Protein 1JX7 (pdb70)

Radius of gyration: 23.76 Å; Cα contacts (8 Å, |Δi|>4): 1628; chains: 6; bounding box: 63×53×51 Å

CATH classification: 3.40.1260.10

InterPro domains:
  IPR003787 Sulphur relay, DsrE/F-like [PF02635] (2-117)
  IPR027396 DsrEFH-like [G3DSA:3.40.1260.10] (1-117)
  IPR027396 DsrEFH-like [SSF75169] (1-117)

Solvent-accessible surface area: 23121 Å² total

Secondary structure (DSSP, 8-state):
-EEEEE--PPTTT-SHHHHHHHHHHHHHHH-TT-EEEEE--GGGGGGBS----SSS--S---HHHHHTT--EEEEHHHHHHTT-TTSPBPTTEEEE-HHHHHHHTTT-SEEEE-/-EEEEE--SPTTTBHHHHHHHHHHHHHHHHTSS-EEEEE--GGGGGGBS----SSS--S---TTTTTTT--EEEEHHHHHHTT-SSSPBPTTEEEE-HHHHHHHHHH-SEEEE-/-EEEEE--SPTTTBSHHHHHHHHHHHHHHH-TT-EEEEE--GGGGGGBS----SSS--S---HHHHHTT--EEEEHHHHHHHT-TTS-B-TTEEEE-HHHHHHHHHT-SEEEE-/-EEEEE--SPTTTSHHHHHHHHHHHHHHHH-TT-EEEEE--GGGGGGBS----SSS--S---HHHHTTT--EEEEHHHHHHHT-SSS-B-TTEEEE-HHHHHHHHHH-SEEEE-/-EEEEE--SPTTTBHHHHHHHHHHHHHHTT-TT-EEEEE--GGGGGGBTT---SSS--S---TTTTTTT--EEEEHHHHHHHT-SSS-B-TTEEEE-HHHHHHHHHT-SEEEE-/-EEEEE--SPTTTBHHHHHHHHHHHHHHHH-TT-EEEEE--GGGGGGBS----SSS--S---HHHHTTT--EEEEHHHHHHHT-SSSPBSSSEEEE-HHHHHHHHHH-SEEEE-

Organism: Escherichia coli (strain K12) (NCBI:txid83333)

Sequence (684 aa):
QKIVIVANGAPYGSESLFNSLRLAIALREQESNLDLRLFLSDAVTAGLRGQKPGEGYNIQQLEILTAQNVPVKLCKTCTDGRGISTLPLIDGVEIGTLVELAQWTLSADKVLTFQKIVIVANGAPYGSESLFNSLRLAIALREQESNLDLRLFLSDAVTAGLRGQKPGEGYNIQQLEILTAQNVPVKLCKTCTDGRGISTLPLIDGVEIGTLVELAQWTLSADKVLTFQKIVIVANGAPYGSESLFNSLRLAIALREQESNLDLRLFLSDAVTAGLRGQKPGEGYNIQQLEILTAQNVPVKLCKTCTDGRGISTLPLIDGVEIGTLVELAQWTLSADKVLTFQKIVIVANGAPYGSESLFNSLRLAIALREQESNLDLRLFLSDAVTAGLRGQKPGEGYNIQQLEILTAQNVPVKLCKTCTDGRGISTLPLIDGVEIGTLVELAQWTLSADKVLTFQKIVIVANGAPYGSESLFNSLRLAIALREQESNLDLRLFLSDAVTAGLRGQKPGEGYNIQQLEILTAQNVPVKLCKTCTDGRGISTLPLIDGVEIGTLVELAQWTLSADKVLTFQKIVIVANGAPYGSESLFNSLRLAIALREQESNLDLRLFLSDAVTAGLRGQKPGEGYNIQQLEILTAQNVPVKLCKTCTDGRGISTLPLIDGVEIGTLVELAQWTLSADKVLTF

GO terms:
  GO:0005829 cytosol (C, IDA)
  GO:0042802 identical protein binding (F, IDA)
  GO:0032991 protein-containing complex (C, IDA)
  GO:0005515 protein binding (F, IPI)

B-factor: mean 27.71, std 13.21, range [8.63, 99.09]

Nearest PDB structures (foldseek):
  1jx7-assembly1_E  TM=1.004E+00  e=3.304E-21  Escherichia coli
  3pnx-assembly2_E  TM=7.769E-01  e=6.503E-04  Syntrophomonas wolfei subsp. wolfei str. Goettingen G311
  2nxi-assembly3_J  TM=3.231E-01  e=4.938E-02  Aquifex aeolicus
  7ufp-assembly1_I  TM=3.565E-01  e=2.091E-01  Methanothermus fervidus DSM 2088
  2nxi-assembly2_E  TM=3.000E-01  e=1.321E-01  Aquifex aeolicus

Structure (mmCIF, N/CA/C/O backbone):
data_1JX7
#
_entry.id   1JX7
#
_cell.length_a   66.210
_cell.length_b   80.460
_cell.length_c   140.150
_cell.angle_alpha   90.00
_cell.angle_beta   90.00
_cell.angle_gamma   90.00
#
_symmetry.space_group_name_H-M   'P 21 21 21'
#
loop_
_entity.id
_entity.type
_entity.pdbx_description
1 polymer 'HYPOTHETICAL PROTEIN YCHN'
2 water water
#
loop_
_atom_site.group_PDB
_atom_site.id
_atom_site.type_symbol
_atom_site.label_atom_id
_atom_site.label_alt_id
_atom_site.label_comp_id
_atom_site.label_asym_id
_atom_site.label_entity_id
_atom_site.label_seq_id
_atom_site.pdbx_PDB_ins_code
_atom_site.Cartn_x
_atom_site.Cartn_y
_atom_site.Cartn_z
_atom_site.occupancy
_atom_site.B_iso_or_equiv
_atom_site.auth_seq_id
_atom_site.auth_comp_id
_atom_site.auth_asym_id
_atom_site.auth_atom_id
_atom_site.pdbx_PDB_model_num
ATOM 9 N N . GLN A 1 2 ? 48.355 34.053 94.917 1.00 45.47 2 GLN A N 1
ATOM 10 C CA . GLN A 1 2 ? 47.432 32.931 94.838 1.00 42.96 2 GLN A CA 1
ATOM 11 C C . GLN A 1 2 ? 46.278 33.220 93.898 1.00 41.63 2 GLN A C 1
ATOM 12 O O . GLN A 1 2 ? 45.693 34.296 93.946 1.00 42.64 2 GLN A O 1
ATOM 18 N N . LYS A 1 3 ? 45.960 32.245 93.053 1.00 16.99 3 LYS A N 1
ATOM 19 C CA . LYS A 1 3 ? 44.870 32.405 92.107 1.00 14.66 3 LYS A CA 1
ATOM 20 C C . LYS A 1 3 ? 43.669 31.567 92.519 1.00 13.06 3 LYS A C 1
ATOM 21 O O . LYS A 1 3 ? 43.746 30.332 92.608 1.00 12.51 3 LYS A O 1
ATOM 27 N N . ILE A 1 4 ? 42.561 32.237 92.775 1.00 23.77 4 ILE A N 1
ATOM 28 C CA . ILE A 1 4 ? 41.336 31.563 93.171 1.00 22.48 4 ILE A CA 1
ATOM 29 C C . ILE A 1 4 ? 40.207 31.858 92.202 1.00 23.29 4 ILE A C 1
ATOM 30 O O . ILE A 1 4 ? 39.861 33.017 91.960 1.00 23.52 4 ILE A O 1
ATOM 35 N N . VAL A 1 5 ? 39.633 30.798 91.629 1.00 16.56 5 VAL A N 1
ATOM 36 C CA . VAL A 1 5 ? 38.530 30.948 90.700 1.00 15.73 5 VAL A CA 1
ATOM 37 C C . VAL A 1 5 ? 37.266 30.498 91.417 1.00 16.41 5 VAL A C 1
ATOM 38 O O . VAL A 1 5 ? 37.264 29.495 92.144 1.00 14.10 5 VAL A O 1
ATOM 42 N N . ILE A 1 6 ? 36.189 31.260 91.230 1.00 24.37 6 ILE A N 1
ATOM 43 C CA . ILE A 1 6 ? 34.910 30.922 91.835 1.00 25.26 6 ILE A CA 1
ATOM 44 C C . ILE A 1 6 ? 33.891 30.771 90.720 1.00 24.87 6 ILE A C 1
ATOM 45 O O . ILE A 1 6 ? 33.745 31.645 89.873 1.00 25.09 6 ILE A O 1
ATOM 50 N N . VAL A 1 7 ? 33.188 29.652 90.700 1.00 24.81 7 VAL A N 1
ATOM 51 C CA . VAL A 1 7 ? 32.178 29.452 89.678 1.00 25.62 7 VAL A CA 1
ATOM 52 C C . VAL A 1 7 ? 30.816 29.445 90.367 1.00 27.44 7 VAL A C 1
ATOM 53 O O . VAL A 1 7 ? 30.719 29.175 91.564 1.00 27.99 7 VAL A O 1
ATOM 57 N N . ALA A 1 8 ? 29.775 29.774 89.618 1.00 22.73 8 ALA A N 1
ATOM 58 C CA . ALA A 1 8 ? 28.431 29.809 90.164 1.00 23.59 8 ALA A CA 1
ATOM 59 C C . ALA A 1 8 ? 27.400 29.404 89.111 1.00 24.62 8 ALA A C 1
ATOM 60 O O . ALA A 1 8 ? 27.466 29.839 87.954 1.00 22.95 8 ALA A O 1
ATOM 62 N N . ASN A 1 9 ? 26.448 28.567 89.529 1.00 39.88 9 ASN A N 1
ATOM 63 C CA . ASN A 1 9 ? 25.389 28.062 88.653 1.00 39.62 9 ASN A CA 1
ATOM 64 C C . ASN A 1 9 ? 24.025 28.599 89.075 1.00 38.55 9 ASN A C 1
ATOM 65 O O . ASN A 1 9 ? 23.100 28.677 88.267 1.00 38.60 9 ASN A O 1
ATOM 70 N N . GLY A 1 10 ? 23.907 28.982 90.343 1.00 25.87 10 GLY A N 1
ATOM 71 C CA . GLY A 1 10 ? 22.640 29.452 90.870 1.00 23.89 10 GLY A CA 1
ATOM 72 C C . GLY A 1 10 ? 21.988 30.738 90.367 1.00 22.41 10 GLY A C 1
ATOM 73 O O . GLY A 1 10 ? 22.655 31.746 90.131 1.00 21.91 10 GLY A O 1
ATOM 74 N N . ALA A 1 11 ? 20.670 30.691 90.225 1.00 14.74 11 ALA A N 1
ATOM 75 C CA . ALA A 1 11 ? 19.901 31.856 89.790 1.00 14.75 11 ALA A CA 1
ATOM 76 C C . ALA A 1 11 ? 19.856 32.838 90.951 1.00 14.46 11 ALA A C 1
ATOM 77 O O . ALA A 1 11 ? 19.669 32.434 92.104 1.00 12.56 11 ALA A O 1
ATOM 79 N N . PRO A 1 12 ? 20.032 34.132 90.666 1.00 34.53 12 PRO A N 1
ATOM 80 C CA . PRO A 1 12 ? 20.004 35.145 91.727 1.00 34.80 12 PRO A CA 1
ATOM 81 C C . PRO A 1 12 ? 18.702 35.097 92.513 1.00 35.57 12 PRO A C 1
ATOM 82 O O . PRO A 1 12 ? 17.649 34.804 91.950 1.00 36.48 12 PRO A O 1
ATOM 86 N N . TYR A 1 13 ? 18.757 35.365 93.806 1.00 23.70 13 TYR A N 1
ATOM 87 C CA . TYR A 1 13 ? 17.581 35.446 94.675 1.00 24.62 13 TYR A CA 1
ATOM 88 C C . TYR A 1 13 ? 16.679 34.238 94.854 1.00 26.16 13 TYR A C 1
ATOM 89 O O . TYR A 1 13 ? 16.059 34.091 95.900 1.00 27.36 13 TYR A O 1
ATOM 98 N N . GLY A 1 14 ? 16.611 33.405 93.847 1.00 27.23 14 GLY A N 1
ATOM 99 C CA . GLY A 1 14 ? 15.752 32.252 93.944 1.00 27.37 14 GLY A CA 1
ATOM 100 C C . GLY A 1 14 ? 16.479 31.220 94.785 1.00 28.82 14 GLY A C 1
ATOM 101 O O . GLY A 1 14 ? 15.865 30.511 95.580 1.00 29.27 14 GLY A O 1
ATOM 102 N N . SER A 1 15 ? 17.763 31.165 94.578 1.00 39.72 15 SER A N 1
ATOM 103 C CA . SER A 1 15 ? 18.626 30.242 95.305 1.00 39.80 15 SER A CA 1
ATOM 104 C C . SER A 1 15 ? 19.332 30.981 96.425 1.00 38.85 15 SER A C 1
ATOM 105 O O . SER A 1 15 ? 19.057 32.150 96.695 1.00 38.41 15 SER A O 1
ATOM 108 N N . GLU A 1 16 ? 20.254 30.286 97.081 1.00 21.83 16 GLU A N 1
ATOM 109 C CA . GLU A 1 16 ? 21.035 30.882 98.154 1.00 20.56 16 GLU A CA 1
ATOM 110 C C . GLU A 1 16 ? 22.507 30.738 97.745 1.00 19.66 16 GLU A C 1
ATOM 111 O O . GLU A 1 16 ? 23.360 31.540 98.124 1.00 18.63 16 GLU A O 1
ATOM 117 N N . SER A 1 17 ? 22.776 29.702 96.965 1.00 22.46 17 SER A N 1
ATOM 118 C CA . SER A 1 17 ? 24.120 29.396 96.515 1.00 22.33 17 SER A CA 1
ATOM 119 C C . SER A 1 17 ? 24.835 30.575 95.869 1.00 21.37 17 SER A C 1
ATOM 120 O O . SER A 1 17 ? 25.993 30.835 96.176 1.00 21.02 17 SER A O 1
ATOM 123 N N . LEU A 1 18 ? 24.158 31.288 94.980 1.00 18.04 18 LEU A N 1
ATOM 124 C CA . LEU A 1 18 ? 24.770 32.425 94.310 1.00 16.65 18 LEU A CA 1
ATOM 125 C C . LEU A 1 18 ? 25.128 33.489 95.341 1.00 17.54 18 LEU A C 1
ATOM 126 O O . LEU A 1 18 ? 26.242 34.017 95.348 1.00 17.23 18 LEU A O 1
ATOM 131 N N . PHE A 1 19 ? 24.171 33.799 96.212 1.00 21.57 19 PHE A N 1
ATOM 132 C CA . PHE A 1 19 ? 24.365 34.787 97.257 1.00 21.72 19 PHE A CA 1
ATOM 133 C C . PHE A 1 19 ? 25.575 34.410 98.108 1.00 22.40 19 PHE A C 1
ATOM 134 O O . PHE A 1 19 ? 26.406 35.265 98.429 1.00 22.98 19 PHE A O 1
ATOM 142 N N . ASN A 1 20 ? 25.681 33.138 98.471 1.00 22.78 20 ASN A N 1
ATOM 143 C CA . ASN A 1 20 ? 26.806 32.688 99.279 1.00 22.55 20 ASN A CA 1
ATOM 144 C C . ASN A 1 20 ? 28.146 32.823 98.557 1.00 22.45 20 ASN A C 1
ATOM 145 O O . ASN A 1 20 ? 29.156 33.145 99.177 1.00 20.91 20 ASN A O 1
ATOM 150 N N . SER A 1 21 ? 28.151 32.572 97.252 1.00 16.74 21 SER A N 1
ATOM 151 C CA . SER A 1 21 ? 29.361 32.660 96.460 1.00 16.05 21 SER A CA 1
ATOM 152 C C . SER A 1 21 ? 29.938 34.049 96.545 1.00 15.19 21 SER A C 1
ATOM 153 O O . SER A 1 21 ? 31.129 34.212 96.766 1.00 14.10 21 SER A O 1
ATOM 156 N N . LEU A 1 22 ? 29.073 35.038 96.369 1.00 23.69 22 LEU A N 1
ATOM 157 C CA . LEU A 1 22 ? 29.459 36.445 96.407 1.00 23.08 22 LEU A CA 1
ATOM 158 C C . LEU A 1 22 ? 29.874 36.898 97.804 1.00 22.62 22 LEU A C 1
ATOM 159 O O . LEU A 1 22 ? 30.803 37.686 97.966 1.00 22.04 22 LEU A O 1
ATOM 164 N N . ARG A 1 23 ? 29.178 36.393 98.817 1.00 21.72 23 ARG A N 1
ATOM 165 C CA . ARG A 1 23 ? 29.487 36.753 100.187 1.00 21.12 23 ARG A CA 1
ATOM 166 C C . ARG A 1 23 ? 30.879 36.229 100.525 1.00 20.62 23 ARG A C 1
ATOM 167 O O . ARG A 1 23 ? 31.655 36.910 101.167 1.00 21.40 23 ARG A O 1
ATOM 175 N N . LEU A 1 24 ? 31.194 35.017 100.062 1.00 24.44 24 LEU A N 1
ATOM 176 C CA . LEU A 1 24 ? 32.491 34.399 100.312 1.00 23.65 24 LEU A CA 1
ATOM 177 C C . LEU A 1 24 ? 33.558 35.139 99.504 1.00 24.73 24 LEU A C 1
ATOM 178 O O . LEU A 1 24 ? 34.686 35.324 99.969 1.00 25.99 24 LEU A O 1
ATOM 183 N N . ALA A 1 25 ? 33.193 35.552 98.301 1.00 17.50 25 ALA A N 1
ATOM 184 C CA . ALA A 1 25 ? 34.097 36.269 97.406 1.00 16.45 25 ALA A CA 1
ATOM 185 C C . ALA A 1 25 ? 34.543 37.612 97.993 1.00 15.73 25 ALA A C 1
ATOM 186 O O . ALA A 1 25 ? 35.727 37.941 97.994 1.00 15.68 25 ALA A O 1
ATOM 188 N N . ILE A 1 26 ? 33.587 38.383 98.486 1.00 15.69 26 ILE A N 1
ATOM 189 C CA . ILE A 1 26 ? 33.869 39.681 99.077 1.00 14.97 26 ILE A CA 1
ATOM 190 C C . ILE A 1 26 ? 34.727 39.448 100.317 1.00 16.32 26 ILE A C 1
ATOM 191 O O . ILE A 1 26 ? 35.586 40.267 100.665 1.00 15.50 26 ILE A O 1
ATOM 196 N N . ALA A 1 27 ? 34.497 38.312 100.980 1.00 13.22 27 ALA A N 1
ATOM 197 C CA . ALA A 1 27 ? 35.218 37.968 102.192 1.00 12.94 27 ALA A CA 1
ATOM 198 C C . ALA A 1 27 ? 36.657 37.585 101.900 1.00 14.50 27 ALA A C 1
ATOM 199 O O . ALA A 1 27 ? 37.565 37.943 102.660 1.00 14.45 27 ALA A O 1
ATOM 201 N N . LEU A 1 28 ? 36.880 36.850 100.817 1.00 18.44 28 LEU A N 1
ATOM 202 C CA . LEU A 1 28 ? 38.228 36.443 100.473 1.00 19.23 28 LEU A CA 1
ATOM 203 C C . LEU A 1 28 ? 39.090 37.666 100.218 1.00 21.93 28 LEU A C 1
ATOM 204 O O . LEU A 1 28 ? 40.237 37.745 100.660 1.00 23.82 28 LEU A O 1
ATOM 209 N N . ARG A 1 29 ? 38.516 38.633 99.514 1.00 29.11 29 ARG A N 1
ATOM 210 C CA . ARG A 1 29 ? 39.228 39.862 99.218 1.00 29.61 29 ARG A CA 1
ATOM 211 C C . ARG A 1 29 ? 39.527 40.647 100.491 1.00 31.51 29 ARG A C 1
ATOM 212 O O . ARG A 1 29 ? 40.639 41.147 100.655 1.00 33.99 29 ARG A O 1
ATOM 220 N N . GLU A 1 30 ? 38.552 40.756 101.395 1.00 20.64 30 GLU A N 1
ATOM 221 C CA . GLU A 1 30 ? 38.773 41.496 102.636 1.00 21.44 30 GLU A CA 1
ATOM 222 C C . GLU A 1 30 ? 39.909 40.873 103.456 1.00 21.63 30 GLU A C 1
ATOM 223 O O . GLU A 1 30 ? 40.519 41.544 104.281 1.00 22.14 30 GLU A O 1
ATOM 229 N N . GLN A 1 31 ? 40.185 39.592 103.228 1.00 17.14 31 GLN A N 1
ATOM 230 C CA . GLN A 1 31 ? 41.247 38.905 103.943 1.00 17.34 31 GLN A CA 1
ATOM 231 C C . GLN A 1 31 ? 42.563 39.230 103.282 1.00 17.26 31 GLN A C 1
ATOM 232 O O . GLN A 1 31 ? 43.574 39.456 103.962 1.00 15.84 31 GLN A O 1
ATOM 238 N N . GLU A 1 32 ? 42.564 39.228 101.944 1.00 32.00 32 GLU A N 1
ATOM 239 C CA . GLU A 1 32 ? 43.766 39.517 101.177 1.00 33.75 32 GLU A CA 1
ATOM 240 C C . GLU A 1 32 ? 43.492 40.497 100.044 1.00 33.19 32 GLU A C 1
ATOM 241 O O . GLU A 1 32 ? 43.203 40.109 98.913 1.00 33.77 32 GLU A O 1
ATOM 247 N N . SER A 1 33 ? 43.597 41.767 100.386 1.00 23.08 33 SER A N 1
ATOM 248 C CA . SER A 1 33 ? 43.390 42.899 99.494 1.00 22.06 33 SER A CA 1
ATOM 249 C C . SER A 1 33 ? 43.936 42.688 98.079 1.00 22.20 33 SER A C 1
ATOM 250 O O . SER A 1 33 ? 43.396 43.245 97.115 1.00 20.36 33 SER A O 1
ATOM 253 N N . ASN A 1 34 ? 44.995 41.887 97.977 1.00 32.07 34 ASN A N 1
ATOM 254 C CA . ASN A 1 34 ? 45.657 41.600 96.707 1.00 32.77 34 ASN A CA 1
ATOM 255 C C . ASN A 1 34 ? 45.291 40.248 96.106 1.00 31.92 34 ASN A C 1
ATOM 256 O O . ASN A 1 34 ? 45.791 39.879 95.039 1.00 31.92 34 ASN A O 1
ATOM 261 N N . LEU A 1 35 ? 44.433 39.505 96.784 1.00 22.95 35 LEU A N 1
ATOM 262 C CA . LEU A 1 35 ? 44.031 38.179 96.323 1.00 20.70 35 LEU A CA 1
ATOM 263 C C . LEU A 1 35 ? 43.536 38.185 94.879 1.00 20.38 35 LEU A C 1
ATOM 264 O O . LEU A 1 35 ? 42.548 38.859 94.557 1.00 20.21 35 LEU A O 1
ATOM 269 N N . ASP A 1 36 ? 44.244 37.460 94.012 1.00 25.85 36 ASP A N 1
ATOM 270 C CA . ASP A 1 36 ? 43.873 37.342 92.591 1.00 26.93 36 ASP A CA 1
ATOM 271 C C . ASP A 1 36 ? 42.612 36.472 92.553 1.00 27.47 36 ASP A C 1
ATOM 272 O O . ASP A 1 36 ? 42.683 35.238 92.590 1.00 28.92 36 ASP A O 1
ATOM 277 N N . LEU A 1 37 ? 41.458 37.132 92.482 1.00 16.00 37 LEU A N 1
ATOM 278 C CA . LEU A 1 37 ? 40.172 36.447 92.489 1.00 15.13 37 LEU A CA 1
ATOM 279 C C . LEU A 1 37 ? 39.438 36.648 91.182 1.00 14.25 37 LEU A C 1
ATOM 280 O O . LEU A 1 37 ? 39.326 37.773 90.691 1.00 14.37 37 LEU A O 1
ATOM 285 N N . ARG A 1 38 ? 38.932 35.549 90.624 1.00 9.56 38 ARG A N 1
ATOM 286 C CA . ARG A 1 38 ? 38.194 35.577 89.366 1.00 9.99 38 ARG A CA 1
ATOM 287 C C . ARG A 1 38 ? 36.859 34.883 89.598 1.00 10.07 38 ARG A C 1
ATOM 288 O O . ARG A 1 38 ? 36.804 33.822 90.235 1.00 9.20 38 ARG A O 1
ATOM 296 N N . LEU A 1 39 ? 35.795 35.478 89.066 1.00 23.09 39 LEU A N 1
ATOM 297 C CA . LEU A 1 39 ? 34.434 34.964 89.208 1.00 22.31 39 LEU A CA 1
ATOM 298 C C . LEU A 1 39 ? 33.815 34.612 87.873 1.00 21.27 39 LEU A C 1
ATOM 299 O O . LEU A 1 39 ? 33.710 35.455 86.990 1.00 22.81 39 LEU A O 1
ATOM 304 N N . PHE A 1 40 ? 33.389 33.371 87.729 1.00 19.84 40 PHE A N 1
ATOM 305 C CA . PHE A 1 40 ? 32.753 32.955 86.497 1.00 18.78 40 PHE A CA 1
ATOM 306 C C . PHE A 1 40 ? 31.322 32.590 86.840 1.00 19.55 40 PHE A C 1
ATOM 307 O O . PHE A 1 40 ? 31.081 31.996 87.887 1.00 19.29 40 PHE A O 1
ATOM 315 N N . LEU A 1 41 ? 30.377 32.950 85.985 1.00 25.57 41 LEU A N 1
ATOM 316 C CA . LEU A 1 41 ? 28.981 32.609 86.239 1.00 25.52 41 LEU A CA 1
ATOM 317 C C . LEU A 1 41 ? 28.412 31.845 85.053 1.00 25.97 41 LEU A C 1
ATOM 318 O O . LEU A 1 41 ? 28.376 32.363 83.937 1.00 25.96 41 LEU A O 1
ATOM 331 N N . SER A 1 43 ? 25.263 28.999 83.430 1.00 18.24 43 SER A N 1
ATOM 332 C CA . SER A 1 43 ? 23.848 28.793 83.403 1.00 19.15 43 SER A CA 1
ATOM 333 C C . SER A 1 43 ? 23.011 29.918 84.001 1.00 18.69 43 SER A C 1
ATOM 334 O O . SER A 1 43 ? 23.199 31.080 83.632 1.00 18.76 43 SER A O 1
ATOM 337 N N . ASP A 1 44 ? 22.099 29.617 84.921 1.00 27.63 44 ASP A N 1
ATOM 338 C CA . ASP A 1 44 ? 21.302 30.547 85.711 1.00 28.28 44 ASP A CA 1
ATOM 339 C C . ASP A 1 44 ? 21.902 31.767 86.418 1.00 28.65 44 ASP A C 1
ATOM 340 O O . ASP A 1 44 ? 21.275 32.842 86.429 1.00 29.01 44 ASP A O 1
ATOM 345 N N . ALA A 1 45 ? 23.092 31.634 86.993 1.00 23.79 45 ALA A N 1
ATOM 346 C CA . ALA A 1 45 ? 23.733 32.745 87.705 1.00 22.47 45 ALA A CA 1
ATOM 347 C C . ALA A 1 45 ? 24.058 33.904 86.772 1.00 21.33 45 ALA A C 1
ATOM 348 O O . ALA A 1 45 ? 24.521 34.951 87.202 1.00 22.66 45 ALA A O 1
ATOM 350 N N . VAL A 1 46 ? 23.789 33.712 85.489 1.00 22.62 46 VAL A N 1
ATOM 351 C CA . VAL A 1 46 ? 24.096 34.700 84.478 1.00 23.05 46 VAL A CA 1
ATOM 352 C C . VAL A 1 46 ? 23.173 35.907 84.425 1.00 21.95 46 VAL A C 1
ATOM 353 O O . VAL A 1 46 ? 23.578 36.987 83.994 1.00 20.70 46 VAL A O 1
ATOM 357 N N . THR A 1 47 ? 21.918 35.731 84.858 1.00 12.06 47 THR A N 1
ATOM 358 C CA . THR A 1 47 ? 20.974 36.842 84.851 1.00 10.23 47 THR A CA 1
ATOM 359 C C . THR A 1 47 ? 21.360 37.826 85.949 1.00 10.37 47 THR A C 1
ATOM 360 O O . THR A 1 47 ? 20.924 38.982 85.933 1.00 9.60 47 THR A O 1
ATOM 364 N N . ALA A 1 48 ? 22.200 37.365 86.877 1.00 18.44 48 ALA A N 1
ATOM 365 C CA . ALA A 1 48 ? 22.694 38.190 87.983 1.00 19.35 48 ALA A CA 1
ATOM 366 C C . ALA A 1 48 ? 23.476 39.416 87.489 1.00 21.37 48 ALA A C 1
ATOM 367 O O . ALA A 1 48 ? 23.739 40.363 88.242 1.00 20.98 48 ALA A O 1
ATOM 369 N N . GLY A 1 49 ? 23.853 39.391 86.212 1.00 20.93 49 GLY A N 1
ATOM 370 C CA . GLY A 1 49 ? 24.600 40.498 85.664 1.00 23.03 49 GLY A CA 1
ATOM 371 C C . GLY A 1 49 ? 23.746 41.656 85.169 1.00 24.55 49 GLY A C 1
ATOM 372 O O . GLY A 1 49 ? 24.288 42.682 84.750 1.00 24.86 49 GLY A O 1
ATOM 373 N N . LEU A 1 50 ? 22.425 41.518 85.211 1.00 19.64 50 LEU A N 1
ATOM 374 C CA . LEU A 1 50 ? 21.584 42.608 84.734 1.00 19.41 50 LEU A CA 1
ATOM 375 C C . LEU A 1 50 ? 21.660 43.803 85.646 1.00 20.19 50 LEU A C 1
ATOM 376 O O . LEU A 1 50 ? 21.888 43.671 86.845 1.00 21.37 50 LEU A O 1
ATOM 381 N N . ARG A 1 51 ? 21.463 44.976 85.057 1.00 16.79 51 ARG A N 1
ATOM 382 C CA . ARG A 1 51 ? 21.519 46.223 85.811 1.00 17.04 51 ARG A CA 1
ATOM 383 C C . ARG A 1 51 ? 20.108 46.590 86.264 1.00 16.79 51 ARG A C 1
ATOM 384 O O . ARG A 1 51 ? 19.123 46.073 85.728 1.00 17.27 51 ARG A O 1
ATOM 392 N N . GLY A 1 52 ? 20.009 47.467 87.261 1.00 23.29 52 GLY A N 1
ATOM 393 C CA . GLY A 1 52 ? 18.710 47.910 87.737 1.00 24.26 52 GLY A CA 1
ATOM 394 C C . GLY A 1 52 ? 18.015 47.037 88.769 1.00 25.42 52 GLY A C 1
ATOM 395 O O . GLY A 1 52 ? 16.824 47.200 89.021 1.00 25.73 52 GLY A O 1
ATOM 396 N N . GLN A 1 53 ? 18.759 46.105 89.365 1.00 32.64 53 GLN A N 1
ATOM 397 C CA . GLN A 1 53 ? 18.190 45.227 90.371 1.00 32.54 53 GLN A CA 1
ATOM 398 C C . GLN A 1 53 ? 17.817 46.079 91.571 1.00 33.46 53 GLN A C 1
ATOM 399 O O . GLN A 1 53 ? 18.642 46.829 92.100 1.00 35.33 53 GLN A O 1
ATOM 405 N N . LYS A 1 54 ? 16.556 45.980 91.988 1.00 13.13 54 LYS A N 1
ATOM 406 C CA . LYS A 1 54 ? 16.107 46.758 93.124 1.00 13.55 54 LYS A CA 1
ATOM 407 C C . LYS A 1 54 ? 15.052 46.030 93.922 1.00 13.75 54 LYS A C 1
ATOM 408 O O . LYS A 1 54 ? 13.860 46.312 93.811 1.00 12.90 54 LYS A O 1
ATOM 414 N N . PRO A 1 55 ? 15.475 45.054 94.736 1.00 25.87 55 PRO A N 1
ATOM 415 C CA . PRO A 1 55 ? 14.563 44.266 95.564 1.00 26.32 55 PRO A CA 1
ATOM 416 C C . PRO A 1 55 ? 14.257 45.055 96.827 1.00 28.10 55 PRO A C 1
ATOM 417 O O . PRO A 1 55 ? 15.155 45.656 97.399 1.00 30.14 55 PRO A O 1
ATOM 421 N N . GLY A 1 56 ? 12.997 45.064 97.249 1.00 27.64 56 GLY A N 1
ATOM 422 C CA . GLY A 1 56 ? 12.646 45.797 98.450 1.00 29.02 56 GLY A CA 1
ATOM 423 C C . GLY A 1 56 ? 12.938 44.967 99.675 1.00 30.69 56 GLY A C 1
ATOM 424 O O . GLY A 1 56 ? 12.891 45.441 100.811 1.00 30.30 56 GLY A O 1
ATOM 425 N N . GLU A 1 57 ? 13.273 43.713 99.436 1.00 45.83 57 GLU A N 1
ATOM 426 C CA . GLU A 1 57 ? 13.544 42.782 100.512 1.00 47.01 57 GLU A CA 1
ATOM 427 C C . GLU A 1 57 ? 14.976 42.811 101.045 1.00 44.85 57 GLU A C 1
ATOM 428 O O . GLU A 1 57 ? 15.516 43.871 101.331 1.00 48.50 57 GLU A O 1
ATOM 434 N N . GLY A 1 58 ? 15.581 41.631 101.147 1.00 19.06 58 GLY A N 1
ATOM 435 C CA . GLY A 1 58 ? 16.912 41.472 101.702 1.00 15.55 58 GLY A CA 1
ATOM 436 C C . GLY A 1 58 ? 18.170 41.881 100.961 1.00 14.11 58 GLY A C 1
ATOM 437 O O . GLY A 1 58 ? 18.431 43.064 100.765 1.00 13.51 58 GLY A O 1
ATOM 438 N N . TYR A 1 59 ? 18.980 40.908 100.570 1.00 26.12 59 TYR A N 1
ATOM 439 C CA . TYR A 1 59 ? 20.215 41.244 99.890 1.00 25.47 59 TYR A CA 1
ATOM 440 C C . TYR A 1 59 ? 20.049 41.731 98.458 1.00 24.97 59 TYR A C 1
ATOM 441 O O . TYR A 1 59 ? 18.999 41.535 97.827 1.00 24.03 59 TYR A O 1
ATOM 450 N N . ASN A 1 60 ? 21.083 42.392 97.957 1.00 21.31 60 ASN A N 1
ATOM 451 C CA . ASN A 1 60 ? 21.076 42.925 96.612 1.00 21.70 60 ASN A CA 1
ATOM 452 C C . ASN A 1 60 ? 22.310 42.455 95.846 1.00 20.69 60 ASN A C 1
ATOM 453 O O . ASN A 1 60 ? 23.402 43.007 95.984 1.00 22.65 60 ASN A O 1
ATOM 458 N N . ILE A 1 61 ? 22.111 41.424 95.036 1.00 9.21 61 ILE A N 1
ATOM 459 C CA . ILE A 1 61 ? 23.163 40.832 94.247 1.00 8.63 61 ILE A CA 1
ATOM 460 C C . ILE A 1 61 ? 23.890 41.837 93.371 1.00 9.79 61 ILE A C 1
ATOM 461 O O . ILE A 1 61 ? 25.109 41.724 93.142 1.00 8.63 61 ILE A O 1
ATOM 466 N N . GLN A 1 62 ? 23.167 42.844 92.899 1.00 23.62 62 GLN A N 1
ATOM 467 C CA . GLN A 1 62 ? 23.799 43.845 92.055 1.00 25.07 62 GLN A CA 1
ATOM 468 C C . GLN A 1 62 ? 24.913 44.530 92.823 1.00 25.29 62 GLN A C 1
ATOM 469 O O . GLN A 1 62 ? 26.028 44.653 92.326 1.00 25.01 62 GLN A O 1
ATOM 475 N N . GLN A 1 63 ? 24.612 44.970 94.046 1.00 22.50 63 GLN A N 1
ATOM 476 C CA . GLN A 1 63 ? 25.579 45.655 94.901 1.00 23.01 63 GLN A CA 1
ATOM 477 C C . GLN A 1 63 ? 26.797 44.800 95.225 1.00 21.93 63 GLN A C 1
ATOM 478 O O . GLN A 1 63 ? 27.918 45.308 95.244 1.00 21.00 63 GLN A O 1
ATOM 492 N N . LEU A 1 65 ? 28.099 42.596 93.420 1.00 21.67 65 LEU A N 1
ATOM 493 C CA . LEU A 1 65 ? 28.932 42.477 92.232 1.00 22.14 65 LEU A CA 1
ATOM 494 C C . LEU A 1 65 ? 29.704 43.770 91.987 1.00 22.43 65 LEU A C 1
ATOM 495 O O . LEU A 1 65 ? 30.813 43.749 91.472 1.00 21.10 65 LEU A O 1
ATOM 500 N N . GLU A 1 66 ? 29.111 44.895 92.365 1.00 19.87 66 GLU A N 1
ATOM 501 C CA . GLU A 1 66 ? 29.766 46.174 92.186 1.00 19.72 66 GLU A CA 1
ATOM 502 C C . GLU A 1 66 ? 30.901 46.277 93.198 1.00 19.20 66 GLU A C 1
ATOM 503 O O . GLU A 1 66 ? 31.971 46.834 92.901 1.00 18.46 66 GLU A O 1
ATOM 509 N N . ILE A 1 67 ? 30.686 45.721 94.383 1.00 15.54 67 ILE A N 1
ATOM 510 C CA . ILE A 1 67 ? 31.705 45.703 95.426 1.00 16.94 67 ILE A CA 1
ATOM 511 C C . ILE A 1 67 ? 32.916 44.929 94.902 1.00 17.82 67 ILE A C 1
ATOM 512 O O . ILE A 1 67 ? 34.060 45.311 95.133 1.00 19.05 67 ILE A O 1
ATOM 517 N N . LEU A 1 68 ? 32.661 43.830 94.187 1.00 20.27 68 LEU A N 1
ATOM 518 C CA . LEU A 1 68 ? 33.726 43.018 93.633 1.00 20.04 68 LEU A CA 1
ATOM 519 C C . LEU A 1 68 ? 34.342 43.617 92.372 1.00 22.08 68 LEU A C 1
ATOM 520 O O . LEU A 1 68 ? 35.557 43.556 92.187 1.00 22.59 68 LEU A O 1
ATOM 525 N N . THR A 1 69 ? 33.534 44.207 91.493 1.00 36.15 69 THR A N 1
ATOM 526 C CA . THR A 1 69 ? 34.109 44.770 90.283 1.00 37.77 69 THR A CA 1
ATOM 527 C C . THR A 1 69 ? 34.853 46.078 90.545 1.00 39.17 69 THR A C 1
ATOM 528 O O . THR A 1 69 ? 35.775 46.423 89.802 1.00 41.64 69 THR A O 1
ATOM 532 N N . ALA A 1 70 ? 34.482 46.801 91.600 1.00 24.28 70 ALA A N 1
ATOM 533 C CA . ALA A 1 70 ? 35.164 48.068 91.913 1.00 22.75 70 ALA A CA 1
ATOM 534 C C . ALA A 1 70 ? 36.631 47.801 92.276 1.00 21.95 70 ALA A C 1
ATOM 535 O O . ALA A 1 70 ? 37.505 48.655 92.088 1.00 20.77 70 ALA A O 1
ATOM 537 N N . GLN A 1 71 ? 36.873 46.594 92.793 1.00 21.24 71 GLN A N 1
ATOM 538 C CA . GLN A 1 71 ? 38.187 46.110 93.195 1.00 20.51 71 GLN A CA 1
ATOM 539 C C . GLN A 1 71 ? 38.910 45.476 92.010 1.00 20.76 71 GLN A C 1
ATOM 540 O O . GLN A 1 71 ? 40.006 44.938 92.163 1.00 21.54 71 GLN A O 1
ATOM 546 N N . ASN A 1 72 ? 38.283 45.490 90.843 1.00 24.98 72 ASN A N 1
ATOM 547 C CA . ASN A 1 72 ? 38.878 44.907 89.652 1.00 27.11 72 ASN A CA 1
ATOM 548 C C . ASN A 1 72 ? 38.907 43.387 89.671 1.00 27.27 72 ASN A C 1
ATOM 549 O O . ASN A 1 72 ? 39.752 42.767 89.010 1.00 28.46 72 ASN A O 1
ATOM 554 N N . VAL A 1 73 ? 38.003 42.786 90.437 1.00 19.86 73 VAL A N 1
ATOM 555 C CA . VAL A 1 73 ? 37.896 41.335 90.485 1.00 18.26 73 VAL A CA 1
ATOM 556 C C . VAL A 1 73 ? 37.106 41.028 89.219 1.00 17.54 73 VAL A C 1
ATOM 557 O O . VAL A 1 73 ? 35.964 41.478 89.070 1.00 16.06 73 VAL A O 1
ATOM 561 N N . PRO A 1 74 ? 37.696 40.275 88.280 1.00 37.62 74 PRO A N 1
ATOM 562 C CA . PRO A 1 74 ? 37.000 39.945 87.032 1.00 37.59 74 PRO A CA 1
ATOM 563 C C . PRO A 1 74 ? 35.750 39.092 87.247 1.00 37.59 74 PRO A C 1
ATOM 564 O O . PRO A 1 74 ? 35.766 38.116 88.000 1.00 38.20 74 PRO A O 1
ATOM 568 N N . VAL A 1 75 ? 34.677 39.477 86.574 1.00 18.70 75 VAL A N 1
ATOM 569 C CA . VAL A 1 75 ? 33.410 38.764 86.659 1.00 19.23 75 VAL A CA 1
ATOM 570 C C . VAL A 1 75 ? 32.960 38.450 85.240 1.00 19.47 75 VAL A C 1
ATOM 571 O O . VAL A 1 75 ? 32.564 39.343 84.494 1.00 19.90 75 VAL A O 1
ATOM 575 N N . LYS A 1 76 ? 33.026 37.176 84.869 1.00 16.14 76 LYS A N 1
ATOM 576 C CA . LYS A 1 76 ? 32.634 36.773 83.522 1.00 17.93 76 LYS A CA 1
ATOM 577 C C . LYS A 1 76 ? 31.333 35.985 83.442 1.00 19.14 76 LYS A C 1
ATOM 578 O O . LYS A 1 76 ? 31.088 35.076 84.253 1.00 20.61 76 LYS A O 1
ATOM 584 N N . LEU A 1 77 ? 30.498 36.336 82.482 1.00 23.71 77 LEU A N 1
ATOM 585 C CA . LEU A 1 77 ? 29.229 35.648 82.264 1.00 23.96 77 LEU A CA 1
ATOM 586 C C . LEU A 1 77 ? 29.428 34.752 81.035 1.00 24.49 77 LEU A C 1
ATOM 587 O O . LEU A 1 77 ? 29.952 35.202 80.018 1.00 25.01 77 LEU A O 1
ATOM 592 N N . CYS A 1 78 ? 29.008 33.488 81.130 1.00 21.70 78 CYS A N 1
ATOM 593 C CA . CYS A 1 78 ? 29.168 32.548 80.025 1.00 21.59 78 CYS A CA 1
ATOM 594 C C . CYS A 1 78 ? 28.372 32.933 78.789 1.00 20.66 78 CYS A C 1
ATOM 595 O O . CYS A 1 78 ? 27.152 33.114 78.841 1.00 20.28 78 CYS A O 1
ATOM 598 N N . LYS A 1 79 ? 29.081 33.036 77.666 1.00 22.13 79 LYS A N 1
ATOM 599 C CA . LYS A 1 79 ? 28.510 33.407 76.376 1.00 23.07 79 LYS A CA 1
ATOM 600 C C . LYS A 1 79 ? 27.279 32.582 75.952 1.00 23.01 79 LYS A C 1
ATOM 601 O O . LYS A 1 79 ? 26.214 33.131 75.679 1.00 22.95 79 LYS A O 1
ATOM 607 N N . THR A 1 80 ? 27.434 31.261 75.892 1.00 19.73 80 THR A N 1
ATOM 608 C CA . THR A 1 80 ? 26.317 30.427 75.474 1.00 20.53 80 THR A CA 1
ATOM 609 C C . THR A 1 80 ? 25.119 30.592 76.394 1.00 20.55 80 THR A C 1
ATOM 610 O O . THR A 1 80 ? 23.980 30.576 75.935 1.00 21.32 80 THR A O 1
ATOM 614 N N . CYS A 1 81 ? 25.370 30.755 77.680 1.00 19.72 81 CYS A N 1
ATOM 615 C CA . CYS A 1 81 ? 24.295 30.918 78.647 1.00 21.48 81 CYS A CA 1
ATOM 616 C C . CYS A 1 81 ? 23.535 32.227 78.450 1.00 20.59 81 CYS A C 1
ATOM 617 O O . CYS A 1 81 ? 22.309 32.224 78.354 1.00 18.93 81 CYS A O 1
ATOM 620 N N . THR A 1 82 ? 24.265 33.340 78.389 1.00 26.42 82 THR A N 1
ATOM 621 C CA . THR A 1 82 ? 23.644 34.645 78.217 1.00 26.13 82 THR A CA 1
ATOM 622 C C . THR A 1 82 ? 22.860 34.745 76.915 1.00 28.11 82 THR A C 1
ATOM 623 O O . THR A 1 82 ? 21.796 35.370 76.873 1.00 29.26 82 THR A O 1
ATOM 627 N N . ASP A 1 83 ? 23.380 34.139 75.837 1.00 25.77 83 ASP A N 1
ATOM 628 C CA . ASP A 1 83 ? 22.691 34.180 74.554 1.00 26.00 83 ASP A CA 1
ATOM 629 C C . ASP A 1 83 ? 21.326 33.496 74.659 1.00 25.35 83 ASP A C 1
ATOM 630 O O . ASP A 1 83 ? 20.323 33.991 74.148 1.00 25.04 83 ASP A O 1
ATOM 635 N N . GLY A 1 84 ? 21.306 32.344 75.330 1.00 27.21 84 GLY A N 1
ATOM 636 C CA . GLY A 1 84 ? 20.072 31.604 75.476 1.00 26.72 84 GLY A CA 1
ATOM 637 C C . GLY A 1 84 ? 19.020 32.355 76.268 1.00 26.92 84 GLY A C 1
ATOM 638 O O . GLY A 1 84 ? 17.822 32.158 76.040 1.00 27.36 84 GLY A O 1
ATOM 639 N N . ARG A 1 85 ? 19.447 33.219 77.178 1.00 20.66 85 ARG A N 1
ATOM 640 C CA . ARG A 1 85 ? 18.499 33.957 78.000 1.00 20.44 85 ARG A CA 1
ATOM 641 C C . ARG A 1 85 ? 18.263 35.395 77.499 1.00 21.27 85 ARG A C 1
ATOM 642 O O . ARG A 1 85 ? 17.556 36.175 78.136 1.00 20.70 85 ARG A O 1
ATOM 650 N N . GLY A 1 86 ? 18.860 35.723 76.352 1.00 19.28 86 GLY A N 1
ATOM 651 C CA . GLY A 1 86 ? 18.693 37.041 75.764 1.00 19.44 86 GLY A CA 1
ATOM 652 C C . GLY A 1 86 ? 19.236 38.150 76.624 1.00 20.51 86 GLY A C 1
ATOM 653 O O . GLY A 1 86 ? 18.706 39.268 76.663 1.00 21.08 86 GLY A O 1
ATOM 654 N N . ILE A 1 87 ? 20.326 37.844 77.319 1.00 25.05 87 ILE A N 1
ATOM 655 C CA . ILE A 1 87 ? 20.959 38.796 78.210 1.00 25.49 87 ILE A CA 1
ATOM 656 C C . ILE A 1 87 ? 22.236 39.338 77.586 1.00 26.07 87 ILE A C 1
ATOM 657 O O . ILE A 1 87 ? 22.768 40.350 78.042 1.00 24.74 87 ILE A O 1
ATOM 662 N N . SER A 1 88 ? 22.711 38.684 76.531 1.00 45.01 88 SER A N 1
ATOM 663 C CA . SER A 1 88 ? 23.925 39.103 75.846 1.00 45.94 88 SER A CA 1
ATOM 664 C C . SER A 1 88 ? 23.944 40.579 75.436 1.00 46.80 88 SER A C 1
ATOM 665 O O . SER A 1 88 ? 24.949 41.259 75.630 1.00 47.62 88 SER A O 1
ATOM 668 N N . THR A 1 89 ? 22.839 41.064 74.870 1.00 48.08 89 THR A N 1
ATOM 669 C CA . THR A 1 89 ? 22.753 42.458 74.417 1.00 47.10 89 THR A CA 1
ATOM 670 C C . THR A 1 89 ? 22.191 43.451 75.436 1.00 47.09 89 THR A C 1
ATOM 671 O O . THR A 1 89 ? 22.072 44.634 75.142 1.00 48.55 89 THR A O 1
ATOM 675 N N . LEU A 1 90 ? 21.843 42.981 76.624 1.00 23.93 90 LEU A N 1
ATOM 676 C CA . LEU A 1 90 ? 21.301 43.864 77.631 1.00 21.96 90 LEU A CA 1
ATOM 677 C C . LEU A 1 90 ? 22.418 44.590 78.365 1.00 21.54 90 LEU A C 1
ATOM 678 O O . LEU A 1 90 ? 23.590 44.226 78.253 1.00 20.47 90 LEU A O 1
ATOM 683 N N . PRO A 1 91 ? 22.066 45.666 79.107 1.00 22.79 91 PRO A N 1
ATOM 684 C CA . PRO A 1 91 ? 23.053 46.442 79.863 1.00 22.35 91 PRO A CA 1
ATOM 685 C C . PRO A 1 91 ? 23.482 45.652 81.095 1.00 22.20 91 PRO A C 1
ATOM 686 O O . PRO A 1 91 ? 22.654 45.312 81.943 1.00 20.66 91 PRO A O 1
ATOM 690 N N . LEU A 1 92 ? 24.767 45.344 81.193 1.00 25.14 92 LEU A N 1
ATOM 691 C CA . LEU A 1 92 ? 25.268 44.604 82.335 1.00 25.57 92 LEU A CA 1
ATOM 692 C C . LEU A 1 92 ? 25.854 45.563 83.341 1.00 25.82 92 LEU A C 1
ATOM 693 O O . LEU A 1 92 ? 26.220 46.676 83.001 1.00 25.83 92 LEU A O 1
ATOM 698 N N . ILE A 1 93 ? 25.924 45.115 84.588 1.00 27.12 93 ILE A N 1
ATOM 699 C CA . ILE A 1 93 ? 26.508 45.903 85.676 1.00 27.32 93 ILE A CA 1
ATOM 700 C C . ILE A 1 93 ? 27.933 46.168 85.204 1.00 28.51 93 ILE A C 1
ATOM 701 O O . ILE A 1 93 ? 28.503 45.364 84.469 1.00 28.07 93 ILE A O 1
ATOM 706 N N . ASP A 1 94 ? 28.499 47.291 85.621 1.00 48.74 94 ASP A N 1
ATOM 707 C CA . ASP A 1 94 ? 29.845 47.666 85.200 1.00 51.51 94 ASP A CA 1
ATOM 708 C C . ASP A 1 94 ? 30.843 46.560 84.872 1.00 52.01 94 ASP A C 1
ATOM 709 O O . ASP A 1 94 ? 30.782 45.960 83.800 1.00 54.96 94 ASP A O 1
ATOM 714 N N . GLY A 1 95 ? 31.771 46.297 85.783 1.00 33.85 95 GLY A N 1
ATOM 715 C CA . GLY A 1 95 ? 32.784 45.287 85.527 1.00 31.60 95 GLY A CA 1
ATOM 716 C C . GLY A 1 95 ? 32.336 43.945 84.979 1.00 30.62 95 GLY A C 1
ATOM 717 O O . GLY A 1 95 ? 33.157 43.169 84.506 1.00 32.70 95 GLY A O 1
ATOM 718 N N . VAL A 1 96 ? 31.038 43.649 85.045 1.00 29.44 96 VAL A N 1
ATOM 719 C CA . VAL A 1 96 ? 30.532 42.382 84.560 1.00 29.25 96 VAL A CA 1
ATOM 720 C C . VAL A 1 96 ? 30.725 42.239 83.055 1.00 30.31 96 VAL A C 1
ATOM 721 O O . VAL A 1 96 ? 30.463 43.174 82.309 1.00 32.11 96 VAL A O 1
ATOM 725 N N . GLU A 1 97 ? 31.191 41.077 82.607 1.00 34.74 97 GLU A N 1
ATOM 726 C CA . GLU A 1 97 ? 31.406 40.843 81.181 1.00 34.56 97 GLU A CA 1
ATOM 727 C C . GLU A 1 97 ? 31.061 39.436 80.701 1.00 33.33 97 GLU A C 1
ATOM 728 O O . GLU A 1 97 ? 30.908 38.508 81.491 1.00 32.88 97 GLU A O 1
ATOM 734 N N . ILE A 1 98 ? 30.953 39.295 79.380 1.00 26.62 98 ILE A N 1
ATOM 735 C CA . ILE A 1 98 ? 30.604 38.031 78.749 1.00 25.33 98 ILE A CA 1
ATOM 736 C C . ILE A 1 98 ? 31.819 37.217 78.338 1.00 24.13 98 ILE A C 1
ATOM 737 O O . ILE A 1 98 ? 32.526 37.582 77.405 1.00 25.53 98 ILE A O 1
ATOM 742 N N . GLY A 1 99 ? 32.060 36.106 79.029 1.00 27.56 99 GLY A N 1
ATOM 743 C CA . GLY A 1 99 ? 33.208 35.270 78.710 1.00 28.29 99 GLY A CA 1
ATOM 744 C C . GLY A 1 99 ? 32.831 33.963 78.042 1.00 28.02 99 GLY A C 1
ATOM 745 O O . GLY A 1 99 ? 31.669 33.750 77.672 1.00 29.05 99 GLY A O 1
ATOM 746 N N . THR A 1 100 ? 33.796 33.069 77.893 1.00 12.93 100 THR A N 1
ATOM 747 C CA . THR A 1 100 ? 33.515 31.797 77.228 1.00 13.51 100 THR A CA 1
ATOM 748 C C . THR A 1 100 ? 34.029 30.576 77.983 1.00 13.53 100 THR A C 1
ATOM 749 O O . THR A 1 100 ? 34.997 30.669 78.744 1.00 12.71 100 THR A O 1
ATOM 753 N N . LEU A 1 101 ? 33.375 29.441 77.751 1.00 24.88 101 LEU A N 1
ATOM 754 C CA . LEU A 1 101 ? 33.749 28.186 78.386 1.00 24.27 101 LEU A CA 1
ATOM 755 C C . LEU A 1 101 ? 35.250 27.986 78.262 1.00 24.24 101 LEU A C 1
ATOM 756 O O . LEU A 1 101 ? 35.909 27.554 79.205 1.00 24.66 101 LEU A O 1
ATOM 761 N N . VAL A 1 102 ? 35.770 28.301 77.076 1.00 16.55 102 VAL A N 1
ATOM 762 C CA . VAL A 1 102 ? 37.193 28.178 76.779 1.00 15.55 102 VAL A CA 1
ATOM 763 C C . VAL A 1 102 ? 37.998 28.919 77.829 1.00 15.99 102 VAL A C 1
ATOM 764 O O . VAL A 1 102 ? 39.066 28.473 78.215 1.00 14.34 102 VAL A O 1
ATOM 768 N N . GLU A 1 103 ? 37.481 30.053 78.279 1.00 24.74 103 GLU A N 1
ATOM 769 C CA . GLU A 1 103 ? 38.157 30.859 79.290 1.00 26.79 103 GLU A CA 1
ATOM 770 C C . GLU A 1 103 ? 38.083 30.178 80.650 1.00 27.15 103 GLU A C 1
ATOM 771 O O . GLU A 1 103 ? 39.094 30.068 81.353 1.00 27.73 103 GLU A O 1
ATOM 777 N N . LEU A 1 104 ? 36.896 29.712 81.031 1.00 18.94 104 LEU A N 1
ATOM 778 C CA . LEU A 1 104 ? 36.732 29.035 82.310 1.00 19.87 104 LEU A CA 1
ATOM 779 C C . LEU A 1 104 ? 37.714 27.877 82.296 1.00 20.10 104 LEU A C 1
ATOM 780 O O . LEU A 1 104 ? 38.437 27.644 83.268 1.00 19.52 104 LEU A O 1
ATOM 785 N N . ALA A 1 105 ? 37.718 27.154 81.182 1.00 44.79 105 ALA A N 1
ATOM 786 C CA . ALA A 1 105 ? 38.618 26.029 80.979 1.00 46.93 105 ALA A CA 1
ATOM 787 C C . ALA A 1 105 ? 39.924 26.665 80.564 1.00 47.80 105 ALA A C 1
ATOM 788 O O . ALA A 1 105 ? 40.271 26.678 79.388 1.00 51.11 105 ALA A O 1
ATOM 790 N N . GLN A 1 106 ? 40.636 27.208 81.544 1.00 38.06 106 GLN A N 1
ATOM 791 C CA . GLN A 1 106 ? 41.904 27.890 81.329 1.00 37.13 106 GLN A CA 1
ATOM 792 C C . GLN A 1 106 ? 42.195 28.514 82.683 1.00 35.37 106 GLN A C 1
ATOM 793 O O . GLN A 1 106 ? 43.261 28.327 83.255 1.00 35.83 106 GLN A O 1
ATOM 799 N N . TRP A 1 107 ? 41.212 29.266 83.180 1.00 20.44 107 TRP A N 1
ATOM 800 C CA . TRP A 1 107 ? 41.310 29.869 84.500 1.00 19.22 107 TRP A CA 1
ATOM 801 C C . TRP A 1 107 ? 41.484 28.695 85.465 1.00 18.97 107 TRP A C 1
ATOM 802 O O . TRP A 1 107 ? 42.258 28.767 86.420 1.00 19.72 107 TRP A O 1
ATOM 813 N N . THR A 1 108 ? 40.746 27.622 85.189 1.00 12.59 108 THR A N 1
ATOM 814 C CA . THR A 1 108 ? 40.761 26.405 85.991 1.00 11.60 108 THR A CA 1
ATOM 815 C C . THR A 1 108 ? 42.134 25.756 85.997 1.00 11.77 108 THR A C 1
ATOM 816 O O . THR A 1 108 ? 42.644 25.353 87.038 1.00 9.49 108 THR A O 1
ATOM 820 N N . LEU A 1 109 ? 42.724 25.646 84.808 1.00 36.01 109 LEU A N 1
ATOM 821 C CA . LEU A 1 109 ? 44.038 25.035 84.649 1.00 36.92 109 LEU A CA 1
ATOM 822 C C . LEU A 1 109 ? 45.168 25.844 85.293 1.00 37.87 109 LEU A C 1
ATOM 823 O O . LEU A 1 109 ? 46.158 25.275 85.755 1.00 37.34 109 LEU A O 1
ATOM 828 N N . SER A 1 110 ? 45.015 27.162 85.337 1.00 37.43 110 SER A N 1
ATOM 829 C CA . SER A 1 110 ? 46.048 28.022 85.899 1.00 40.01 110 SER A CA 1
ATOM 830 C C . SER A 1 110 ? 45.672 28.611 87.256 1.00 41.52 110 SER A C 1
ATOM 831 O O . SER A 1 110 ? 46.066 29.728 87.582 1.00 43.34 110 SER A O 1
ATOM 834 N N . ALA A 1 111 ? 44.918 27.864 88.048 1.00 36.17 111 ALA A N 1
ATOM 835 C CA . ALA A 1 111 ? 44.504 28.341 89.356 1.00 35.84 111 ALA A CA 1
ATOM 836 C C . ALA A 1 111 ? 44.886 27.349 90.436 1.00 36.89 111 ALA A C 1
ATOM 837 O O . ALA A 1 111 ? 44.843 26.139 90.228 1.00 38.64 111 ALA A O 1
ATOM 839 N N . ASP A 1 112 ? 45.257 27.855 91.605 1.00 31.23 112 ASP A N 1
ATOM 840 C CA . ASP A 1 112 ? 45.617 26.978 92.703 1.00 31.62 112 ASP A CA 1
ATOM 841 C C . ASP A 1 112 ? 44.336 26.366 93.247 1.00 31.53 112 ASP A C 1
ATOM 842 O O . ASP A 1 112 ? 44.292 25.180 93.585 1.00 32.33 112 ASP A O 1
ATOM 847 N N . LYS A 1 113 ? 43.289 27.174 93.328 1.00 34.31 113 LYS A N 1
ATOM 848 C CA . LYS A 1 113 ? 42.009 26.690 93.829 1.00 33.18 113 LYS A CA 1
ATOM 849 C C . LYS A 1 113 ? 40.811 27.112 92.996 1.00 31.60 113 LYS A C 1
ATOM 850 O O . LYS A 1 113 ? 40.782 28.181 92.374 1.00 31.72 113 LYS A O 1
ATOM 856 N N . VAL A 1 114 ? 39.807 26.246 92.979 1.00 15.16 114 VAL A N 1
ATOM 857 C CA . VAL A 1 114 ? 38.590 26.536 92.239 1.00 15.73 114 VAL A CA 1
ATOM 858 C C . VAL A 1 114 ? 37.378 26.134 93.071 1.00 15.59 114 VAL A C 1
ATOM 859 O O . VAL A 1 114 ? 37.105 24.952 93.280 1.00 15.86 114 VAL A O 1
ATOM 863 N N . LEU A 1 115 ? 36.675 27.148 93.567 1.00 19.29 115 LEU A N 1
ATOM 864 C CA . LEU A 1 115 ? 35.482 26.929 94.363 1.00 20.50 115 LEU A CA 1
ATOM 865 C C . LEU A 1 115 ? 34.297 26.940 93.394 1.00 22.34 115 LEU A C 1
ATOM 866 O O . LEU A 1 115 ? 34.122 27.888 92.631 1.00 22.47 115 LEU A O 1
ATOM 871 N N . THR A 1 116 ? 33.504 25.876 93.418 1.00 34.77 116 THR A N 1
ATOM 872 C CA . THR A 1 116 ? 32.350 25.785 92.528 1.00 38.50 116 THR A CA 1
ATOM 873 C C . THR A 1 116 ? 31.053 25.707 93.313 1.00 40.24 116 THR A C 1
ATOM 874 O O . THR A 1 116 ? 30.679 24.639 93.790 1.00 40.56 116 THR A O 1
ATOM 878 N N . PHE A 1 117 ? 30.373 26.842 93.439 1.00 60.38 117 PHE A N 1
ATOM 879 C CA . PHE A 1 117 ? 29.104 26.929 94.160 1.00 61.96 117 PHE A CA 1
ATOM 880 C C . PHE A 1 117 ? 27.897 26.775 93.240 1.00 62.72 117 PHE A C 1
ATOM 881 O O . PHE A 1 117 ? 27.184 25.761 93.371 1.00 63.77 117 PHE A O 1
ATOM 898 N N . GLN B 1 2 ? 49.577 17.730 86.220 1.00 29.02 202 GLN B N 1
ATOM 899 C CA . GLN B 1 2 ? 48.382 18.296 86.855 1.00 27.65 202 GLN B CA 1
ATOM 900 C C . GLN B 1 2 ? 47.255 17.267 86.872 1.00 26.99 202 GLN B C 1
ATOM 901 O O . GLN B 1 2 ? 46.906 16.694 85.838 1.00 26.77 202 GLN B O 1
ATOM 907 N N . LYS B 1 3 ? 46.692 17.048 88.051 1.00 27.65 203 LYS B N 1
ATOM 908 C CA . LYS B 1 3 ? 45.633 16.062 88.221 1.00 26.44 203 LYS B CA 1
ATOM 909 C C . LYS B 1 3 ? 44.324 16.716 88.649 1.00 25.33 203 LYS B C 1
ATOM 910 O O . LYS B 1 3 ? 44.228 17.262 89.742 1.00 25.53 203 LYS B O 1
ATOM 916 N N . ILE B 1 4 ? 43.320 16.658 87.767 1.00 22.04 204 ILE B N 1
ATOM 917 C CA . ILE B 1 4 ? 42.011 17.244 88.046 1.00 19.80 204 ILE B CA 1
ATOM 918 C C . ILE B 1 4 ? 40.942 16.173 88.143 1.00 18.84 204 ILE B C 1
ATOM 919 O O . ILE B 1 4 ? 40.935 15.216 87.359 1.00 17.93 204 ILE B O 1
ATOM 924 N N . VAL B 1 5 ? 40.047 16.330 89.117 1.00 18.81 205 VAL B N 1
ATOM 925 C CA . VAL B 1 5 ? 38.922 15.414 89.327 1.00 17.52 205 VAL B CA 1
ATOM 926 C C . VAL B 1 5 ? 37.634 16.225 89.363 1.00 17.89 205 VAL B C 1
ATOM 927 O O . VAL B 1 5 ? 37.511 17.211 90.103 1.00 16.56 205 VAL B O 1
ATOM 931 N N . ILE B 1 6 ? 36.668 15.815 88.552 1.00 27.67 206 ILE B N 1
ATOM 932 C CA . ILE B 1 6 ? 35.382 16.482 88.528 1.00 28.57 206 ILE B CA 1
ATOM 933 C C . ILE B 1 6 ? 34.369 15.457 89.000 1.00 28.84 206 ILE B C 1
ATOM 934 O O . ILE B 1 6 ? 34.317 14.354 88.470 1.00 29.02 206 ILE B O 1
ATOM 939 N N . VAL B 1 7 ? 33.594 15.792 90.034 1.00 26.46 207 VAL B N 1
ATOM 940 C CA . VAL B 1 7 ? 32.578 14.860 90.514 1.00 29.07 207 VAL B CA 1
ATOM 941 C C . VAL B 1 7 ? 31.212 15.472 90.243 1.00 29.53 207 VAL B C 1
ATOM 942 O O . VAL B 1 7 ? 30.955 16.606 90.621 1.00 31.75 207 VAL B O 1
ATOM 946 N N . ALA B 1 8 ? 30.345 14.730 89.560 1.00 24.34 208 ALA B N 1
ATOM 947 C CA . ALA B 1 8 ? 29.014 15.247 89.248 1.00 24.26 208 ALA B CA 1
ATOM 948 C C . ALA B 1 8 ? 27.924 14.547 90.035 1.00 24.36 208 ALA B C 1
ATOM 949 O O . ALA B 1 8 ? 27.946 13.337 90.210 1.00 23.30 208 ALA B O 1
ATOM 951 N N . ASN B 1 9 ? 26.957 15.340 90.490 1.00 28.27 209 ASN B N 1
ATOM 952 C CA . ASN B 1 9 ? 25.838 14.858 91.291 1.00 28.21 209 ASN B CA 1
ATOM 953 C C . ASN B 1 9 ? 24.501 14.995 90.557 1.00 27.20 209 ASN B C 1
ATOM 954 O O . ASN B 1 9 ? 23.564 14.247 90.820 1.00 27.27 209 ASN B O 1
ATOM 959 N N . GLY B 1 10 ? 24.426 15.951 89.638 1.00 20.24 210 GLY B N 1
ATOM 960 C CA . GLY B 1 10 ? 23.189 16.186 88.925 1.00 18.89 210 GLY B CA 1
ATOM 961 C C . GLY B 1 10 ? 22.688 15.133 87.957 1.00 18.29 210 GLY B C 1
ATOM 962 O O . GLY B 1 10 ? 23.464 14.525 87.233 1.00 18.96 210 GLY B O 1
ATOM 963 N N . ALA B 1 11 ? 21.371 14.932 87.939 1.00 17.78 211 ALA B N 1
ATOM 964 C CA . ALA B 1 11 ? 20.743 13.968 87.046 1.00 18.09 211 ALA B CA 1
ATOM 965 C C . ALA B 1 11 ? 20.744 14.492 85.615 1.00 18.68 211 ALA B C 1
ATOM 966 O O . ALA B 1 11 ? 20.466 15.669 85.371 1.00 19.23 211 ALA B O 1
ATOM 968 N N . PRO B 1 12 ? 21.025 13.617 84.643 1.00 31.65 212 PRO B N 1
ATOM 969 C CA . PRO B 1 12 ? 21.075 13.974 83.215 1.00 31.83 212 PRO B CA 1
ATOM 970 C C . PRO B 1 12 ? 19.793 14.609 82.681 1.00 31.63 212 PRO B C 1
ATOM 971 O O . PRO B 1 12 ? 18.700 14.155 83.007 1.00 33.06 212 PRO B O 1
ATOM 975 N N . TYR B 1 13 ? 19.963 15.642 81.863 1.00 17.33 213 TYR B N 1
ATOM 976 C CA . TYR B 1 13 ? 18.876 16.379 81.224 1.00 16.90 213 TYR B CA 1
ATOM 977 C C . TYR B 1 13 ? 17.984 17.203 82.141 1.00 17.87 213 TYR B C 1
ATOM 978 O O . TYR B 1 13 ? 17.331 18.139 81.674 1.00 18.07 213 TYR B O 1
ATOM 987 N N . GLY B 1 14 ? 17.943 16.861 83.416 1.00 28.76 214 GLY B N 1
ATOM 988 C CA . GLY B 1 14 ? 17.099 17.610 84.341 1.00 31.47 214 GLY B CA 1
ATOM 989 C C . GLY B 1 14 ? 17.848 18.767 84.967 1.00 32.72 214 GLY B C 1
ATOM 990 O O . GLY B 1 14 ? 17.270 19.807 85.280 1.00 31.78 214 GLY B O 1
ATOM 991 N N . SER B 1 15 ? 19.149 18.571 85.136 1.00 36.61 215 SER B N 1
ATOM 992 C CA . SER B 1 15 ? 20.025 19.571 85.732 1.00 38.44 215 SER B CA 1
ATOM 993 C C . SER B 1 15 ? 21.064 20.018 84.702 1.00 38.42 215 SER B C 1
ATOM 994 O O . SER B 1 15 ? 21.817 19.199 84.169 1.00 39.14 215 SER B O 1
ATOM 997 N N . GLU B 1 16 ? 21.101 21.315 84.415 1.00 36.02 216 GLU B N 1
ATOM 998 C CA . GLU B 1 16 ? 22.066 21.846 83.460 1.00 36.50 216 GLU B CA 1
ATOM 999 C C . GLU B 1 16 ? 23.472 21.623 84.036 1.00 36.11 216 GLU B C 1
ATOM 1000 O O . GLU B 1 16 ? 24.481 21.689 83.331 1.00 35.77 216 GLU B O 1
ATOM 1006 N N . SER B 1 17 ? 23.495 21.321 85.334 1.00 33.50 217 SER B N 1
ATOM 1007 C CA . SER B 1 17 ? 24.713 21.079 86.100 1.00 32.61 217 SER B CA 1
ATOM 1008 C C . SER B 1 17 ? 25.593 19.955 85.547 1.00 31.12 217 SER B C 1
ATOM 1009 O O . SER B 1 17 ? 26.794 20.145 85.359 1.00 30.47 217 SER B O 1
ATOM 1012 N N . LEU B 1 18 ? 24.994 18.783 85.310 1.00 24.78 218 LEU B N 1
ATOM 1013 C CA . LEU B 1 18 ? 25.717 17.617 84.779 1.00 21.83 218 LEU B CA 1
ATOM 1014 C C . LEU B 1 18 ? 26.228 17.959 83.389 1.00 20.45 218 LEU B C 1
ATOM 1015 O O . LEU B 1 18 ? 27.329 17.566 82.997 1.00 19.47 218 LEU B O 1
ATOM 1020 N N . PHE B 1 19 ? 25.416 18.694 82.644 1.00 16.76 219 PHE B N 1
ATOM 1021 C CA . PHE B 1 19 ? 25.754 19.103 81.303 1.00 15.91 219 PHE B CA 1
ATOM 1022 C C . PHE B 1 19 ? 26.949 20.059 81.320 1.00 16.80 219 PHE B C 1
ATOM 1023 O O . PHE B 1 19 ? 27.867 19.938 80.506 1.00 16.21 219 PHE B O 1
ATOM 1031 N N . ASN B 1 20 ? 26.955 21.012 82.240 1.00 26.97 220 ASN B N 1
ATOM 1032 C CA . ASN B 1 20 ? 28.081 21.939 82.304 1.00 27.77 220 ASN B CA 1
ATOM 1033 C C . ASN B 1 20 ? 29.340 21.182 82.702 1.00 26.89 220 ASN B C 1
ATOM 1034 O O . ASN B 1 20 ? 30.437 21.455 82.211 1.00 26.78 220 ASN B O 1
ATOM 1039 N N . SER B 1 21 ? 29.162 20.225 83.589 1.00 16.75 221 SER B N 1
ATOM 1040 C CA . SER B 1 21 ? 30.260 19.406 84.078 1.00 16.06 221 SER B CA 1
ATOM 1041 C C . SER B 1 21 ? 31.052 18.803 82.907 1.00 14.41 221 SER B C 1
ATOM 1042 O O . SER B 1 21 ? 32.247 19.064 82.739 1.00 13.14 221 SER B O 1
ATOM 1045 N N . LEU B 1 22 ? 30.364 18.006 82.090 1.00 16.45 222 LEU B N 1
ATOM 1046 C CA . LEU B 1 22 ? 30.989 17.355 80.945 1.00 17.21 222 LEU B CA 1
ATOM 1047 C C . LEU B 1 22 ? 31.540 18.345 79.934 1.00 17.86 222 LEU B C 1
ATOM 1048 O O . LEU B 1 22 ? 32.471 18.029 79.212 1.00 18.21 222 LEU B O 1
ATOM 1053 N N . ARG B 1 23 ? 30.960 19.540 79.883 1.00 20.83 223 ARG B N 1
ATOM 1054 C CA . ARG B 1 23 ? 31.436 20.585 78.978 1.00 20.68 223 ARG B CA 1
ATOM 1055 C C . ARG B 1 23 ? 32.773 21.129 79.466 1.00 17.27 223 ARG B C 1
ATOM 1056 O O . ARG B 1 23 ? 33.649 21.451 78.672 1.00 16.89 223 ARG B O 1
ATOM 1064 N N . LEU B 1 24 ? 32.933 21.248 80.778 1.00 13.41 224 LEU B N 1
ATOM 1065 C CA . LEU B 1 24 ? 34.175 21.751 81.320 1.00 14.83 224 LEU B CA 1
ATOM 1066 C C . LEU B 1 24 ? 35.256 20.709 81.063 1.00 14.53 224 LEU B C 1
ATOM 1067 O O . LEU B 1 24 ? 36.327 21.017 80.538 1.00 13.74 224 LEU B O 1
ATOM 1072 N N . ALA B 1 25 ? 34.957 19.462 81.429 1.00 17.94 225 ALA B N 1
ATOM 1073 C CA . ALA B 1 25 ? 35.894 18.341 81.248 1.00 18.59 225 ALA B CA 1
ATOM 1074 C C . ALA B 1 25 ? 36.405 18.229 79.810 1.00 19.94 225 ALA B C 1
ATOM 1075 O O . ALA B 1 25 ? 37.607 18.136 79.588 1.00 19.96 225 ALA B O 1
ATOM 1077 N N . ILE B 1 26 ? 35.479 18.229 78.858 1.00 22.93 226 ILE B N 1
ATOM 1078 C CA . ILE B 1 26 ? 35.792 18.137 77.429 1.00 22.66 226 ILE B CA 1
ATOM 1079 C C . ILE B 1 26 ? 36.661 19.316 77.014 1.00 23.48 226 ILE B C 1
ATOM 1080 O O . ILE B 1 26 ? 37.564 19.172 76.192 1.00 24.47 226 ILE B O 1
ATOM 1085 N N . ALA B 1 27 ? 36.382 20.481 77.595 1.00 26.27 227 ALA B N 1
ATOM 1086 C CA . ALA B 1 27 ? 37.142 21.694 77.331 1.00 26.22 227 ALA B CA 1
ATOM 1087 C C . ALA B 1 27 ? 38.532 21.565 77.961 1.00 27.93 227 ALA B C 1
ATOM 1088 O O . ALA B 1 27 ? 39.551 21.763 77.298 1.00 29.10 227 ALA B O 1
ATOM 1090 N N . LEU B 1 28 ? 38.565 21.240 79.260 1.00 19.75 228 LEU B N 1
ATOM 1091 C CA . LEU B 1 28 ? 39.825 21.070 79.978 1.00 20.85 228 LEU B CA 1
ATOM 1092 C C . LEU B 1 28 ? 40.740 20.103 79.233 1.00 23.50 228 LEU B C 1
ATOM 1093 O O . LEU B 1 28 ? 41.948 20.283 79.201 1.00 23.43 228 LEU B O 1
ATOM 1098 N N . ARG B 1 29 ? 40.153 19.081 78.637 1.00 46.08 229 ARG B N 1
ATOM 1099 C CA . ARG B 1 29 ? 40.931 18.105 77.901 1.00 49.06 229 ARG B CA 1
ATOM 1100 C C . ARG B 1 29 ? 41.669 18.726 76.716 1.00 52.39 229 ARG B C 1
ATOM 1101 O O . ARG B 1 29 ? 42.874 18.519 76.563 1.00 54.89 229 ARG B O 1
ATOM 1109 N N . GLU B 1 30 ? 40.960 19.480 75.885 1.00 31.74 230 GLU B N 1
ATOM 1110 C CA . GLU B 1 30 ? 41.563 20.127 74.713 1.00 33.13 230 GLU B CA 1
ATOM 1111 C C . GLU B 1 30 ? 42.655 21.127 75.063 1.00 34.63 230 GLU B C 1
ATOM 1112 O O . GLU B 1 30 ? 43.765 21.036 74.548 1.00 34.92 230 GLU B O 1
ATOM 1118 N N . GLN B 1 31 ? 42.348 22.089 75.916 1.00 32.97 231 GLN B N 1
ATOM 1119 C CA . GLN B 1 31 ? 43.349 23.080 76.298 1.00 35.88 231 GLN B CA 1
ATOM 1120 C C . GLN B 1 31 ? 44.656 22.354 76.597 1.00 38.02 231 GLN B C 1
ATOM 1121 O O . GLN B 1 31 ? 45.598 22.383 75.799 1.00 38.54 231 GLN B O 1
ATOM 1127 N N . GLU B 1 32 ? 44.693 21.681 77.743 1.00 58.25 232 GLU B N 1
ATOM 1128 C CA . GLU B 1 32 ? 45.863 20.932 78.181 1.00 59.41 232 GLU B CA 1
ATOM 1129 C C . GLU B 1 32 ? 45.624 19.458 77.879 1.00 59.81 232 GLU B C 1
ATOM 1130 O O . GLU B 1 32 ? 45.184 18.708 78.746 1.00 59.91 232 GLU B O 1
ATOM 1136 N N . SER B 1 33 ? 45.907 19.036 76.649 1.00 62.70 233 SER B N 1
ATOM 1137 C CA . SER B 1 33 ? 45.700 17.644 76.278 1.00 63.71 233 SER B CA 1
ATOM 1138 C C . SER B 1 33 ? 46.348 16.700 77.296 1.00 64.28 233 SER B C 1
ATOM 1139 O O . SER B 1 33 ? 45.765 15.674 77.649 1.00 64.14 233 SER B O 1
ATOM 1142 N N . ASN B 1 34 ? 47.544 17.054 77.764 1.00 85.56 234 ASN B N 1
ATOM 1143 C CA . ASN B 1 34 ? 48.264 16.245 78.750 1.00 84.44 234 ASN B CA 1
ATOM 1144 C C . ASN B 1 34 ? 47.892 16.645 80.179 1.00 82.32 234 ASN B C 1
ATOM 1145 O O . ASN B 1 34 ? 48.672 17.280 80.899 1.00 81.97 234 ASN B O 1
ATOM 1150 N N . LEU B 1 35 ? 46.681 16.246 80.569 1.00 42.96 235 LEU B N 1
ATOM 1151 C CA . LEU B 1 35 ? 46.121 16.541 81.885 1.00 37.95 235 LEU B CA 1
ATOM 1152 C C . LEU B 1 35 ? 45.525 15.255 82.415 1.00 34.16 235 LEU B C 1
ATOM 1153 O O . LEU B 1 35 ? 44.820 14.562 81.678 1.00 33.48 235 LEU B O 1
ATOM 1158 N N . ASP B 1 36 ? 45.803 14.916 83.665 1.00 25.54 236 ASP B N 1
ATOM 1159 C CA . ASP B 1 36 ? 45.222 13.701 84.245 1.00 22.26 236 ASP B CA 1
ATOM 1160 C C . ASP B 1 36 ? 43.834 14.039 84.819 1.00 19.48 236 ASP B C 1
ATOM 1161 O O . ASP B 1 36 ? 43.689 14.357 86.003 1.00 18.96 236 ASP B O 1
ATOM 1166 N N . LEU B 1 37 ? 42.824 13.954 83.969 1.00 9.75 237 LEU B N 1
ATOM 1167 C CA . LEU B 1 37 ? 41.459 14.259 84.351 1.00 8.63 237 LEU B CA 1
ATOM 1168 C C . LEU B 1 37 ? 40.635 12.989 84.573 1.00 8.63 237 LEU B C 1
ATOM 1169 O O . LEU B 1 37 ? 40.643 12.068 83.742 1.00 8.63 237 LEU B O 1
ATOM 1174 N N . ARG B 1 38 ? 39.936 12.929 85.700 1.00 28.50 238 ARG B N 1
ATOM 1175 C CA . ARG B 1 38 ? 39.096 11.777 86.010 1.00 30.06 238 ARG B CA 1
ATOM 1176 C C . ARG B 1 38 ? 37.691 12.295 86.346 1.00 29.97 238 ARG B C 1
ATOM 1177 O O . ARG B 1 38 ? 37.521 13.466 86.672 1.00 30.06 238 ARG B O 1
ATOM 1185 N N . LEU B 1 39 ? 36.699 11.420 86.261 1.00 17.81 239 LEU B N 1
ATOM 1186 C CA . LEU B 1 39 ? 35.324 11.796 86.563 1.00 16.84 239 LEU B CA 1
ATOM 1187 C C . LEU B 1 39 ? 34.624 10.767 87.432 1.00 16.41 239 LEU B C 1
ATOM 1188 O O . LEU B 1 39 ? 34.690 9.572 87.164 1.00 17.93 239 LEU B O 1
ATOM 1193 N N . PHE B 1 40 ? 33.962 11.242 88.479 1.00 13.44 240 PHE B N 1
ATOM 1194 C CA . PHE B 1 40 ? 33.215 10.368 89.354 1.00 12.71 240 PHE B CA 1
ATOM 1195 C C . PHE B 1 40 ? 31.803 10.915 89.348 1.00 13.34 240 PHE B C 1
ATOM 1196 O O . PHE B 1 40 ? 31.591 12.116 89.605 1.00 11.13 240 PHE B O 1
ATOM 1204 N N . LEU B 1 41 ? 30.832 10.057 89.011 1.00 28.09 241 LEU B N 1
ATOM 1205 C CA . LEU B 1 41 ? 29.435 10.476 88.964 1.00 27.93 241 LEU B CA 1
ATOM 1206 C C . LEU B 1 41 ? 28.639 9.906 90.127 1.00 28.32 241 LEU B C 1
ATOM 1207 O O . LEU B 1 41 ? 28.475 8.693 90.248 1.00 29.76 241 LEU B O 1
ATOM 1220 N N . SER B 1 43 ? 25.150 9.921 92.943 1.00 20.80 243 SER B N 1
ATOM 1221 C CA . SER B 1 43 ? 23.708 9.983 93.020 1.00 20.25 243 SER B CA 1
ATOM 1222 C C . SER B 1 43 ? 22.969 9.922 91.697 1.00 20.40 243 SER B C 1
ATOM 1223 O O . SER B 1 43 ? 23.144 8.993 90.934 1.00 21.72 243 SER B O 1
ATOM 1226 N N . ASP B 1 44 ? 22.143 10.924 91.438 1.00 18.61 244 ASP B N 1
ATOM 1227 C CA . ASP B 1 44 ? 21.408 11.014 90.197 1.00 18.53 244 ASP B CA 1
ATOM 1228 C C . ASP B 1 44 ? 22.196 10.958 88.897 1.00 18.15 244 ASP B C 1
ATOM 1229 O O . ASP B 1 44 ? 21.768 10.327 87.921 1.00 19.98 244 ASP B O 1
ATOM 1234 N N . ALA B 1 45 ? 23.346 11.604 88.870 1.00 20.48 245 ALA B N 1
ATOM 1235 C CA . ALA B 1 45 ? 24.175 11.633 87.673 1.00 18.59 245 ALA B CA 1
ATOM 1236 C C . ALA B 1 45 ? 24.563 10.247 87.152 1.00 17.21 245 ALA B C 1
ATOM 1237 O O . ALA B 1 45 ? 24.905 10.079 85.981 1.00 15.05 245 ALA B O 1
ATOM 1239 N N . VAL B 1 46 ? 24.502 9.249 88.025 1.00 15.44 246 VAL B N 1
ATOM 1240 C CA . VAL B 1 46 ? 24.897 7.893 87.650 1.00 16.54 246 VAL B CA 1
ATOM 1241 C C . VAL B 1 46 ? 24.137 7.300 86.465 1.00 15.77 246 VAL B C 1
ATOM 1242 O O . VAL B 1 46 ? 24.699 6.510 85.697 1.00 15.08 246 VAL B O 1
ATOM 1246 N N . THR B 1 47 ? 22.864 7.679 86.308 1.00 9.21 247 THR B N 1
ATOM 1247 C CA . THR B 1 47 ? 22.039 7.177 85.211 1.00 8.63 247 THR B CA 1
ATOM 1248 C C . THR B 1 47 ? 22.608 7.658 83.881 1.00 8.63 247 THR B C 1
ATOM 1249 O O . THR B 1 47 ? 22.263 7.138 82.832 1.00 8.63 247 THR B O 1
ATOM 1253 N N . ALA B 1 48 ? 23.486 8.649 83.935 1.00 14.80 248 ALA B N 1
ATOM 1254 C CA . ALA B 1 48 ? 24.072 9.190 82.708 1.00 16.63 248 ALA B CA 1
ATOM 1255 C C . ALA B 1 48 ? 24.907 8.163 81.946 1.00 18.37 248 ALA B C 1
ATOM 1256 O O . ALA B 1 48 ? 25.133 8.311 80.745 1.00 19.06 248 ALA B O 1
ATOM 1258 N N . GLY B 1 49 ? 25.362 7.125 82.641 1.00 16.28 249 GLY B N 1
ATOM 1259 C CA . GLY B 1 49 ? 26.178 6.124 81.975 1.00 18.96 249 GLY B CA 1
ATOM 1260 C C . GLY B 1 49 ? 25.431 5.074 81.172 1.00 20.73 249 GLY B C 1
ATOM 1261 O O . GLY B 1 49 ? 26.051 4.116 80.692 1.00 20.45 249 GLY B O 1
ATOM 1262 N N . LEU B 1 50 ? 24.110 5.229 81.014 1.00 24.06 250 LEU B N 1
ATOM 1263 C CA . LEU B 1 50 ? 23.330 4.252 80.266 1.00 25.31 250 LEU B CA 1
ATOM 1264 C C . LEU B 1 50 ? 23.423 4.385 78.754 1.00 27.00 250 LEU B C 1
ATOM 1265 O O . LEU B 1 50 ? 23.367 5.491 78.207 1.00 27.43 250 LEU B O 1
ATOM 1270 N N . ARG B 1 51 ? 23.549 3.242 78.088 1.00 24.28 251 ARG B N 1
ATOM 1271 C CA . ARG B 1 51 ? 23.624 3.209 76.635 1.00 25.31 251 ARG B CA 1
ATOM 1272 C C . ARG B 1 51 ? 22.258 3.536 76.047 1.00 25.24 251 ARG B C 1
ATOM 1273 O O . ARG B 1 51 ? 21.241 3.429 76.732 1.00 25.47 251 ARG B O 1
ATOM 1281 N N . GLY B 1 52 ? 22.249 3.942 74.781 1.00 15.45 252 GLY B N 1
ATOM 1282 C CA . GLY B 1 52 ? 20.990 4.215 74.104 1.00 15.13 252 GLY B CA 1
ATOM 1283 C C . GLY B 1 52 ? 20.238 5.491 74.386 1.00 15.97 252 GLY B C 1
ATOM 1284 O O . GLY B 1 52 ? 19.022 5.550 74.175 1.00 16.13 252 GLY B O 1
ATOM 1285 N N . GLN B 1 53 ? 20.936 6.520 74.852 1.00 30.88 253 GLN B N 1
ATOM 1286 C CA . GLN B 1 53 ? 20.284 7.788 75.128 1.00 31.99 253 GLN B CA 1
ATOM 1287 C C . GLN B 1 53 ? 19.955 8.471 73.799 1.00 34.06 253 GLN B C 1
ATOM 1288 O O . GLN B 1 53 ? 20.853 8.821 73.038 1.00 35.20 253 GLN B O 1
ATOM 1294 N N . LYS B 1 54 ? 18.670 8.651 73.524 1.00 21.39 254 LYS B N 1
ATOM 1295 C CA . LYS B 1 54 ? 18.250 9.278 72.271 1.00 23.72 254 LYS B CA 1
ATOM 1296 C C . LYS B 1 54 ? 17.545 10.616 72.464 1.00 24.88 254 LYS B C 1
ATOM 1297 O O . LYS B 1 54 ? 16.336 10.723 72.280 1.00 23.74 254 LYS B O 1
ATOM 1303 N N . PRO B 1 55 ? 18.300 11.665 72.802 1.00 39.99 255 PRO B N 1
ATOM 1304 C CA . PRO B 1 55 ? 17.729 12.998 73.007 1.00 41.73 255 PRO B CA 1
ATOM 1305 C C . PRO B 1 55 ? 17.146 13.569 71.714 1.00 43.70 255 PRO B C 1
ATOM 1306 O O . PRO B 1 55 ? 17.789 13.543 70.675 1.00 44.84 255 PRO B O 1
ATOM 1310 N N . GLY B 1 56 ? 15.930 14.084 71.779 1.00 56.22 256 GLY B N 1
ATOM 1311 C CA . GLY B 1 56 ? 15.338 14.672 70.590 1.00 58.87 256 GLY B CA 1
ATOM 1312 C C . GLY B 1 56 ? 15.692 16.153 70.555 1.00 60.64 256 GLY B C 1
ATOM 1313 O O . GLY B 1 56 ? 15.872 16.745 69.492 1.00 60.83 256 GLY B O 1
ATOM 1314 N N . GLU B 1 57 ? 15.800 16.731 71.747 1.00 63.21 257 GLU B N 1
ATOM 1315 C CA . GLU B 1 57 ? 16.127 18.142 71.945 1.00 63.98 257 GLU B CA 1
ATOM 1316 C C . GLU B 1 57 ? 17.446 18.568 71.289 1.00 61.18 257 GLU B C 1
ATOM 1317 O O . GLU B 1 57 ? 17.525 18.723 70.068 1.00 62.17 257 GLU B O 1
ATOM 1323 N N . GLY B 1 58 ? 18.475 18.759 72.108 1.00 36.11 258 GLY B N 1
ATOM 1324 C CA . GLY B 1 58 ? 19.762 19.185 71.594 1.00 31.53 258 GLY B CA 1
ATOM 1325 C C . GLY B 1 58 ? 20.910 18.321 72.082 1.00 29.88 258 GLY B C 1
ATOM 1326 O O . GLY B 1 58 ? 21.168 17.265 71.510 1.00 29.84 258 GLY B O 1
ATOM 1327 N N . TYR B 1 59 ? 21.577 18.755 73.148 1.00 36.88 259 TYR B N 1
ATOM 1328 C CA . TYR B 1 59 ? 22.734 18.023 73.661 1.00 33.85 259 TYR B CA 1
ATOM 1329 C C . TYR B 1 59 ? 22.481 16.582 74.068 1.00 31.08 259 TYR B C 1
ATOM 1330 O O . TYR B 1 59 ? 21.383 16.224 74.508 1.00 30.73 259 TYR B O 1
ATOM 1339 N N . ASN B 1 60 ? 23.511 15.749 73.898 1.00 14.36 260 ASN B N 1
ATOM 1340 C CA . ASN B 1 60 ? 23.431 14.327 74.212 1.00 11.90 260 ASN B CA 1
ATOM 1341 C C . ASN B 1 60 ? 24.501 13.960 75.212 1.00 12.03 260 ASN B C 1
ATOM 1342 O O . ASN B 1 60 ? 25.701 13.970 74.897 1.00 13.05 260 ASN B O 1
ATOM 1347 N N . ILE B 1 61 ? 24.082 13.622 76.422 1.00 19.86 261 ILE B N 1
ATOM 1348 C CA . ILE B 1 61 ? 25.028 13.270 77.470 1.00 19.93 261 ILE B CA 1
ATOM 1349 C C . ILE B 1 61 ? 25.838 12.020 77.181 1.00 20.13 261 ILE B C 1
ATOM 1350 O O . ILE B 1 61 ? 26.996 11.922 77.600 1.00 19.75 261 ILE B O 1
ATOM 1355 N N . GLN B 1 62 ? 25.255 11.061 76.477 1.00 23.64 262 GLN B N 1
ATOM 1356 C CA . GLN B 1 62 ? 26.005 9.860 76.146 1.00 24.96 262 GLN B CA 1
ATOM 1357 C C . GLN B 1 62 ? 27.174 10.273 75.242 1.00 26.70 262 GLN B C 1
ATOM 1358 O O . GLN B 1 62 ? 28.322 9.895 75.477 1.00 25.33 262 GLN B O 1
ATOM 1364 N N . GLN B 1 63 ? 26.863 11.071 74.228 1.00 33.64 263 GLN B N 1
ATOM 1365 C CA . GLN B 1 63 ? 27.862 11.554 73.274 1.00 33.45 263 GLN B CA 1
ATOM 1366 C C . GLN B 1 63 ? 29.019 12.279 73.967 1.00 32.71 263 GLN B C 1
ATOM 1367 O O . GLN B 1 63 ? 30.185 12.033 73.645 1.00 32.74 263 GLN B O 1
ATOM 1381 N N . LEU B 1 65 ? 30.064 11.934 76.993 1.00 19.36 265 LEU B N 1
ATOM 1382 C CA . LEU B 1 65 ? 30.824 10.976 77.776 1.00 18.72 265 LEU B CA 1
ATOM 1383 C C . LEU B 1 65 ? 31.756 10.164 76.886 1.00 18.80 265 LEU B C 1
ATOM 1384 O O . LEU B 1 65 ? 32.909 9.928 77.237 1.00 18.93 265 LEU B O 1
ATOM 1389 N N . GLU B 1 66 ? 31.251 9.754 75.742 1.00 12.18 266 GLU B N 1
ATOM 1390 C CA . GLU B 1 66 ? 32.041 8.970 74.784 1.00 13.96 266 GLU B CA 1
ATOM 1391 C C . GLU B 1 66 ? 33.224 9.815 74.264 1.00 14.40 266 GLU B C 1
ATOM 1392 O O . GLU B 1 66 ? 34.307 9.281 73.998 1.00 14.87 266 GLU B O 1
ATOM 1398 N N . ILE B 1 67 ? 33.020 11.121 74.131 1.00 21.52 267 ILE B N 1
ATOM 1399 C CA . ILE B 1 67 ? 34.084 12.011 73.688 1.00 20.76 267 ILE B CA 1
ATOM 1400 C C . ILE B 1 67 ? 35.191 11.992 74.748 1.00 22.58 267 ILE B C 1
ATOM 1401 O O . ILE B 1 67 ? 36.375 12.126 74.431 1.00 22.25 267 ILE B O 1
ATOM 1406 N N . LEU B 1 68 ? 34.804 11.839 76.004 1.00 32.72 268 LEU B N 1
ATOM 1407 C CA . LEU B 1 68 ? 35.773 11.783 77.090 1.00 33.25 268 LEU B CA 1
ATOM 1408 C C . LEU B 1 68 ? 36.390 10.394 77.137 1.00 34.85 268 LEU B C 1
ATOM 1409 O O . LEU B 1 68 ? 37.598 10.251 77.035 1.00 36.94 268 LEU B O 1
ATOM 1414 N N . THR B 1 69 ? 35.564 9.364 77.275 1.00 47.20 269 THR B N 1
ATOM 1415 C CA . THR B 1 69 ? 36.085 7.996 77.308 1.00 47.30 269 THR B CA 1
ATOM 1416 C C . THR B 1 69 ? 36.346 7.543 75.885 1.00 47.61 269 THR B C 1
ATOM 1417 O O . THR B 1 69 ? 35.659 6.675 75.358 1.00 50.64 269 THR B O 1
ATOM 1421 N N . ALA B 1 70 ? 37.351 8.165 75.274 1.00 20.67 270 ALA B N 1
ATOM 1422 C CA . ALA B 1 70 ? 37.756 7.874 73.902 1.00 18.24 270 ALA B CA 1
ATOM 1423 C C . ALA B 1 70 ? 39.097 8.574 73.823 1.00 18.62 270 ALA B C 1
ATOM 1424 O O . ALA B 1 70 ? 39.892 8.329 72.920 1.00 18.27 270 ALA B O 1
ATOM 1426 N N . GLN B 1 71 ? 39.305 9.469 74.782 1.00 23.72 271 GLN B N 1
ATOM 1427 C CA . GLN B 1 71 ? 40.534 10.229 74.910 1.00 25.14 271 GLN B CA 1
ATOM 1428 C C . GLN B 1 71 ? 41.160 9.729 76.207 1.00 25.30 271 GLN B C 1
ATOM 1429 O O . GLN B 1 71 ? 42.120 10.308 76.718 1.00 25.87 271 GLN B O 1
ATOM 1435 N N . ASN B 1 72 ? 40.568 8.664 76.734 1.00 24.96 272 ASN B N 1
ATOM 1436 C CA . ASN B 1 72 ? 41.008 8.024 77.953 1.00 24.90 272 ASN B CA 1
ATOM 1437 C C . ASN B 1 72 ? 40.772 8.786 79.234 1.00 24.52 272 ASN B C 1
ATOM 1438 O O . ASN B 1 72 ? 41.682 8.924 80.043 1.00 27.31 272 ASN B O 1
ATOM 1443 N N . VAL B 1 73 ? 39.564 9.279 79.434 1.00 17.99 273 VAL B N 1
ATOM 1444 C CA . VAL B 1 73 ? 39.285 9.970 80.677 1.00 17.05 273 VAL B CA 1
ATOM 1445 C C . VAL B 1 73 ? 38.478 9.005 81.537 1.00 16.38 273 VAL B C 1
ATOM 1446 O O . VAL B 1 73 ? 37.362 8.629 81.178 1.00 16.91 273 VAL B O 1
ATOM 1450 N N . PRO B 1 74 ? 39.046 8.573 82.669 1.00 21.17 274 PRO B N 1
ATOM 1451 C CA . PRO B 1 74 ? 38.313 7.641 83.531 1.00 20.76 274 PRO B CA 1
ATOM 1452 C C . PRO B 1 74 ? 36.971 8.247 83.951 1.00 21.61 274 PRO B C 1
ATOM 1453 O O . PRO B 1 74 ? 36.914 9.395 84.373 1.00 22.84 274 PRO B O 1
ATOM 1457 N N . VAL B 1 75 ? 35.903 7.472 83.812 1.00 22.68 275 VAL B N 1
ATOM 1458 C CA . VAL B 1 75 ? 34.576 7.919 84.224 1.00 22.09 275 VAL B CA 1
ATOM 1459 C C . VAL B 1 75 ? 34.014 6.794 85.081 1.00 22.49 275 VAL B C 1
ATOM 1460 O O . VAL B 1 75 ? 33.739 5.707 84.591 1.00 24.22 275 VAL B O 1
ATOM 1464 N N . LYS B 1 76 ? 33.875 7.052 86.382 1.00 18.46 276 LYS B N 1
ATOM 1465 C CA . LYS B 1 76 ? 33.348 6.038 87.293 1.00 19.83 276 LYS B CA 1
ATOM 1466 C C . LYS B 1 76 ? 31.967 6.413 87.846 1.00 19.60 276 LYS B C 1
ATOM 1467 O O . LYS B 1 76 ? 31.627 7.588 87.939 1.00 20.56 276 LYS B O 1
ATOM 1473 N N . LEU B 1 77 ? 31.173 5.415 88.203 1.00 23.28 277 LEU B N 1
ATOM 1474 C CA . LEU B 1 77 ? 29.848 5.653 88.750 1.00 24.28 277 LEU B CA 1
ATOM 1475 C C . LEU B 1 77 ? 29.790 5.054 90.151 1.00 24.11 277 LEU B C 1
ATOM 1476 O O . LEU B 1 77 ? 30.121 3.883 90.335 1.00 24.87 277 LEU B O 1
ATOM 1481 N N . CYS B 1 78 ? 29.390 5.850 91.135 1.00 15.25 278 CYS B N 1
ATOM 1482 C CA . CYS B 1 78 ? 29.308 5.384 92.509 1.00 16.97 278 CYS B CA 1
ATOM 1483 C C . CYS B 1 78 ? 28.516 4.063 92.604 1.00 16.53 278 CYS B C 1
ATOM 1484 O O . CYS B 1 78 ? 27.385 3.973 92.154 1.00 16.92 278 CYS B O 1
ATOM 1487 N N . LYS B 1 79 ? 29.134 3.048 93.197 1.00 18.01 279 LYS B N 1
ATOM 1488 C CA . LYS B 1 79 ? 28.519 1.722 93.345 1.00 20.48 279 LYS B CA 1
ATOM 1489 C C . LYS B 1 79 ? 27.183 1.704 94.074 1.00 21.57 279 LYS B C 1
ATOM 1490 O O . LYS B 1 79 ? 26.196 1.155 93.571 1.00 21.37 279 LYS B O 1
ATOM 1496 N N . THR B 1 80 ? 27.142 2.289 95.266 1.00 27.69 280 THR B N 1
ATOM 1497 C CA . THR B 1 80 ? 25.907 2.306 96.038 1.00 28.39 280 THR B CA 1
ATOM 1498 C C . THR B 1 80 ? 24.791 3.034 95.288 1.00 27.78 280 THR B C 1
ATOM 1499 O O . THR B 1 80 ? 23.613 2.713 95.434 1.00 28.19 280 THR B O 1
ATOM 1503 N N . CYS B 1 81 ? 25.167 4.003 94.463 1.00 17.28 281 CYS B N 1
ATOM 1504 C CA . CYS B 1 81 ? 24.185 4.777 93.720 1.00 16.95 281 CYS B CA 1
ATOM 1505 C C . CYS B 1 81 ? 23.647 4.015 92.528 1.00 15.18 281 CYS B C 1
ATOM 1506 O O . CYS B 1 81 ? 22.459 4.086 92.256 1.00 12.35 281 CYS B O 1
ATOM 1509 N N . THR B 1 82 ? 24.504 3.299 91.812 1.00 25.54 282 THR B N 1
ATOM 1510 C CA . THR B 1 82 ? 24.047 2.557 90.638 1.00 25.39 282 THR B CA 1
ATOM 1511 C C . THR B 1 82 ? 23.250 1.341 91.097 1.00 26.30 282 THR B C 1
ATOM 1512 O O . THR B 1 82 ? 22.324 0.910 90.408 1.00 25.22 282 THR B O 1
ATOM 1516 N N . ASP B 1 83 ? 23.608 0.790 92.252 1.00 34.14 283 ASP B N 1
ATOM 1517 C CA . ASP B 1 83 ? 22.903 -0.373 92.781 1.00 34.60 283 ASP B CA 1
ATOM 1518 C C . ASP B 1 83 ? 21.471 -0.022 93.172 1.00 34.45 283 ASP B C 1
ATOM 1519 O O . ASP B 1 83 ? 20.559 -0.832 92.978 1.00 34.99 283 ASP B O 1
ATOM 1524 N N . GLY B 1 84 ? 21.282 1.175 93.718 1.00 18.19 284 GLY B N 1
ATOM 1525 C CA . GLY B 1 84 ? 19.946 1.605 94.128 1.00 18.07 284 GLY B CA 1
ATOM 1526 C C . GLY B 1 84 ? 19.002 1.933 92.973 1.00 18.60 284 GLY B C 1
ATOM 1527 O O . GLY B 1 84 ? 17.798 1.674 93.074 1.00 18.02 284 GLY B O 1
ATOM 1528 N N . ARG B 1 85 ? 19.538 2.507 91.890 1.00 18.38 285 ARG B N 1
ATOM 1529 C CA . ARG B 1 85 ? 18.742 2.863 90.722 1.00 18.49 285 ARG B CA 1
ATOM 1530 C C . ARG B 1 85 ? 18.740 1.746 89.682 1.00 18.78 285 ARG B C 1
ATOM 1531 O O . ARG B 1 85 ? 18.302 1.946 88.553 1.00 17.87 285 ARG B O 1
ATOM 1539 N N . GLY B 1 86 ? 19.242 0.578 90.080 1.00 26.10 286 GLY B N 1
ATOM 1540 C CA . GLY B 1 86 ? 19.278 -0.602 89.216 1.00 27.34 286 GLY B CA 1
ATOM 1541 C C . GLY B 1 86 ? 20.004 -0.496 87.892 1.00 27.62 286 GLY B C 1
ATOM 1542 O O . GLY B 1 86 ? 19.558 -1.041 86.881 1.00 28.12 286 GLY B O 1
ATOM 1543 N N . ILE B 1 87 ? 21.145 0.162 87.889 1.00 24.38 287 ILE B N 1
ATOM 1544 C CA . ILE B 1 87 ? 21.880 0.342 86.656 1.00 25.79 287 ILE B CA 1
ATOM 1545 C C . ILE B 1 87 ? 23.180 -0.451 86.609 1.00 26.92 287 ILE B C 1
ATOM 1546 O O . ILE B 1 87 ? 23.857 -0.479 85.582 1.00 28.38 287 ILE B O 1
ATOM 1551 N N . SER B 1 88 ? 23.524 -1.117 87.701 1.00 31.51 288 SER B N 1
ATOM 1552 C CA . SER B 1 88 ? 24.763 -1.891 87.739 1.00 34.13 288 SER B CA 1
ATOM 1553 C C . SER B 1 88 ? 24.874 -2.983 86.668 1.00 34.43 288 SER B C 1
ATOM 1554 O O . SER B 1 88 ? 25.939 -3.180 86.074 1.00 33.89 288 SER B O 1
ATOM 1557 N N . THR B 1 89 ? 23.770 -3.676 86.423 1.00 58.52 289 THR B N 1
ATOM 1558 C CA . THR B 1 89 ? 23.722 -4.773 85.458 1.00 59.41 289 THR B CA 1
ATOM 1559 C C . THR B 1 89 ? 23.461 -4.373 84.008 1.00 60.54 289 THR B C 1
ATOM 1560 O O . THR B 1 89 ? 23.782 -5.127 83.085 1.00 62.69 289 THR B O 1
ATOM 1564 N N . LEU B 1 90 ? 22.870 -3.205 83.816 1.00 28.57 290 LEU B N 1
ATOM 1565 C CA . LEU B 1 90 ? 22.537 -2.700 82.482 1.00 27.31 290 LEU B CA 1
ATOM 1566 C C . LEU B 1 90 ? 23.769 -2.265 81.682 1.00 27.40 290 LEU B C 1
ATOM 1567 O O . LEU B 1 90 ? 24.824 -1.970 82.250 1.00 25.91 290 LEU B O 1
ATOM 1572 N N . PRO B 1 91 ? 23.645 -2.217 80.327 1.00 40.13 291 PRO B N 1
ATOM 1573 C CA . PRO B 1 91 ? 24.708 -1.826 79.393 1.00 39.55 291 PRO B CA 1
ATOM 1574 C C . PRO B 1 91 ? 25.141 -0.385 79.601 1.00 38.80 291 PRO B C 1
ATOM 1575 O O . PRO B 1 91 ? 24.352 0.537 79.408 1.00 39.06 291 PRO B O 1
ATOM 1579 N N . LEU B 1 92 ? 26.400 -0.192 79.983 1.00 31.01 292 LEU B N 1
ATOM 1580 C CA . LEU B 1 92 ? 26.910 1.164 80.218 1.00 30.98 292 LEU B CA 1
ATOM 1581 C C . LEU B 1 92 ? 27.762 1.659 79.054 1.00 31.30 292 LEU B C 1
ATOM 1582 O O . LEU B 1 92 ? 28.296 0.860 78.281 1.00 32.11 292 LEU B O 1
ATOM 1587 N N . ILE B 1 93 ? 27.881 2.975 78.930 1.00 22.82 293 ILE B N 1
ATOM 1588 C CA . ILE B 1 93 ? 28.695 3.569 77.879 1.00 22.19 293 ILE B CA 1
ATOM 1589 C C . ILE B 1 93 ? 30.087 2.954 78.001 1.00 24.25 293 ILE B C 1
ATOM 1590 O O . ILE B 1 93 ? 30.465 2.493 79.076 1.00 25.03 293 ILE B O 1
ATOM 1595 N N . ASP B 1 94 ? 30.834 2.944 76.910 1.00 38.26 294 ASP B N 1
ATOM 1596 C CA . ASP B 1 94 ? 32.154 2.321 76.857 1.00 40.67 294 ASP B CA 1
ATOM 1597 C C . ASP B 1 94 ? 33.172 2.486 77.990 1.00 40.20 294 ASP B C 1
ATOM 1598 O O . ASP B 1 94 ? 33.319 1.608 78.798 1.00 41.56 294 ASP B O 1
ATOM 1603 N N . GLY B 1 95 ? 33.857 3.627 78.040 1.00 22.98 295 GLY B N 1
ATOM 1604 C CA . GLY B 1 95 ? 34.857 3.815 79.073 1.00 20.97 295 GLY B CA 1
ATOM 1605 C C . GLY B 1 95 ? 34.299 4.115 80.443 1.00 19.35 295 GLY B C 1
ATOM 1606 O O . GLY B 1 95 ? 35.046 4.550 81.339 1.00 17.63 295 GLY B O 1
ATOM 1607 N N . VAL B 1 96 ? 32.994 3.897 80.614 1.00 27.63 296 VAL B N 1
ATOM 1608 C CA . VAL B 1 96 ? 32.322 4.149 81.883 1.00 28.25 296 VAL B CA 1
ATOM 1609 C C . VAL B 1 96 ? 32.318 2.880 82.702 1.00 28.38 296 VAL B C 1
ATOM 1610 O O . VAL B 1 96 ? 31.937 1.827 82.208 1.00 29.81 296 VAL B O 1
ATOM 1614 N N . GLU B 1 97 ? 32.739 2.983 83.956 1.00 27.16 297 GLU B N 1
ATOM 1615 C CA . GLU B 1 97 ? 32.779 1.816 84.826 1.00 27.04 297 GLU B CA 1
ATOM 1616 C C . GLU B 1 97 ? 32.264 2.128 86.223 1.00 25.80 297 GLU B C 1
ATOM 1617 O O . GLU B 1 97 ? 32.152 3.281 86.619 1.00 24.98 297 GLU B O 1
ATOM 1623 N N . ILE B 1 98 ? 31.954 1.074 86.959 1.00 26.11 298 ILE B N 1
ATOM 1624 C CA . ILE B 1 98 ? 31.467 1.204 88.315 1.00 25.35 298 ILE B CA 1
ATOM 1625 C C . ILE B 1 98 ? 32.628 1.452 89.260 1.00 25.63 298 ILE B C 1
ATOM 1626 O O . ILE B 1 98 ? 33.688 0.837 89.142 1.00 25.09 298 ILE B O 1
ATOM 1631 N N . GLY B 1 99 ? 32.426 2.384 90.197 1.00 33.82 299 GLY B N 1
ATOM 1632 C CA . GLY B 1 99 ? 33.469 2.718 91.146 1.00 33.06 299 GLY B CA 1
ATOM 1633 C C . GLY B 1 99 ? 32.924 2.879 92.544 1.00 31.61 299 GLY B C 1
ATOM 1634 O O . GLY B 1 99 ? 31.716 2.813 92.750 1.00 30.45 299 GLY B O 1
ATOM 1635 N N . THR B 1 100 ? 33.817 3.112 93.507 1.00 24.96 300 THR B N 1
ATOM 1636 C CA . THR B 1 100 ? 33.399 3.262 94.904 1.00 24.50 300 THR B CA 1
ATOM 1637 C C . THR B 1 100 ? 33.737 4.621 95.499 1.00 24.24 300 THR B C 1
ATOM 1638 O O . THR B 1 100 ? 34.485 5.403 94.911 1.00 24.20 300 THR B O 1
ATOM 1642 N N . LEU B 1 101 ? 33.185 4.889 96.673 1.00 28.54 301 LEU B N 1
ATOM 1643 C CA . LEU B 1 101 ? 33.450 6.148 97.355 1.00 29.54 301 LEU B CA 1
ATOM 1644 C C . LEU B 1 101 ? 34.914 6.167 97.780 1.00 29.05 301 LEU B C 1
ATOM 1645 O O . LEU B 1 101 ? 35.560 7.222 97.769 1.00 29.40 301 LEU B O 1
ATOM 1650 N N . VAL B 1 102 ? 35.445 4.998 98.142 1.00 26.74 302 VAL B N 1
ATOM 1651 C CA . VAL B 1 102 ? 36.828 4.894 98.562 1.00 26.70 302 VAL B CA 1
ATOM 1652 C C . VAL B 1 102 ? 37.809 5.301 97.481 1.00 27.33 302 VAL B C 1
ATOM 1653 O O . VAL B 1 102 ? 38.811 5.960 97.758 1.00 27.70 302 VAL B O 1
ATOM 1657 N N . GLU B 1 103 ? 37.534 4.903 96.233 1.00 33.15 303 GLU B N 1
ATOM 1658 C CA . GLU B 1 103 ? 38.400 5.289 95.125 1.00 33.52 303 GLU B CA 1
ATOM 1659 C C . GLU B 1 103 ? 38.251 6.795 94.967 1.00 33.30 303 GLU B C 1
ATOM 1660 O O . GLU B 1 103 ? 39.238 7.515 94.773 1.00 33.55 303 GLU B O 1
ATOM 1666 N N . LEU B 1 104 ? 37.006 7.274 95.063 1.00 26.87 304 LEU B N 1
ATOM 1667 C CA . LEU B 1 104 ? 36.718 8.699 94.947 1.00 25.46 304 LEU B CA 1
ATOM 1668 C C . LEU B 1 104 ? 37.546 9.452 95.988 1.00 24.23 304 LEU B C 1
ATOM 1669 O O . LEU B 1 104 ? 38.035 10.561 95.733 1.00 23.67 304 LEU B O 1
ATOM 1674 N N . ALA B 1 105 ? 37.717 8.842 97.168 1.00 21.03 305 ALA B N 1
ATOM 1675 C CA . ALA B 1 105 ? 38.513 9.478 98.208 1.00 22.03 305 ALA B CA 1
ATOM 1676 C C . ALA B 1 105 ? 39.958 9.519 97.726 1.00 22.76 305 ALA B C 1
ATOM 1677 O O . ALA B 1 105 ? 40.599 10.567 97.773 1.00 22.27 305 ALA B O 1
ATOM 1679 N N . GLN B 1 106 ? 40.453 8.374 97.251 1.00 29.47 306 GLN B N 1
ATOM 1680 C CA . GLN B 1 106 ? 41.813 8.250 96.7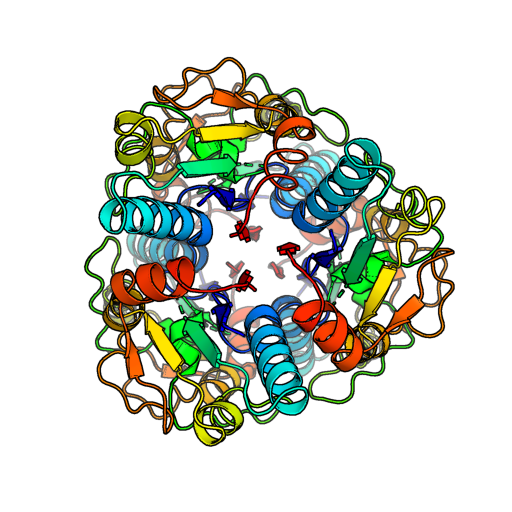22 1.00 29.32 306 GLN B CA 1
ATOM 1681 C C . GLN B 1 106 ? 42.123 9.331 95.676 1.00 27.89 306 GLN B C 1
ATOM 1682 O O . GLN B 1 106 ? 43.178 9.967 95.717 1.00 26.52 306 GLN B O 1
ATOM 1688 N N . TRP B 1 107 ? 41.194 9.520 94.736 1.00 18.85 307 TRP B N 1
ATOM 1689 C CA . TRP B 1 107 ? 41.347 10.530 93.696 1.00 18.17 307 TRP B CA 1
ATOM 1690 C C . TRP B 1 107 ? 41.426 11.902 94.316 1.00 17.75 307 TRP B C 1
ATOM 1691 O O . TRP B 1 107 ? 42.256 12.723 93.939 1.00 16.96 307 TRP B O 1
ATOM 1702 N N . THR B 1 108 ? 40.528 12.141 95.268 1.00 14.91 308 THR B N 1
ATOM 1703 C CA . THR B 1 108 ? 40.448 13.415 95.954 1.00 14.64 308 THR B CA 1
ATOM 1704 C C . THR B 1 108 ? 41.746 13.747 96.670 1.00 14.40 308 THR B C 1
ATOM 1705 O O . THR B 1 108 ? 42.293 14.826 96.472 1.00 16.01 308 THR B O 1
ATOM 1709 N N . LEU B 1 109 ? 42.259 12.838 97.477 1.00 31.36 309 LEU B N 1
ATOM 1710 C CA . LEU B 1 109 ? 43.504 13.093 98.186 1.00 33.01 309 LEU B CA 1
ATOM 1711 C C . LEU B 1 109 ? 44.709 13.224 97.266 1.00 34.63 309 LEU B C 1
ATOM 1712 O O . LEU B 1 109 ? 45.674 13.921 97.581 1.00 36.90 309 LEU B O 1
ATOM 1717 N N . SER B 1 110 ? 44.650 12.556 96.123 1.00 22.74 310 SER B N 1
ATOM 1718 C CA . SER B 1 110 ? 45.743 12.569 95.161 1.00 22.02 310 SER B CA 1
ATOM 1719 C C . SER B 1 110 ? 45.686 13.744 94.176 1.00 21.91 310 SER B C 1
ATOM 1720 O O . SER B 1 110 ? 46.717 14.193 93.681 1.00 21.15 310 SER B O 1
ATOM 1723 N N . ALA B 1 111 ? 44.480 14.249 93.920 1.00 27.63 311 ALA B N 1
ATOM 1724 C CA . ALA B 1 111 ? 44.278 15.366 92.985 1.00 28.06 311 ALA B CA 1
ATOM 1725 C C . ALA B 1 111 ? 44.842 16.685 93.462 1.00 29.19 311 ALA B C 1
ATOM 1726 O O . ALA B 1 111 ? 44.982 16.918 94.661 1.00 29.62 311 ALA B O 1
ATOM 1728 N N . ASP B 1 112 ? 45.139 17.555 92.496 1.00 29.41 312 ASP B N 1
ATOM 1729 C CA . ASP B 1 112 ? 45.654 18.896 92.778 1.00 31.07 312 ASP B CA 1
ATOM 1730 C C . ASP B 1 112 ? 44.466 19.854 92.815 1.00 31.24 312 ASP B C 1
ATOM 1731 O O . ASP B 1 112 ? 44.435 20.778 93.614 1.00 32.53 312 ASP B O 1
ATOM 1736 N N . LYS B 1 113 ? 43.497 19.617 91.936 1.00 33.33 313 LYS B N 1
ATOM 1737 C CA . LYS B 1 113 ? 42.301 20.445 91.865 1.00 32.45 313 LYS B CA 1
ATOM 1738 C C . LYS B 1 113 ? 41.065 19.566 91.730 1.00 32.95 313 LYS B C 1
ATOM 1739 O O . LYS B 1 113 ? 40.954 18.786 90.779 1.00 35.13 313 LYS B O 1
ATOM 1745 N N . VAL B 1 114 ? 40.142 19.679 92.677 1.00 19.45 314 VAL B N 1
ATOM 1746 C CA . VAL B 1 114 ? 38.938 18.873 92.607 1.00 18.82 314 VAL B CA 1
ATOM 1747 C C . VAL B 1 114 ? 37.744 19.802 92.401 1.00 20.01 314 VAL B C 1
ATOM 1748 O O . VAL B 1 114 ? 37.445 20.622 93.270 1.00 20.99 314 VAL B O 1
ATOM 1752 N N . LEU B 1 115 ? 37.083 19.691 91.246 1.00 22.93 315 LEU B N 1
ATOM 1753 C CA . LEU B 1 115 ? 35.920 20.530 90.948 1.00 24.08 315 LEU B CA 1
ATOM 1754 C C . LEU B 1 115 ? 34.650 19.700 91.134 1.00 24.96 315 LEU B C 1
ATOM 1755 O O . LEU B 1 115 ? 34.543 18.589 90.599 1.00 25.01 315 LEU B O 1
ATOM 1760 N N . THR B 1 116 ? 33.684 20.236 91.879 1.00 17.64 316 THR B N 1
ATOM 1761 C CA . THR B 1 116 ? 32.439 19.518 92.144 1.00 19.94 316 THR B CA 1
ATOM 1762 C C . THR B 1 116 ? 31.180 20.178 91.551 1.00 22.06 316 THR B C 1
ATOM 1763 O O . THR B 1 116 ? 30.807 21.295 91.918 1.00 22.69 316 THR B O 1
ATOM 1767 N N . PHE B 1 117 ? 30.529 19.475 90.622 1.00 53.26 317 PHE B N 1
ATOM 1768 C CA . PHE B 1 117 ? 29.316 19.974 89.978 1.00 56.73 317 PHE B CA 1
ATOM 1769 C C . PHE B 1 117 ? 28.112 19.111 90.361 1.00 58.94 317 PHE B C 1
ATOM 1770 O O . PHE B 1 117 ? 27.667 18.311 89.506 1.00 59.87 317 PHE B O 1
ATOM 1787 N N . GLN C 1 2 ? 47.857 17.535 104.773 1.00 22.83 402 GLN C N 1
ATOM 1788 C CA . GLN C 1 2 ? 47.059 18.175 103.738 1.00 19.79 402 GLN C CA 1
ATOM 1789 C C . GLN C 1 2 ? 45.930 18.971 104.364 1.00 18.65 402 GLN C C 1
ATOM 1790 O O . GLN C 1 2 ? 45.329 18.550 105.350 1.00 17.67 402 GLN C O 1
ATOM 1796 N N . LYS C 1 3 ? 45.658 20.128 103.774 1.00 22.96 403 LYS C N 1
ATOM 1797 C CA . LYS C 1 3 ? 44.593 21.005 104.241 1.00 22.37 403 LYS C CA 1
ATOM 1798 C C . LYS C 1 3 ? 43.423 20.921 103.266 1.00 21.08 403 LYS C C 1
ATOM 1799 O O . LYS C 1 3 ? 43.485 21.484 102.169 1.00 21.44 403 LYS C O 1
ATOM 1805 N N . ILE C 1 4 ? 42.367 20.218 103.657 1.00 14.37 404 ILE C N 1
ATOM 1806 C CA . ILE C 1 4 ? 41.202 20.087 102.798 1.00 12.05 404 ILE C CA 1
ATOM 1807 C C . ILE C 1 4 ? 39.956 20.587 103.496 1.00 10.55 404 ILE C C 1
ATOM 1808 O O . ILE C 1 4 ? 39.610 20.107 104.570 1.00 9.13 404 ILE C O 1
ATOM 1813 N N . VAL C 1 5 ? 39.290 21.558 102.894 1.00 18.16 405 VAL C N 1
ATOM 1814 C CA . VAL C 1 5 ? 38.068 22.104 103.450 1.00 17.56 405 VAL C CA 1
ATOM 1815 C C . VAL C 1 5 ? 36.880 21.627 102.615 1.00 18.82 405 VAL C C 1
ATOM 1816 O O . VAL C 1 5 ? 36.907 21.692 101.380 1.00 19.36 405 VAL C O 1
ATOM 1820 N N . ILE C 1 6 ? 35.851 21.127 103.294 1.00 15.76 406 ILE C N 1
ATOM 1821 C CA . ILE C 1 6 ? 34.638 20.671 102.636 1.00 16.45 406 ILE C CA 1
ATOM 1822 C C . ILE C 1 6 ? 33.516 21.602 103.085 1.00 17.48 406 ILE C C 1
ATOM 1823 O O . ILE C 1 6 ? 33.325 21.831 104.290 1.00 17.46 406 ILE C O 1
ATOM 1828 N N . VAL C 1 7 ? 32.799 22.166 102.119 1.00 15.03 407 VAL C N 1
ATOM 1829 C CA . VAL C 1 7 ? 31.693 23.058 102.451 1.00 15.67 407 VAL C CA 1
ATOM 1830 C C . VAL C 1 7 ? 30.454 22.350 101.968 1.00 16.62 407 VAL C C 1
ATOM 1831 O O . VAL C 1 7 ? 30.489 21.710 100.923 1.00 16.99 407 VAL C O 1
ATOM 1835 N N . ALA C 1 8 ? 29.374 22.434 102.738 1.00 17.41 408 ALA C N 1
ATOM 1836 C CA . ALA C 1 8 ? 28.114 21.790 102.377 1.00 18.91 408 ALA C CA 1
ATOM 1837 C C . ALA C 1 8 ? 27.009 22.806 102.537 1.00 20.36 408 ALA C C 1
ATOM 1838 O O . ALA C 1 8 ? 27.073 23.664 103.406 1.00 19.63 408 ALA C O 1
ATOM 1840 N N . ASN C 1 9 ? 25.972 22.693 101.702 1.00 30.17 409 ASN C N 1
ATOM 1841 C CA . ASN C 1 9 ? 24.856 23.636 101.724 1.00 31.91 409 ASN C CA 1
ATOM 1842 C C . ASN C 1 9 ? 23.481 22.967 101.742 1.00 32.28 409 ASN C C 1
ATOM 1843 O O . ASN C 1 9 ? 22.489 23.594 102.124 1.00 32.70 409 ASN C O 1
ATOM 1848 N N . GLY C 1 10 ? 23.420 21.713 101.334 1.00 29.54 410 GLY C N 1
ATOM 1849 C CA . GLY C 1 10 ? 22.146 21.013 101.284 1.00 29.15 410 GLY C CA 1
ATOM 1850 C C . GLY C 1 10 ? 21.540 20.598 102.604 1.00 28.49 410 GLY C C 1
ATOM 1851 O O . GLY C 1 10 ? 22.226 20.066 103.463 1.00 31.41 410 GLY C O 1
ATOM 1852 N N . ALA C 1 11 ? 20.253 20.841 102.772 1.00 25.60 411 ALA C N 1
ATOM 1853 C CA . ALA C 1 11 ? 19.565 20.469 103.998 1.00 25.84 411 ALA C CA 1
ATOM 1854 C C . ALA C 1 11 ? 19.679 18.954 104.175 1.00 26.40 411 ALA C C 1
ATOM 1855 O O . ALA C 1 11 ? 19.664 18.198 103.202 1.00 26.21 411 ALA C O 1
ATOM 1857 N N . PRO C 1 12 ? 19.779 18.495 105.432 1.00 36.73 412 PRO C N 1
ATOM 1858 C CA . PRO C 1 12 ? 19.901 17.065 105.741 1.00 36.97 412 PRO C CA 1
ATOM 1859 C C . PRO C 1 12 ? 18.684 16.244 105.300 1.00 38.03 412 PRO C C 1
ATOM 1860 O O . PRO C 1 12 ? 17.556 16.734 105.324 1.00 39.68 412 PRO C O 1
ATOM 1864 N N . TYR C 1 13 ? 18.925 14.997 104.899 1.00 21.59 413 TYR C N 1
ATOM 1865 C CA . TYR C 1 13 ? 17.838 14.088 104.493 1.00 21.60 413 TYR C CA 1
ATOM 1866 C C . TYR C 1 13 ? 17.040 14.534 103.269 1.00 20.40 413 TYR C C 1
ATOM 1867 O O . TYR C 1 13 ? 16.486 13.709 102.545 1.00 18.36 413 TYR C O 1
ATOM 1876 N N . GLY C 1 14 ? 16.964 15.839 103.058 1.00 24.44 414 GLY C N 1
ATOM 1877 C CA . GLY C 1 14 ? 16.164 16.364 101.968 1.00 24.99 414 GLY C CA 1
ATOM 1878 C C . GLY C 1 14 ? 16.787 15.965 100.653 1.00 25.51 414 GLY C C 1
ATOM 1879 O O . GLY C 1 14 ? 16.079 15.642 99.707 1.00 25.56 414 GLY C O 1
ATOM 1880 N N . SER C 1 15 ? 18.112 15.994 100.587 1.00 28.45 415 SER C N 1
ATOM 1881 C CA . SER C 1 15 ? 18.832 15.628 99.371 1.00 31.18 415 SER C CA 1
ATOM 1882 C C . SER C 1 15 ? 20.000 14.737 99.759 1.00 30.74 415 SER C C 1
ATOM 1883 O O . SER C 1 15 ? 20.289 14.575 100.939 1.00 32.77 415 SER C O 1
ATOM 1886 N N . GLU C 1 16 ? 20.670 14.157 98.775 1.00 25.52 416 GLU C N 1
ATOM 1887 C CA . GLU C 1 16 ? 21.815 13.302 99.050 1.00 25.36 416 GLU C CA 1
ATOM 1888 C C . GLU C 1 16 ? 23.062 14.168 99.242 1.00 23.71 416 GLU C C 1
ATOM 1889 O O . GLU C 1 16 ? 24.059 13.728 99.812 1.00 23.14 416 GLU C O 1
ATOM 1895 N N . SER C 1 17 ? 22.971 15.410 98.765 1.00 24.97 417 SER C N 1
ATOM 1896 C CA . SER C 1 17 ? 24.063 16.377 98.840 1.00 23.53 417 SER C CA 1
ATOM 1897 C C . SER C 1 17 ? 24.849 16.316 100.138 1.00 22.75 417 SER C C 1
ATOM 1898 O O . SER C 1 17 ? 25.986 15.889 100.156 1.00 23.12 417 SER C O 1
ATOM 1901 N N . LEU C 1 18 ? 24.229 16.744 101.227 1.00 28.34 418 LEU C N 1
ATOM 1902 C CA . LEU C 1 18 ? 24.877 16.760 102.532 1.00 27.94 418 LEU C CA 1
ATOM 1903 C C . LEU C 1 18 ? 25.344 15.358 102.966 1.00 28.12 418 LEU C C 1
ATOM 1904 O O . LEU C 1 18 ? 26.383 15.212 103.626 1.00 27.74 418 LEU C O 1
ATOM 1909 N N . PHE C 1 19 ? 24.603 14.330 102.585 1.00 19.25 419 PHE C N 1
ATOM 1910 C CA . PHE C 1 19 ? 24.931 12.962 102.945 1.00 19.67 419 PHE C CA 1
ATOM 1911 C C . PHE C 1 19 ? 26.233 12.485 102.307 1.00 19.79 419 PHE C C 1
ATOM 1912 O O . PHE C 1 19 ? 27.142 12.039 103.006 1.00 20.36 419 PHE C O 1
ATOM 1920 N N . ASN C 1 20 ? 26.329 12.576 100.988 1.00 25.60 420 ASN C N 1
ATOM 1921 C CA . ASN C 1 20 ? 27.539 12.142 100.291 1.00 26.73 420 ASN C CA 1
ATOM 1922 C C . ASN C 1 20 ? 28.705 13.037 100.647 1.00 25.35 420 ASN C C 1
ATOM 1923 O O . ASN C 1 20 ? 29.868 12.659 100.503 1.00 27.73 420 ASN C O 1
ATOM 1928 N N . SER C 1 21 ? 28.396 14.226 101.127 1.00 22.73 421 SER C N 1
ATOM 1929 C CA . SER C 1 21 ? 29.428 15.160 101.514 1.00 19.36 421 SER C CA 1
ATOM 1930 C C . SER C 1 21 ? 30.098 14.654 102.795 1.00 19.63 421 SER C C 1
ATOM 1931 O O . SER C 1 21 ? 31.324 14.702 102.931 1.00 18.53 421 SER C O 1
ATOM 1934 N N . LEU C 1 22 ? 29.289 14.174 103.734 1.00 21.96 422 LEU C N 1
ATOM 1935 C CA . LEU C 1 22 ? 29.840 13.663 104.988 1.00 22.30 422 LEU C CA 1
ATOM 1936 C C . LEU C 1 22 ? 30.460 12.288 104.779 1.00 23.07 422 LEU C C 1
ATOM 1937 O O . LEU C 1 22 ? 31.474 11.949 105.398 1.00 22.59 422 LEU C O 1
ATOM 1942 N N . ARG C 1 23 ? 29.855 11.496 103.890 1.00 18.62 423 ARG C N 1
ATOM 1943 C CA . ARG C 1 23 ? 30.338 10.154 103.575 1.00 18.66 423 ARG C CA 1
ATOM 1944 C C . ARG C 1 23 ? 31.748 10.247 102.981 1.00 17.33 423 ARG C C 1
ATOM 1945 O O . ARG C 1 23 ? 32.628 9.445 103.294 1.00 16.47 423 ARG C O 1
ATOM 1953 N N . LEU C 1 24 ? 31.959 11.249 102.118 1.00 23.31 424 LEU C N 1
ATOM 1954 C CA . LEU C 1 24 ? 33.245 11.467 101.473 1.00 21.55 424 LEU C CA 1
ATOM 1955 C C . LEU C 1 24 ? 34.262 11.987 102.482 1.00 21.89 424 LEU C C 1
ATOM 1956 O O . LEU C 1 24 ? 35.456 11.684 102.379 1.00 21.84 424 LEU C O 1
ATOM 1961 N N . ALA C 1 25 ? 33.789 12.764 103.465 1.00 17.45 425 ALA C N 1
ATOM 1962 C CA . ALA C 1 25 ? 34.668 13.309 104.509 1.00 17.38 425 ALA C CA 1
ATOM 1963 C C . ALA C 1 25 ? 35.142 12.190 105.445 1.00 18.14 425 ALA C C 1
ATOM 1964 O O . ALA C 1 25 ? 36.295 12.181 105.897 1.00 17.20 425 ALA C O 1
ATOM 1966 N N . ILE C 1 26 ? 34.234 11.251 105.740 1.00 20.18 426 ILE C N 1
ATOM 1967 C CA . ILE C 1 26 ? 34.559 10.123 106.618 1.00 20.71 426 ILE C CA 1
ATOM 1968 C C . ILE C 1 26 ? 35.549 9.213 105.901 1.00 23.30 426 ILE C C 1
ATOM 1969 O O . ILE C 1 26 ? 36.497 8.713 106.512 1.00 24.16 426 ILE C O 1
ATOM 1974 N N . ALA C 1 27 ? 35.341 9.003 104.608 1.00 27.65 427 ALA C N 1
ATOM 1975 C CA . ALA C 1 27 ? 36.251 8.164 103.844 1.00 27.94 427 ALA C CA 1
ATOM 1976 C C . ALA C 1 27 ? 37.638 8.817 103.683 1.00 28.34 427 ALA C C 1
ATOM 1977 O O . ALA C 1 27 ? 38.650 8.114 103.695 1.00 27.88 427 ALA C O 1
ATOM 1979 N N . LEU C 1 28 ? 37.698 10.138 103.542 1.00 26.64 428 LEU C N 1
ATOM 1980 C CA . LEU C 1 28 ? 38.984 10.851 103.402 1.00 27.03 428 LEU C CA 1
ATOM 1981 C C . LEU C 1 28 ? 39.780 10.705 104.694 1.00 28.87 428 LEU C C 1
ATOM 1982 O O . LEU C 1 28 ? 40.995 10.533 104.673 1.00 28.06 428 LEU C O 1
ATOM 1987 N N . ARG C 1 29 ? 39.078 10.792 105.815 1.00 20.58 429 ARG C N 1
ATOM 1988 C CA . ARG C 1 29 ? 39.682 10.669 107.135 1.00 22.23 429 ARG C CA 1
ATOM 1989 C C . ARG C 1 29 ? 40.195 9.248 107.353 1.00 24.55 429 ARG C C 1
ATOM 1990 O O . ARG C 1 29 ? 41.270 9.061 107.920 1.00 25.00 429 ARG C O 1
ATOM 1998 N N . GLU C 1 30 ? 39.427 8.261 106.915 1.00 30.76 430 GLU C N 1
ATOM 1999 C CA . GLU C 1 30 ? 39.818 6.861 107.059 1.00 32.65 430 GLU C CA 1
ATOM 2000 C C . GLU C 1 30 ? 41.023 6.534 106.171 1.00 35.59 430 GLU C C 1
ATOM 2001 O O . GLU C 1 30 ? 41.733 5.553 106.409 1.00 36.18 430 GLU C O 1
ATOM 2007 N N . GLN C 1 31 ? 41.243 7.355 105.149 1.00 42.73 431 GLN C N 1
ATOM 2008 C CA . GLN C 1 31 ? 42.363 7.168 104.227 1.00 45.32 431 GLN C CA 1
ATOM 2009 C C . GLN C 1 31 ? 43.661 7.651 104.869 1.00 46.63 431 GLN C C 1
ATOM 2010 O O . GLN C 1 31 ? 44.613 6.891 104.987 1.00 47.56 431 GLN C O 1
ATOM 2016 N N . GLU C 1 32 ? 43.696 8.922 105.270 1.00 50.20 432 GLU C N 1
ATOM 2017 C CA . GLU C 1 32 ? 44.866 9.506 105.920 1.00 50.85 432 GLU C CA 1
ATOM 2018 C C . GLU C 1 32 ? 44.403 10.106 107.240 1.00 51.17 432 GLU C C 1
ATOM 2019 O O . GLU C 1 32 ? 43.693 11.117 107.259 1.00 51.28 432 GLU C O 1
ATOM 2025 N N . SER C 1 33 ? 44.800 9.479 108.339 1.00 68.93 433 SER C N 1
ATOM 2026 C CA . SER C 1 33 ? 44.408 9.942 109.661 1.00 68.31 433 SER C CA 1
ATOM 2027 C C . SER C 1 33 ? 44.944 11.340 109.975 1.00 68.18 433 SER C C 1
ATOM 2028 O O . SER C 1 33 ? 44.260 12.143 110.607 1.00 68.57 433 SER C O 1
ATOM 2031 N N . ASN C 1 34 ? 46.157 11.632 109.517 1.00 62.03 434 ASN C N 1
ATOM 2032 C CA . ASN C 1 34 ? 46.773 12.934 109.767 1.00 61.48 434 ASN C CA 1
ATOM 2033 C C . ASN C 1 34 ? 46.534 13.928 108.627 1.00 59.13 434 ASN C C 1
ATOM 2034 O O . ASN C 1 34 ? 47.471 14.511 108.082 1.00 59.54 434 ASN C O 1
ATOM 2039 N N . LEU C 1 35 ? 45.259 14.101 108.287 1.00 31.56 435 LEU C N 1
ATOM 2040 C CA . LEU C 1 35 ? 44.818 15.011 107.241 1.00 26.73 435 LEU C CA 1
ATOM 2041 C C . LEU C 1 35 ? 44.111 16.157 107.963 1.00 24.52 435 LEU C C 1
ATOM 2042 O O . LEU C 1 35 ? 43.275 15.910 108.827 1.00 24.28 435 LEU C O 1
ATOM 2047 N N . ASP C 1 36 ? 44.444 17.395 107.631 1.00 23.70 436 ASP C N 1
ATOM 2048 C CA . ASP C 1 36 ? 43.819 18.563 108.244 1.00 21.60 436 ASP C CA 1
ATOM 2049 C C . ASP C 1 36 ? 42.469 18.800 107.552 1.00 20.58 436 ASP C C 1
ATOM 2050 O O . ASP C 1 36 ? 42.375 19.622 106.629 1.00 19.94 436 ASP C O 1
ATOM 2055 N N . LEU C 1 37 ? 41.435 18.089 107.999 1.00 22.71 437 LEU C N 1
ATOM 2056 C CA . LEU C 1 37 ? 40.091 18.174 107.409 1.00 21.49 437 LEU C CA 1
ATOM 2057 C C . LEU C 1 37 ? 39.110 19.050 108.173 1.00 20.60 437 LEU C C 1
ATOM 2058 O O . LEU C 1 37 ? 38.789 18.789 109.338 1.00 19.70 437 LEU C O 1
ATOM 2063 N N . ARG C 1 38 ? 38.605 20.085 107.490 1.00 18.64 438 ARG C N 1
ATOM 2064 C CA . ARG C 1 38 ? 37.657 21.033 108.074 1.00 17.88 438 ARG C CA 1
ATOM 2065 C C . ARG C 1 38 ? 36.262 20.938 107.437 1.00 17.18 438 ARG C C 1
ATOM 2066 O O . ARG C 1 38 ? 36.123 20.845 106.223 1.00 16.07 438 ARG C O 1
ATOM 2074 N N . LEU C 1 39 ? 35.227 20.970 108.265 1.00 15.72 439 LEU C N 1
ATOM 2075 C CA . LEU C 1 39 ? 33.853 20.921 107.777 1.00 13.28 439 LEU C CA 1
ATOM 2076 C C . LEU C 1 39 ? 33.178 22.259 108.048 1.00 12.11 439 LEU C C 1
ATOM 2077 O O . LEU C 1 39 ? 33.262 22.792 109.159 1.00 9.39 439 LEU C O 1
ATOM 2082 N N . PHE C 1 40 ? 32.541 22.826 107.026 1.00 23.06 440 PHE C N 1
ATOM 2083 C CA . PHE C 1 40 ? 31.817 24.082 107.186 1.00 22.98 440 PHE C CA 1
ATOM 2084 C C . PHE C 1 40 ? 30.441 23.958 106.547 1.00 22.37 440 PHE C C 1
ATOM 2085 O O . PHE C 1 40 ? 30.316 23.639 105.368 1.00 22.92 440 PHE C O 1
ATOM 2093 N N . LEU C 1 41 ? 29.401 24.199 107.350 1.00 19.54 441 LEU C N 1
ATOM 2094 C CA . LEU C 1 41 ? 28.004 24.094 106.902 1.00 18.42 441 LEU C CA 1
ATOM 2095 C C . LEU C 1 41 ? 27.300 25.442 106.747 1.00 19.58 441 LEU C C 1
ATOM 2096 O O . LEU C 1 41 ? 27.235 26.228 107.699 1.00 19.80 441 LEU C O 1
ATOM 2109 N N . SER C 1 43 ? 23.794 27.747 104.876 1.00 20.84 443 SER C N 1
ATOM 2110 C CA . SER C 1 43 ? 22.371 27.650 104.523 1.00 20.40 443 SER C CA 1
ATOM 2111 C C . SER C 1 43 ? 21.549 26.576 105.247 1.00 20.26 443 SER C C 1
ATOM 2112 O O . SER C 1 43 ? 21.469 26.563 106.471 1.00 20.51 443 SER C O 1
ATOM 2115 N N . ASP C 1 44 ? 20.938 25.693 104.472 1.00 16.88 444 ASP C N 1
ATOM 2116 C CA . ASP C 1 44 ? 20.103 24.634 105.023 1.00 18.09 444 ASP C CA 1
ATOM 2117 C C . ASP C 1 44 ? 20.888 23.505 105.683 1.00 17.73 444 ASP C C 1
ATOM 2118 O O . ASP C 1 44 ? 20.314 22.714 106.429 1.00 18.41 444 ASP C O 1
ATOM 2123 N N . ALA C 1 45 ? 22.175 23.423 105.407 1.00 18.79 445 ALA C N 1
ATOM 2124 C CA . ALA C 1 45 ? 23.000 22.368 106.003 1.00 18.02 445 ALA C CA 1
ATOM 2125 C C . ALA C 1 45 ? 23.135 22.621 107.489 1.00 17.91 445 ALA C C 1
ATOM 2126 O O . ALA C 1 45 ? 23.299 21.701 108.284 1.00 18.06 445 ALA C O 1
ATOM 2128 N N . VAL C 1 46 ? 23.056 23.896 107.853 1.00 19.69 446 VAL C N 1
ATOM 2129 C CA . VAL C 1 46 ? 23.184 24.317 109.240 1.00 18.74 446 VAL C CA 1
ATOM 2130 C C . VAL C 1 46 ? 22.298 23.568 110.245 1.00 18.74 446 VAL C C 1
ATOM 2131 O O . VAL C 1 46 ? 22.665 23.452 111.411 1.00 17.58 446 VAL C O 1
ATOM 2135 N N . THR C 1 47 ? 21.143 23.042 109.801 1.00 17.14 447 THR C N 1
ATOM 2136 C CA . THR C 1 47 ? 20.267 22.335 110.729 1.00 17.35 447 THR C CA 1
ATOM 2137 C C . THR C 1 47 ? 20.713 20.916 111.057 1.00 16.29 447 THR C C 1
ATOM 2138 O O . THR C 1 47 ? 20.153 20.275 111.942 1.00 16.08 447 THR C O 1
ATOM 2142 N N . ALA C 1 48 ? 21.734 20.431 110.357 1.00 16.54 448 ALA C N 1
ATOM 2143 C CA . ALA C 1 48 ? 22.246 19.074 110.599 1.00 16.84 448 ALA C CA 1
ATOM 2144 C C . ALA C 1 48 ? 22.963 18.960 111.942 1.00 17.14 448 ALA C C 1
ATOM 2145 O O . ALA C 1 48 ? 23.204 17.859 112.430 1.00 17.73 448 ALA C O 1
ATOM 2147 N N . GLY C 1 49 ? 23.298 20.104 112.540 1.00 11.50 449 GLY C N 1
ATOM 2148 C CA . GLY C 1 49 ? 24.004 20.094 113.817 1.00 12.66 449 GLY C CA 1
ATOM 2149 C C . GLY C 1 49 ? 23.122 19.787 115.011 1.00 14.09 449 GLY C C 1
ATOM 2150 O O . GLY C 1 49 ? 23.620 19.574 116.113 1.00 11.56 449 GLY C O 1
ATOM 2151 N N . LEU C 1 50 ? 21.810 19.765 114.792 1.00 29.89 450 LEU C N 1
ATOM 2152 C CA . LEU C 1 50 ? 20.856 19.491 115.860 1.00 31.21 450 LEU C CA 1
ATOM 2153 C C . LEU C 1 50 ? 21.007 18.102 116.484 1.00 32.33 450 LEU C C 1
ATOM 2154 O O . LEU C 1 50 ? 21.200 17.100 115.792 1.00 32.10 450 LEU C O 1
ATOM 2159 N N . ARG C 1 51 ? 20.908 18.070 117.805 1.00 16.79 451 ARG C N 1
ATOM 2160 C CA . ARG C 1 51 ? 21.037 16.859 118.589 1.00 16.88 451 ARG C CA 1
ATOM 2161 C C . ARG C 1 51 ? 19.706 16.116 118.516 1.00 15.92 451 ARG C C 1
ATOM 2162 O O . ARG C 1 51 ? 18.724 16.654 118.020 1.00 16.46 451 ARG C O 1
ATOM 2170 N N . GLY C 1 52 ? 19.674 14.874 118.979 1.00 22.28 452 GLY C N 1
ATOM 2171 C CA . GLY C 1 52 ? 18.424 14.119 118.977 1.00 23.27 452 GLY C CA 1
ATOM 2172 C C . GLY C 1 52 ? 17.748 13.702 117.675 1.00 23.68 452 GLY C C 1
ATOM 2173 O O . GLY C 1 52 ? 16.526 13.554 117.642 1.00 24.07 452 GLY C O 1
ATOM 2174 N N . GLN C 1 53 ? 18.516 13.500 116.614 1.00 27.23 453 GLN C N 1
ATOM 2175 C CA . GLN C 1 53 ? 17.924 13.067 115.350 1.00 27.61 453 GLN C CA 1
ATOM 2176 C C . GLN C 1 53 ? 17.605 11.593 115.476 1.00 28.77 453 GLN C C 1
ATOM 2177 O O . GLN C 1 53 ? 18.487 10.793 115.796 1.00 28.19 453 GLN C O 1
ATOM 2183 N N . LYS C 1 54 ? 16.351 11.227 115.236 1.00 24.91 454 LYS C N 1
ATOM 2184 C CA . LYS C 1 54 ? 15.946 9.816 115.321 1.00 27.17 454 LYS C CA 1
ATOM 2185 C C . LYS C 1 54 ? 15.300 9.310 114.020 1.00 27.53 454 LYS C C 1
ATOM 2186 O O . LYS C 1 54 ? 14.097 9.070 113.967 1.00 26.21 454 LYS C O 1
ATOM 2192 N N . PRO C 1 55 ? 16.104 9.147 112.956 1.00 32.52 455 PRO C N 1
ATOM 2193 C CA . PRO C 1 55 ? 15.628 8.669 111.649 1.00 34.17 455 PRO C CA 1
ATOM 2194 C C . PRO C 1 55 ? 15.332 7.181 111.730 1.00 36.40 455 PRO C C 1
ATOM 2195 O O . PRO C 1 55 ? 16.198 6.400 112.127 1.00 37.78 455 PRO C O 1
ATOM 2199 N N . GLY C 1 56 ? 14.125 6.780 111.347 1.00 61.16 456 GLY C N 1
ATOM 2200 C CA . GLY C 1 56 ? 13.778 5.370 111.391 1.00 62.26 456 GLY C CA 1
ATOM 2201 C C . GLY C 1 56 ? 14.017 4.722 110.042 1.00 63.22 456 GLY C C 1
ATOM 2202 O O . GLY C 1 56 ? 13.604 3.591 109.798 1.00 63.58 456 GLY C O 1
ATOM 2203 N N . GLU C 1 57 ? 14.703 5.446 109.175 1.00 50.40 457 GLU C N 1
ATOM 2204 C CA . GLU C 1 57 ? 14.989 4.967 107.833 1.00 50.27 457 GLU C CA 1
ATOM 2205 C C . GLU C 1 57 ? 16.366 4.316 107.722 1.00 48.97 457 GLU C C 1
ATOM 2206 O O . GLU C 1 57 ? 16.629 3.260 108.313 1.00 49.94 457 GLU C O 1
ATOM 2212 N N . GLY C 1 58 ? 17.236 4.963 106.958 1.00 37.19 458 GLY C N 1
ATOM 2213 C CA . GLY C 1 58 ? 18.572 4.437 106.757 1.00 33.55 458 GLY C CA 1
ATOM 2214 C C . GLY C 1 58 ? 19.684 5.248 107.382 1.00 31.33 458 GLY C C 1
ATOM 2215 O O . GLY C 1 58 ? 19.983 5.089 108.565 1.00 30.88 458 GLY C O 1
ATOM 2216 N N . TYR C 1 59 ? 20.299 6.129 106.600 1.00 27.49 459 TYR C N 1
ATOM 2217 C CA . TYR C 1 59 ? 21.423 6.895 107.131 1.00 26.01 459 TYR C CA 1
ATOM 2218 C C . TYR C 1 59 ? 21.065 7.882 108.226 1.00 24.00 459 TYR C C 1
ATOM 2219 O O . TYR C 1 59 ? 19.973 8.443 108.249 1.00 24.81 459 TYR C O 1
ATOM 2228 N N . ASN C 1 60 ? 21.987 8.054 109.168 1.00 12.10 460 ASN C N 1
ATOM 2229 C CA . ASN C 1 60 ? 21.781 8.989 110.265 1.00 10.86 460 ASN C CA 1
ATOM 2230 C C . ASN C 1 60 ? 22.877 10.049 110.173 1.00 10.27 460 ASN C C 1
ATOM 2231 O O . ASN C 1 60 ? 24.051 9.772 110.397 1.00 8.91 460 ASN C O 1
ATOM 2236 N N . ILE C 1 61 ? 22.480 11.271 109.835 1.00 22.68 461 ILE C N 1
ATOM 2237 C CA . ILE C 1 61 ? 23.449 12.341 109.699 1.00 23.04 461 ILE C CA 1
ATOM 2238 C C . ILE C 1 61 ? 24.118 12.721 110.997 1.00 23.73 461 ILE C C 1
ATOM 2239 O O . ILE C 1 61 ? 25.295 13.079 111.000 1.00 24.07 461 ILE C O 1
ATOM 2244 N N . GLN C 1 62 ? 23.392 12.628 112.104 1.00 22.00 462 GLN C N 1
ATOM 2245 C CA . GLN C 1 62 ? 23.977 12.971 113.391 1.00 22.50 462 GLN C CA 1
ATOM 2246 C C . GLN C 1 62 ? 25.142 12.031 113.721 1.00 22.85 462 GLN C C 1
ATOM 2247 O O . GLN C 1 62 ? 26.180 12.477 114.202 1.00 22.98 462 GLN C O 1
ATOM 2253 N N . GLN C 1 63 ? 24.965 10.741 113.442 1.00 22.12 463 GLN C N 1
ATOM 2254 C CA . GLN C 1 63 ? 26.018 9.766 113.705 1.00 21.13 463 GLN C CA 1
ATOM 2255 C C . GLN C 1 63 ? 27.237 10.002 112.828 1.00 20.48 463 GLN C C 1
ATOM 2256 O O . GLN C 1 63 ? 28.372 9.834 113.277 1.00 21.18 463 GLN C O 1
ATOM 2270 N N . LEU C 1 65 ? 28.165 12.866 111.686 1.00 22.80 465 LEU C N 1
ATOM 2271 C CA . LEU C 1 65 ? 28.799 14.077 112.172 1.00 22.71 465 LEU C CA 1
ATOM 2272 C C . LEU C 1 65 ? 29.567 13.792 113.453 1.00 23.82 465 LEU C C 1
ATOM 2273 O O . LEU C 1 65 ? 30.576 14.445 113.739 1.00 24.22 465 LEU C O 1
ATOM 2278 N N . GLU C 1 66 ? 29.108 12.826 114.223 1.00 20.07 466 GLU C N 1
ATOM 2279 C CA . GLU C 1 66 ? 29.773 12.513 115.466 1.00 21.47 466 GLU C CA 1
ATOM 2280 C C . GLU C 1 66 ? 31.021 11.681 115.214 1.00 21.61 466 GLU C C 1
ATOM 2281 O O . GLU C 1 66 ? 32.000 11.786 115.953 1.00 22.10 466 GLU C O 1
ATOM 2287 N N . ILE C 1 67 ? 30.988 10.869 114.168 1.00 22.49 467 ILE C N 1
ATOM 2288 C CA . ILE C 1 67 ? 32.132 10.034 113.825 1.00 22.64 467 ILE C CA 1
ATOM 2289 C C . ILE C 1 67 ? 33.279 10.917 113.372 1.00 21.36 467 ILE C C 1
ATOM 2290 O O . ILE C 1 67 ? 34.457 10.601 113.571 1.00 20.20 467 ILE C O 1
ATOM 2295 N N . LEU C 1 68 ? 32.932 12.046 112.772 1.00 18.16 468 LEU C N 1
ATOM 2296 C CA . LEU C 1 68 ? 33.924 13.003 112.300 1.00 17.93 468 LEU C CA 1
ATOM 2297 C C . LEU C 1 68 ? 34.495 13.818 113.442 1.00 16.36 468 LEU C C 1
ATOM 2298 O O . LEU C 1 68 ? 35.706 13.928 113.568 1.00 14.30 468 LEU C O 1
ATOM 2303 N N . THR C 1 69 ? 33.633 14.397 114.279 1.00 26.09 469 THR C N 1
ATOM 2304 C CA . THR C 1 69 ? 34.118 15.199 115.400 1.00 27.03 469 THR C CA 1
ATOM 2305 C C . THR C 1 69 ? 34.880 14.335 116.391 1.00 28.69 469 THR C C 1
ATOM 2306 O O . THR C 1 69 ? 35.642 14.850 117.198 1.00 30.98 469 THR C O 1
ATOM 2310 N N . ALA C 1 70 ? 34.660 13.029 116.337 1.00 31.00 470 ALA C N 1
ATOM 2311 C CA . ALA C 1 70 ? 35.348 12.090 117.217 1.00 30.35 470 ALA C CA 1
ATOM 2312 C C . ALA C 1 70 ? 36.806 11.994 116.783 1.00 30.56 470 ALA C C 1
ATOM 2313 O O . ALA C 1 70 ? 37.712 11.916 117.611 1.00 30.94 470 ALA C O 1
ATOM 2315 N N . GLN C 1 71 ? 37.034 11.995 115.479 1.00 19.23 471 GLN C N 1
ATOM 2316 C CA . GLN C 1 71 ? 38.381 11.933 114.928 1.00 19.41 471 GLN C CA 1
ATOM 2317 C C . GLN C 1 71 ? 38.981 13.337 114.912 1.00 20.09 471 GLN C C 1
ATOM 2318 O O . GLN C 1 71 ? 39.825 13.659 114.073 1.00 19.12 471 GLN C O 1
ATOM 2324 N N . ASN C 1 72 ? 38.527 14.165 115.847 1.00 26.17 472 ASN C N 1
ATOM 2325 C CA . ASN C 1 72 ? 38.990 15.544 115.993 1.00 26.95 472 ASN C CA 1
ATOM 2326 C C . ASN C 1 72 ? 38.895 16.444 114.755 1.00 26.01 472 ASN C C 1
ATOM 2327 O O . ASN C 1 72 ? 39.787 17.243 114.496 1.00 26.22 472 ASN C O 1
ATOM 2332 N N . VAL C 1 73 ? 37.806 16.328 114.008 1.00 26.40 473 VAL C N 1
ATOM 2333 C CA . VAL C 1 73 ? 37.603 17.148 112.816 1.00 23.80 473 VAL C CA 1
ATOM 2334 C C . VAL C 1 73 ? 36.757 18.371 113.143 1.00 23.47 473 VAL C C 1
ATOM 2335 O O . VAL C 1 73 ? 35.694 18.254 113.754 1.00 24.95 473 VAL C O 1
ATOM 2339 N N . PRO C 1 74 ? 37.207 19.558 112.749 1.00 17.20 474 PRO C N 1
ATOM 2340 C CA . PRO C 1 74 ? 36.374 20.720 113.080 1.00 14.83 474 PRO C CA 1
ATOM 2341 C C . PRO C 1 74 ? 35.098 20.751 112.243 1.00 16.18 474 PRO C C 1
ATOM 2342 O O . PRO C 1 74 ? 35.098 20.434 111.048 1.00 14.45 474 PRO C O 1
ATOM 2346 N N . VAL C 1 75 ? 34.011 21.144 112.892 1.00 20.09 475 VAL C N 1
ATOM 2347 C CA . VAL C 1 75 ? 32.719 21.263 112.227 1.00 19.04 475 VAL C CA 1
ATOM 2348 C C . VAL C 1 75 ? 32.053 22.536 112.740 1.00 18.40 475 VAL C C 1
ATOM 2349 O O . VAL C 1 75 ? 31.548 22.550 113.860 1.00 18.91 475 VAL C O 1
ATOM 2353 N N . LYS C 1 76 ? 32.055 23.606 111.948 1.00 11.95 476 LYS C N 1
ATOM 2354 C CA . LYS C 1 76 ? 31.419 24.851 112.400 1.00 14.08 476 LYS C CA 1
ATOM 2355 C C . LYS C 1 76 ? 30.186 25.173 111.557 1.00 14.70 476 LYS C C 1
ATOM 2356 O O . LYS C 1 76 ? 30.216 25.044 110.338 1.00 16.75 476 LYS C O 1
ATOM 2362 N N . LEU C 1 77 ? 29.099 25.572 112.204 1.00 26.39 477 LEU C N 1
ATOM 2363 C CA . LEU C 1 77 ? 27.870 25.936 111.489 1.00 27.50 477 LEU C CA 1
ATOM 2364 C C . LEU C 1 77 ? 27.908 27.437 111.233 1.00 29.08 477 LEU C C 1
ATOM 2365 O O . LEU C 1 77 ? 28.322 28.202 112.102 1.00 29.89 477 LEU C O 1
ATOM 2370 N N . CYS C 1 78 ? 27.474 27.871 110.054 1.00 21.56 478 CYS C N 1
ATOM 2371 C CA . CYS C 1 78 ? 27.482 29.294 109.759 1.00 22.59 478 CYS C CA 1
ATOM 2372 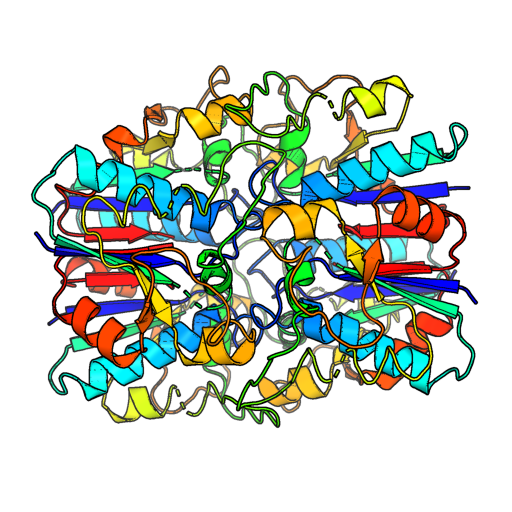C C . CYS C 1 78 ? 26.559 30.049 110.710 1.00 22.32 478 CYS C C 1
ATOM 2373 O O . CYS C 1 78 ? 25.369 29.771 110.804 1.00 22.80 478 CYS C O 1
ATOM 2376 N N . LYS C 1 79 ? 27.155 31.018 111.410 1.00 13.92 479 LYS C N 1
ATOM 2377 C CA . LYS C 1 79 ? 26.483 31.878 112.385 1.00 13.32 479 LYS C CA 1
ATOM 2378 C C . LYS C 1 79 ? 25.243 32.638 111.898 1.00 13.63 479 LYS C C 1
ATOM 2379 O O . LYS C 1 79 ? 24.220 32.632 112.585 1.00 12.89 479 LYS C O 1
ATOM 2385 N N . THR C 1 80 ? 25.314 33.289 110.735 1.00 22.33 480 THR C N 1
ATOM 2386 C CA . THR C 1 80 ? 24.153 34.041 110.243 1.00 24.43 480 THR C CA 1
ATOM 2387 C C . THR C 1 80 ? 23.023 33.128 109.789 1.00 26.78 480 THR C C 1
ATOM 2388 O O . THR C 1 80 ? 21.852 33.504 109.843 1.00 27.11 480 THR C O 1
ATOM 2392 N N . CYS C 1 81 ? 23.381 31.932 109.334 1.00 32.74 481 CYS C N 1
ATOM 2393 C CA . CYS C 1 81 ? 22.397 30.963 108.884 1.00 33.60 481 CYS C CA 1
ATOM 2394 C C . CYS C 1 81 ? 21.662 30.402 110.104 1.00 32.65 481 CYS C C 1
ATOM 2395 O O . CYS C 1 81 ? 20.434 30.291 110.110 1.00 32.01 481 CYS C O 1
ATOM 2398 N N . THR C 1 82 ? 22.435 30.068 111.137 1.00 26.79 482 THR C N 1
ATOM 2399 C CA . THR C 1 82 ? 21.899 29.501 112.374 1.00 25.30 482 THR C CA 1
ATOM 2400 C C . THR C 1 82 ? 21.053 30.500 113.155 1.00 24.49 482 THR C C 1
ATOM 2401 O O . THR C 1 82 ? 20.069 30.123 113.793 1.00 23.30 482 THR C O 1
ATOM 2405 N N . ASP C 1 83 ? 21.431 31.772 113.115 1.00 27.00 483 ASP C N 1
ATOM 2406 C CA . ASP C 1 83 ? 20.650 32.785 113.810 1.00 26.64 483 ASP C CA 1
ATOM 2407 C C . ASP C 1 83 ? 19.260 32.885 113.201 1.00 25.33 483 ASP C C 1
ATOM 2408 O O . ASP C 1 83 ? 18.244 32.801 113.901 1.00 25.96 483 ASP C O 1
ATOM 2413 N N . GLY C 1 84 ? 19.221 33.050 111.882 1.00 14.22 484 GLY C N 1
ATOM 2414 C CA . GLY C 1 84 ? 17.941 33.182 111.193 1.00 14.32 484 GLY C CA 1
ATOM 2415 C C . GLY C 1 84 ? 17.076 31.939 111.185 1.00 13.41 484 GLY C C 1
ATOM 2416 O O . GLY C 1 84 ? 15.886 32.005 110.870 1.00 12.56 484 GLY C O 1
ATOM 2417 N N . ARG C 1 85 ? 17.664 30.803 111.534 1.00 28.96 485 ARG C N 1
ATOM 2418 C CA . ARG C 1 85 ? 16.921 29.562 111.526 1.00 29.28 485 ARG C CA 1
ATOM 2419 C C . ARG C 1 85 ? 16.499 29.120 112.921 1.00 31.33 485 ARG C C 1
ATOM 2420 O O . ARG C 1 85 ? 15.743 28.154 113.071 1.00 30.57 485 ARG C O 1
ATOM 2428 N N . GLY C 1 86 ? 16.993 29.844 113.927 1.00 26.82 486 GLY C N 1
ATOM 2429 C CA . GLY C 1 86 ? 16.677 29.541 115.313 1.00 27.43 486 GLY C CA 1
ATOM 2430 C C . GLY C 1 86 ? 17.470 28.382 115.888 1.00 28.91 486 GLY C C 1
ATOM 2431 O O . GLY C 1 86 ? 17.053 27.779 116.873 1.00 30.78 486 GLY C O 1
ATOM 2432 N N . ILE C 1 87 ? 18.616 28.082 115.283 1.00 26.64 487 ILE C N 1
ATOM 2433 C CA . ILE C 1 87 ? 19.462 26.979 115.727 1.00 27.74 487 ILE C CA 1
ATOM 2434 C C . ILE C 1 87 ? 20.621 27.424 116.599 1.00 29.27 487 ILE C C 1
ATOM 2435 O O . ILE C 1 87 ? 21.170 26.623 117.355 1.00 30.71 487 ILE C O 1
ATOM 2440 N N . SER C 1 88 ? 21.002 28.695 116.497 1.00 35.40 488 SER C N 1
ATOM 2441 C CA . SER C 1 88 ? 22.136 29.230 117.253 1.00 37.50 488 SER C CA 1
ATOM 2442 C C . SER C 1 88 ? 22.063 29.061 118.762 1.00 38.53 488 SER C C 1
ATOM 2443 O O . SER C 1 88 ? 23.059 29.244 119.452 1.00 39.92 488 SER C O 1
ATOM 2446 N N . THR C 1 89 ? 20.892 28.713 119.279 1.00 54.91 489 THR C N 1
ATOM 2447 C CA . THR C 1 89 ? 20.754 28.554 120.713 1.00 54.77 489 THR C CA 1
ATOM 2448 C C . THR C 1 89 ? 20.037 27.271 121.085 1.00 54.02 489 THR C C 1
ATOM 2449 O O . THR C 1 89 ? 19.262 27.231 122.042 1.00 54.63 489 THR C O 1
ATOM 2453 N N . LEU C 1 90 ? 20.301 26.222 120.315 1.00 34.27 490 LEU C N 1
ATOM 2454 C CA . LEU C 1 90 ? 19.707 24.926 120.564 1.00 32.40 490 LEU C CA 1
ATOM 2455 C C . LEU C 1 90 ? 20.835 23.943 120.794 1.00 31.01 490 LEU C C 1
ATOM 2456 O O . LEU C 1 90 ? 21.982 24.221 12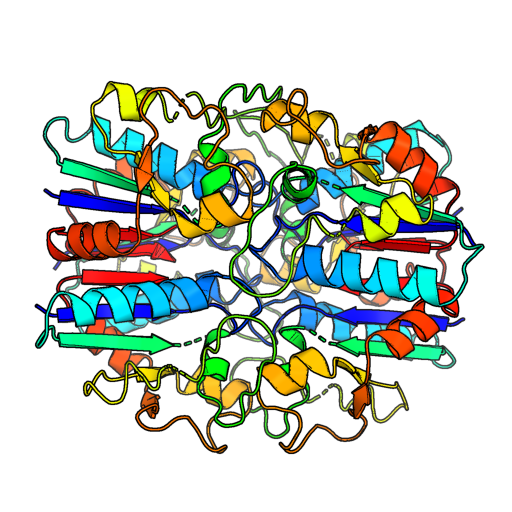0.447 1.00 30.03 490 LEU C O 1
ATOM 2461 N N . PRO C 1 91 ? 20.531 22.782 121.402 1.00 30.52 491 PRO C N 1
ATOM 2462 C CA . PRO C 1 91 ? 21.520 21.739 121.681 1.00 28.87 491 PRO C CA 1
ATOM 2463 C C . PRO C 1 91 ? 22.173 21.250 120.381 1.00 28.30 491 PRO C C 1
ATOM 2464 O O . PRO C 1 91 ? 21.483 20.865 119.436 1.00 28.77 491 PRO C O 1
ATOM 2468 N N . LEU C 1 92 ? 23.500 21.264 120.340 1.00 25.37 492 LEU C N 1
ATOM 2469 C CA . LEU C 1 92 ? 24.212 20.834 119.149 1.00 25.87 492 LEU C CA 1
ATOM 2470 C C . LEU C 1 92 ? 25.007 19.548 119.378 1.00 26.66 492 LEU C C 1
ATOM 2471 O O . LEU C 1 92 ? 25.437 19.259 120.492 1.00 27.81 492 LEU C O 1
ATOM 2476 N N . ILE C 1 93 ? 25.189 18.782 118.306 1.00 17.27 493 ILE C N 1
ATOM 2477 C CA . ILE C 1 93 ? 25.953 17.545 118.353 1.00 18.19 493 ILE C CA 1
ATOM 2478 C C . ILE C 1 93 ? 27.286 17.795 119.058 1.00 20.06 493 ILE C C 1
ATOM 2479 O O . ILE C 1 93 ? 27.815 18.902 119.030 1.00 20.63 493 ILE C O 1
ATOM 2484 N N . ASP C 1 94 ? 27.813 16.752 119.693 1.00 45.13 494 ASP C N 1
ATOM 2485 C CA . ASP C 1 94 ? 29.068 16.813 120.444 1.00 46.85 494 ASP C CA 1
ATOM 2486 C C . ASP C 1 94 ? 30.130 17.825 120.020 1.00 47.10 494 ASP C C 1
ATOM 2487 O O . ASP C 1 94 ? 30.317 18.845 120.685 1.00 48.96 494 ASP C O 1
ATOM 2492 N N . GLY C 1 95 ? 30.840 17.569 118.928 1.00 33.89 495 GLY C N 1
ATOM 2493 C CA . GLY C 1 95 ? 31.878 18.517 118.545 1.00 31.36 495 GLY C CA 1
ATOM 2494 C C . GLY C 1 95 ? 31.539 19.532 117.472 1.00 29.77 495 GLY C C 1
ATOM 2495 O O . GLY C 1 95 ? 32.398 19.891 116.666 1.00 29.81 495 GLY C O 1
ATOM 2496 N N . VAL C 1 96 ? 30.302 20.016 117.458 1.00 25.93 496 VAL C N 1
ATOM 2497 C CA . VAL C 1 96 ? 29.872 20.988 116.453 1.00 25.45 496 VAL C CA 1
ATOM 2498 C C . VAL C 1 96 ? 29.676 22.388 117.039 1.00 25.67 496 VAL C C 1
ATOM 2499 O O . VAL C 1 96 ? 28.856 22.597 117.930 1.00 27.41 496 VAL C O 1
ATOM 2503 N N . GLU C 1 97 ? 30.435 23.356 116.537 1.00 24.09 497 GLU C N 1
ATOM 2504 C CA . GLU C 1 97 ? 30.333 24.722 117.037 1.00 25.08 497 GLU C CA 1
ATOM 2505 C C . GLU C 1 97 ? 29.814 25.680 115.969 1.00 23.09 497 GLU C C 1
ATOM 2506 O O . GLU C 1 97 ? 29.676 25.320 114.796 1.00 21.84 497 GLU C O 1
ATOM 2512 N N . ILE C 1 98 ? 29.517 26.903 116.381 1.00 23.71 498 ILE C N 1
ATOM 2513 C CA . ILE C 1 98 ? 29.041 27.905 115.440 1.00 23.05 498 ILE C CA 1
ATOM 2514 C C . ILE C 1 98 ? 30.235 28.699 114.964 1.00 22.09 498 ILE C C 1
ATOM 2515 O O . ILE C 1 98 ? 31.073 29.109 115.756 1.00 22.82 498 ILE C O 1
ATOM 2520 N N . GLY C 1 99 ? 30.340 28.893 113.661 1.00 22.19 499 GLY C N 1
ATOM 2521 C CA . GLY C 1 99 ? 31.468 29.619 113.117 1.00 22.32 499 GLY C CA 1
ATOM 2522 C C . GLY C 1 99 ? 31.039 30.825 112.335 1.00 22.50 499 GLY C C 1
ATOM 2523 O O . GLY C 1 99 ? 29.877 31.225 112.378 1.00 23.33 499 GLY C O 1
ATOM 2524 N N . THR C 1 100 ? 31.977 31.412 111.606 1.00 15.90 500 THR C N 1
ATOM 2525 C CA . THR C 1 100 ? 31.707 32.601 110.814 1.00 16.91 500 THR C CA 1
ATOM 2526 C C . THR C 1 100 ? 32.280 32.533 109.406 1.00 16.45 500 THR C C 1
ATOM 2527 O O . THR C 1 100 ? 33.258 31.823 109.144 1.00 16.39 500 THR C O 1
ATOM 2531 N N . LEU C 1 101 ? 31.659 33.268 108.490 1.00 26.74 501 LEU C N 1
ATOM 2532 C CA . LEU C 1 101 ? 32.105 33.320 107.105 1.00 26.87 501 LEU C CA 1
ATOM 2533 C C . LEU C 1 101 ? 33.536 33.861 107.038 1.00 26.39 501 LEU C C 1
ATOM 2534 O O . LEU C 1 101 ? 34.248 33.637 106.063 1.00 25.64 501 LEU C O 1
ATOM 2539 N N . VAL C 1 102 ? 33.941 34.579 108.072 1.00 25.63 502 VAL C N 1
ATOM 2540 C CA . VAL C 1 102 ? 35.279 35.148 108.141 1.00 25.32 502 VAL C CA 1
ATOM 2541 C C . VAL C 1 102 ? 36.261 34.005 108.400 1.00 26.10 502 VAL C C 1
ATOM 2542 O O . VAL C 1 102 ? 37.386 33.994 107.883 1.00 26.57 502 VAL C O 1
ATOM 2546 N N . GLU C 1 103 ? 35.814 33.042 109.193 1.00 17.30 503 GLU C N 1
ATOM 2547 C CA . GLU C 1 103 ? 36.607 31.863 109.544 1.00 17.33 503 GLU C CA 1
ATOM 2548 C C . GLU C 1 103 ? 36.719 30.949 108.312 1.00 17.94 503 GLU C C 1
ATOM 2549 O O . GLU C 1 103 ? 37.758 30.309 108.089 1.00 15.48 503 GLU C O 1
ATOM 2555 N N . LEU C 1 104 ? 35.651 30.918 107.509 1.00 40.93 504 LEU C N 1
ATOM 2556 C CA . LEU C 1 104 ? 35.615 30.107 106.285 1.00 40.27 504 LEU C CA 1
ATOM 2557 C C . LEU C 1 104 ? 36.543 30.718 105.232 1.00 39.44 504 LEU C C 1
ATOM 2558 O O . LEU C 1 104 ? 37.171 30.010 104.443 1.00 40.15 504 LEU C O 1
ATOM 2563 N N . ALA C 1 105 ? 36.625 32.048 105.211 1.00 23.23 505 ALA C N 1
ATOM 2564 C CA . ALA C 1 105 ? 37.487 32.718 104.259 1.00 23.67 505 ALA C CA 1
ATOM 2565 C C . ALA C 1 105 ? 38.928 32.407 104.639 1.00 24.08 505 ALA C C 1
ATOM 2566 O O . ALA C 1 105 ? 39.788 32.239 103.784 1.00 24.43 505 ALA C O 1
ATOM 2568 N N . GLN C 1 106 ? 39.181 32.340 105.936 1.00 11.87 506 GLN C N 1
ATOM 2569 C CA . GLN C 1 106 ? 40.530 32.014 106.411 1.00 12.73 506 GLN C CA 1
ATOM 2570 C C . GLN C 1 106 ? 40.868 30.585 106.012 1.00 12.17 506 GLN C C 1
ATOM 2571 O O . GLN C 1 106 ? 41.910 30.337 105.425 1.00 10.65 506 GLN C O 1
ATOM 2577 N N . TRP C 1 107 ? 39.969 29.648 106.318 1.00 25.55 507 TRP C N 1
ATOM 2578 C CA . TRP C 1 107 ? 40.179 28.238 105.985 1.00 25.66 507 TRP C CA 1
ATOM 2579 C C . TRP C 1 107 ? 40.505 28.023 104.497 1.00 24.76 507 TRP C C 1
ATOM 2580 O O . TRP C 1 107 ? 41.453 27.311 104.148 1.00 23.62 507 TRP C O 1
ATOM 2591 N N . THR C 1 108 ? 39.691 28.650 103.636 1.00 23.46 508 THR C N 1
ATOM 2592 C CA . THR C 1 108 ? 39.848 28.529 102.188 1.00 22.94 508 THR C CA 1
ATOM 2593 C C . THR C 1 108 ? 41.172 29.079 101.697 1.00 23.33 508 THR C C 1
ATOM 2594 O O . THR C 1 108 ? 41.760 28.558 100.752 1.00 24.05 508 THR C O 1
ATOM 2598 N N . LEU C 1 109 ? 41.635 30.148 102.323 1.00 25.26 509 LEU C N 1
ATOM 2599 C CA . LEU C 1 109 ? 42.889 30.733 101.911 1.00 25.63 509 LEU C CA 1
ATOM 2600 C C . LEU C 1 109 ? 44.067 29.818 102.200 1.00 26.42 509 LEU C C 1
ATOM 2601 O O . LEU C 1 109 ? 44.960 29.677 101.364 1.00 29.02 509 LEU C O 1
ATOM 2606 N N . SER C 1 110 ? 44.070 29.169 103.354 1.00 24.80 510 SER C N 1
ATOM 2607 C CA . SER C 1 110 ? 45.176 28.281 103.690 1.00 25.78 510 SER C CA 1
ATOM 2608 C C . SER C 1 110 ? 44.947 26.795 103.388 1.00 27.94 510 SER C C 1
ATOM 2609 O O . SER C 1 110 ? 45.693 25.946 103.863 1.00 30.41 510 SER C O 1
ATOM 2612 N N . ALA C 1 111 ? 43.935 26.478 102.588 1.00 27.71 511 ALA C N 1
ATOM 2613 C CA . ALA C 1 111 ? 43.651 25.086 102.247 1.00 28.46 511 ALA C CA 1
ATOM 2614 C C . ALA C 1 111 ? 44.249 24.675 100.899 1.00 28.97 511 ALA C C 1
ATOM 2615 O O . ALA C 1 111 ? 44.344 25.489 99.973 1.00 28.56 511 ALA C O 1
ATOM 2617 N N . ASP C 1 112 ? 44.640 23.406 100.789 1.00 28.92 512 ASP C N 1
ATOM 2618 C CA . ASP C 1 112 ? 45.199 22.898 99.535 1.00 29.20 512 ASP C CA 1
ATOM 2619 C C . ASP C 1 112 ? 44.060 22.608 98.555 1.00 29.23 512 ASP C C 1
ATOM 2620 O O . ASP C 1 112 ? 44.200 22.795 97.338 1.00 29.48 512 ASP C O 1
ATOM 2625 N N . LYS C 1 113 ? 42.929 22.149 99.094 1.00 24.66 513 LYS C N 1
ATOM 2626 C CA . LYS C 1 113 ? 41.759 21.832 98.284 1.00 22.85 513 LYS C CA 1
ATOM 2627 C C . LYS C 1 113 ? 40.495 22.225 99.019 1.00 21.98 513 LYS C C 1
ATOM 2628 O O . LYS C 1 113 ? 40.399 22.056 100.233 1.00 21.77 513 LYS C O 1
ATOM 2634 N N . VAL C 1 114 ? 39.526 22.780 98.288 1.00 16.91 514 VAL C N 1
ATOM 2635 C CA . VAL C 1 114 ? 38.265 23.167 98.898 1.00 18.13 514 VAL C CA 1
ATOM 2636 C C . VAL C 1 114 ? 37.139 22.479 98.120 1.00 18.57 514 VAL C C 1
ATOM 2637 O O . VAL C 1 114 ? 36.846 22.839 96.967 1.00 18.17 514 VAL C O 1
ATOM 2641 N N . LEU C 1 115 ? 36.524 21.469 98.749 1.00 16.19 515 LEU C N 1
ATOM 2642 C CA . LEU C 1 115 ? 35.439 20.708 98.145 1.00 17.98 515 LEU C CA 1
ATOM 2643 C C . LEU C 1 115 ? 34.106 21.316 98.542 1.00 20.21 515 LEU C C 1
ATOM 2644 O O . LEU C 1 115 ? 33.846 21.537 99.725 1.00 20.60 515 LEU C O 1
ATOM 2649 N N . THR C 1 116 ? 33.251 21.588 97.565 1.00 29.23 516 THR C N 1
ATOM 2650 C CA . THR C 1 116 ? 31.967 22.194 97.869 1.00 34.65 516 THR C CA 1
ATOM 2651 C C . THR C 1 116 ? 30.756 21.426 97.338 1.00 37.54 516 THR C C 1
ATOM 2652 O O . THR C 1 116 ? 30.263 21.701 96.240 1.00 38.25 516 THR C O 1
ATOM 2656 N N . PHE C 1 117 ? 30.282 20.476 98.136 1.00 67.79 517 PHE C N 1
ATOM 2657 C CA . PHE C 1 117 ? 29.123 19.657 97.793 1.00 71.27 517 PHE C CA 1
ATOM 2658 C C . PHE C 1 117 ? 27.806 20.417 97.986 1.00 72.29 517 PHE C C 1
ATOM 2659 O O . PHE C 1 117 ? 26.999 20.458 97.033 1.00 72.83 517 PHE C O 1
ATOM 2676 N N . GLN D 1 2 ? -14.771 26.786 100.110 1.00 26.97 602 GLN D N 1
ATOM 2677 C CA . GLN D 1 2 ? -13.659 26.318 99.298 1.00 27.85 602 GLN D CA 1
ATOM 2678 C C . GLN D 1 2 ? -12.609 25.750 100.250 1.00 26.93 602 GLN D C 1
ATOM 2679 O O . GLN D 1 2 ? -12.219 26.404 101.225 1.00 25.88 602 GLN D O 1
ATOM 2685 N N . LYS D 1 3 ? -12.179 24.527 99.980 1.00 27.69 603 LYS D N 1
ATOM 2686 C CA . LYS D 1 3 ? -11.169 23.868 100.802 1.00 26.46 603 LYS D CA 1
ATOM 2687 C C . LYS D 1 3 ? -9.876 23.766 100.013 1.00 24.49 603 LYS D C 1
ATOM 2688 O O . LYS D 1 3 ? -9.774 22.995 99.066 1.00 23.66 603 LYS D O 1
ATOM 2694 N N . ILE D 1 4 ? -8.892 24.550 100.408 1.00 22.94 604 ILE D N 1
ATOM 2695 C CA . ILE D 1 4 ? -7.599 24.528 99.736 1.00 21.47 604 ILE D CA 1
ATOM 2696 C C . ILE D 1 4 ? -6.509 24.032 100.667 1.00 20.80 604 ILE D C 1
ATOM 2697 O O . ILE D 1 4 ? -6.475 24.374 101.852 1.00 19.07 604 ILE D O 1
ATOM 2702 N N . VAL D 1 5 ? -5.616 23.213 100.120 1.00 25.00 605 VAL D N 1
ATOM 2703 C CA . VAL D 1 5 ? -4.500 22.700 100.891 1.00 23.78 605 VAL D CA 1
ATOM 2704 C C . VAL D 1 5 ? -3.179 23.116 100.244 1.00 24.35 605 VAL D C 1
ATOM 2705 O O . VAL D 1 5 ? -3.012 23.051 99.014 1.00 24.63 605 VAL D O 1
ATOM 2709 N N . ILE D 1 6 ? -2.251 23.569 101.072 1.00 19.34 606 ILE D N 1
ATOM 2710 C CA . ILE D 1 6 ? -0.951 23.950 100.564 1.00 19.71 606 ILE D CA 1
ATOM 2711 C C . ILE D 1 6 ? 0.054 22.975 101.169 1.00 19.68 606 ILE D C 1
ATOM 2712 O O . ILE D 1 6 ? 0.108 22.807 102.395 1.00 19.23 606 ILE D O 1
ATOM 2717 N N . VAL D 1 7 ? 0.800 22.301 100.310 1.00 24.69 607 VAL D N 1
ATOM 2718 C CA . VAL D 1 7 ? 1.820 21.340 100.739 1.00 26.24 607 VAL D CA 1
ATOM 2719 C C . VAL D 1 7 ? 3.165 21.945 100.351 1.00 26.16 607 VAL D C 1
ATOM 2720 O O . VAL D 1 7 ? 3.412 22.216 99.179 1.00 27.74 607 VAL D O 1
ATOM 2724 N N . ALA D 1 8 ? 4.014 22.172 101.341 1.00 13.07 608 ALA D N 1
ATOM 2725 C CA . ALA D 1 8 ? 5.326 22.771 101.110 1.00 11.79 608 ALA D CA 1
ATOM 2726 C C . ALA D 1 8 ? 6.459 21.774 101.334 1.00 11.46 608 ALA D C 1
ATOM 2727 O O . ALA D 1 8 ? 6.427 20.984 102.274 1.00 9.88 608 ALA D O 1
ATOM 2729 N N . ASN D 1 9 ? 7.474 21.834 100.473 1.00 27.44 609 ASN D N 1
ATOM 2730 C CA . ASN D 1 9 ? 8.620 20.931 100.524 1.00 27.76 609 ASN D CA 1
ATOM 2731 C C . ASN D 1 9 ? 9.941 21.660 100.793 1.00 27.47 609 ASN D C 1
ATOM 2732 O O . ASN D 1 9 ? 10.843 21.110 101.414 1.00 27.67 609 ASN D O 1
ATOM 2737 N N . GLY D 1 10 ? 10.032 22.889 100.306 1.00 23.94 610 GLY D N 1
ATOM 2738 C CA . GLY D 1 10 ? 11.250 23.674 100.450 1.00 24.07 610 GLY D CA 1
ATOM 2739 C C . GLY D 1 10 ? 11.761 24.011 101.840 1.00 23.33 610 GLY D C 1
ATOM 2740 O O . GLY D 1 10 ? 10.989 24.213 102.767 1.00 24.14 610 GLY D O 1
ATOM 2741 N N . ALA D 1 11 ? 13.078 24.078 101.973 1.00 18.99 611 ALA D N 1
ATOM 2742 C CA . ALA D 1 11 ? 13.711 24.414 103.241 1.00 20.07 611 ALA D CA 1
ATOM 2743 C C . ALA D 1 11 ? 13.535 25.899 103.466 1.00 20.37 611 ALA D C 1
ATOM 2744 O O . ALA D 1 11 ? 13.627 26.687 102.536 1.00 22.27 611 ALA D O 1
ATOM 2746 N N . PRO D 1 12 ? 13.288 26.316 104.714 1.00 20.59 612 PRO D N 1
ATOM 2747 C CA . PRO D 1 12 ? 13.117 27.745 104.962 1.00 21.58 612 PRO D CA 1
ATOM 2748 C C . PRO D 1 12 ? 14.373 28.524 104.568 1.00 22.45 612 PRO D C 1
ATOM 2749 O O . PRO D 1 12 ? 15.479 28.015 104.707 1.00 23.67 612 PRO D O 1
ATOM 2753 N N . TYR D 1 13 ? 14.194 29.740 104.075 1.00 21.50 613 TYR D N 1
ATOM 2754 C CA . TYR D 1 13 ? 15.347 30.603 103.706 1.00 22.66 613 TYR D CA 1
ATOM 2755 C C . TYR D 1 13 ? 16.348 30.101 102.667 1.00 23.25 613 TYR D C 1
ATOM 2756 O O . TYR D 1 13 ? 16.959 30.913 101.957 1.00 23.09 613 TYR D O 1
ATOM 2765 N N . GLY D 1 14 ? 16.545 28.785 102.569 1.00 29.36 614 GLY D N 1
ATOM 2766 C CA . GLY D 1 14 ? 17.485 28.272 101.588 1.00 31.14 614 GLY D CA 1
ATOM 2767 C C . GLY D 1 14 ? 16.961 28.512 100.179 1.00 32.41 614 GLY D C 1
ATOM 2768 O O . GLY D 1 14 ? 17.728 28.533 99.208 1.00 33.10 614 GLY D O 1
ATOM 2769 N N . SER D 1 15 ? 15.649 28.700 100.056 1.00 26.75 615 SER D N 1
ATOM 2770 C CA . SER D 1 15 ? 15.019 28.910 98.757 1.00 28.32 615 SER D CA 1
ATOM 2771 C C . SER D 1 15 ? 13.754 29.760 98.909 1.00 27.93 615 SER D C 1
ATOM 2772 O O . SER D 1 15 ? 13.207 29.869 100.014 1.00 27.94 615 SER D O 1
ATOM 2775 N N . GLU D 1 16 ? 13.286 30.347 97.817 1.00 25.22 616 GLU D N 1
ATOM 2776 C CA . GLU D 1 16 ? 12.085 31.179 97.873 1.00 25.50 616 GLU D CA 1
ATOM 2777 C C . GLU D 1 16 ? 10.816 30.331 97.947 1.00 24.44 616 GLU D C 1
ATOM 2778 O O . GLU D 1 16 ? 9.773 30.793 98.407 1.00 24.22 616 GLU D O 1
ATOM 2784 N N . SER D 1 17 ? 10.918 29.087 97.500 1.00 18.74 617 SER D N 1
ATOM 2785 C CA . SER D 1 17 ? 9.807 28.134 97.482 1.00 18.09 617 SER D CA 1
ATOM 2786 C C . SER D 1 17 ? 8.881 28.182 98.704 1.00 17.25 617 SER D C 1
ATOM 2787 O O . SER D 1 17 ? 7.697 28.513 98.590 1.00 14.92 617 SER D O 1
ATOM 2790 N N . LEU D 1 18 ? 9.422 27.804 99.854 1.00 24.32 618 LEU D N 1
ATOM 2791 C CA . LEU D 1 18 ? 8.648 27.791 101.092 1.00 24.75 618 LEU D CA 1
ATOM 2792 C C . LEU D 1 18 ? 8.083 29.195 101.320 1.00 24.65 618 LEU D C 1
ATOM 2793 O O . LEU D 1 18 ? 6.923 29.360 101.690 1.00 24.29 618 LEU D O 1
ATOM 2798 N N . PHE D 1 19 ? 8.915 30.191 101.069 1.00 20.59 619 PHE D N 1
ATOM 2799 C CA . PHE D 1 19 ? 8.530 31.578 101.231 1.00 19.04 619 PHE D CA 1
ATOM 2800 C C . PHE D 1 19 ? 7.248 31.873 100.466 1.00 19.95 619 PHE D C 1
ATOM 2801 O O . PHE D 1 19 ? 6.263 32.308 101.059 1.00 21.10 619 PHE D O 1
ATOM 2809 N N . ASN D 1 20 ? 7.258 31.623 99.161 1.00 27.23 620 ASN D N 1
ATOM 2810 C CA . ASN D 1 20 ? 6.073 31.872 98.343 1.00 27.10 620 ASN D CA 1
ATOM 2811 C C . ASN D 1 20 ? 4.841 31.097 98.808 1.00 27.03 620 ASN D C 1
ATOM 2812 O O . ASN D 1 20 ? 3.720 31.558 98.642 1.00 26.64 620 ASN D O 1
ATOM 2817 N N . SER D 1 21 ? 5.053 29.917 99.393 1.00 23.73 621 SER D N 1
ATOM 2818 C CA . SER D 1 21 ? 3.941 29.101 99.881 1.00 22.52 621 SER D CA 1
ATOM 2819 C C . SER D 1 21 ? 3.203 29.856 100.965 1.00 21.50 621 SER D C 1
ATOM 2820 O O . SER D 1 21 ? 1.984 29.965 100.950 1.00 20.06 621 SER D O 1
ATOM 2823 N N . LEU D 1 22 ? 3.973 30.383 101.910 1.00 21.29 622 LEU D N 1
ATOM 2824 C CA . LEU D 1 22 ? 3.417 31.143 103.014 1.00 20.37 622 LEU D CA 1
ATOM 2825 C C . LEU D 1 22 ? 2.820 32.447 102.524 1.00 19.07 622 LEU D C 1
ATOM 2826 O O . LEU D 1 22 ? 1.732 32.827 102.943 1.00 18.42 622 LEU D O 1
ATOM 2831 N N . ARG D 1 23 ? 3.521 33.128 101.631 1.00 14.90 623 ARG D N 1
ATOM 2832 C CA . ARG D 1 23 ? 3.026 34.402 101.115 1.00 15.79 623 ARG D CA 1
ATOM 2833 C C . ARG D 1 23 ? 1.723 34.262 100.314 1.00 14.41 623 ARG D C 1
ATOM 2834 O O . ARG D 1 23 ? 0.814 35.093 100.436 1.00 13.26 623 ARG D O 1
ATOM 2842 N N . LEU D 1 24 ? 1.647 33.211 99.510 1.00 23.42 624 LEU D N 1
ATOM 2843 C CA . LEU D 1 24 ? 0.470 32.942 98.702 1.00 22.95 624 LEU D CA 1
ATOM 2844 C C . LEU D 1 24 ? -0.668 32.409 99.572 1.00 24.15 624 LEU D C 1
ATOM 2845 O O . LEU D 1 24 ? -1.838 32.454 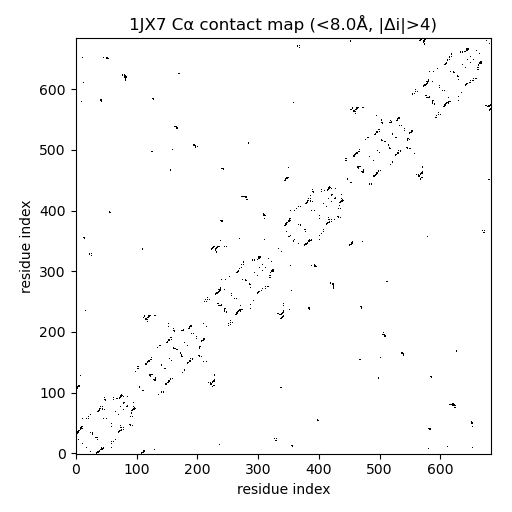99.182 1.00 26.46 624 LEU D O 1
ATOM 2850 N N . ALA D 1 25 ? -0.326 31.918 100.756 1.00 18.92 625 ALA D N 1
ATOM 2851 C CA . ALA D 1 25 ? -1.321 31.373 101.682 1.00 17.56 625 ALA D CA 1
ATOM 2852 C C . ALA D 1 25 ? -1.944 32.512 102.478 1.00 17.48 625 ALA D C 1
ATOM 2853 O O . ALA D 1 25 ? -3.126 32.479 102.832 1.00 17.62 625 ALA D O 1
ATOM 2855 N N . ILE D 1 26 ? -1.126 33.522 102.756 1.00 13.89 626 ILE D N 1
ATOM 2856 C CA . ILE D 1 26 ? -1.581 34.701 103.494 1.00 13.33 626 ILE D CA 1
ATOM 2857 C C . ILE D 1 26 ? -2.413 35.519 102.511 1.00 13.96 626 ILE D C 1
ATOM 2858 O O . ILE D 1 26 ? -3.393 36.170 102.883 1.00 13.75 626 ILE D O 1
ATOM 2863 N N . ALA D 1 27 ? -2.028 35.465 101.245 1.00 16.57 627 ALA D N 1
ATOM 2864 C CA . ALA D 1 27 ? -2.769 36.185 100.221 1.00 18.05 627 ALA D CA 1
ATOM 2865 C C . ALA D 1 27 ? -4.153 35.555 100.132 1.00 19.29 627 ALA D C 1
ATOM 2866 O O . ALA D 1 27 ? -5.160 36.260 100.119 1.00 19.20 627 ALA D O 1
ATOM 2868 N N . LEU D 1 28 ? -4.187 34.222 100.079 1.00 11.60 628 LEU D N 1
ATOM 2869 C CA . LEU D 1 28 ? -5.441 33.487 99.991 1.00 12.92 628 LEU D CA 1
ATOM 2870 C C . LEU D 1 28 ? -6.291 33.701 101.226 1.00 14.53 628 LEU D C 1
ATOM 2871 O O . LEU D 1 28 ? -7.505 33.759 101.147 1.00 13.40 628 LEU D O 1
ATOM 2876 N N . ARG D 1 29 ? -5.638 33.823 102.374 1.00 34.52 629 ARG D N 1
ATOM 2877 C CA . ARG D 1 29 ? -6.351 34.009 103.639 1.00 38.60 629 ARG D CA 1
ATOM 2878 C C . ARG D 1 29 ? -7.006 35.383 103.784 1.00 40.45 629 ARG D C 1
ATOM 2879 O O . ARG D 1 29 ? -7.908 35.555 104.599 1.00 41.28 629 ARG D O 1
ATOM 2887 N N . GLU D 1 30 ? -6.554 36.363 102.999 1.00 36.33 630 GLU D N 1
ATOM 2888 C CA . GLU D 1 30 ? -7.123 37.703 103.072 1.00 38.52 630 GLU D CA 1
ATOM 2889 C C . GLU D 1 30 ? -8.267 37.928 102.068 1.00 39.14 630 GLU D C 1
ATOM 2890 O O . GLU D 1 30 ? -9.327 38.416 102.450 1.00 40.06 630 GLU D O 1
ATOM 2896 N N . GLN D 1 31 ? -8.057 37.573 100.804 1.00 19.05 631 GLN D N 1
ATOM 2897 C CA . GLN D 1 31 ? -9.078 37.729 99.777 1.00 21.27 631 GLN D CA 1
ATOM 2898 C C . GLN D 1 31 ? -10.362 37.018 100.180 1.00 22.98 631 GLN D C 1
ATOM 2899 O O . GLN D 1 31 ? -11.451 37.577 100.069 1.00 23.21 631 GLN D O 1
ATOM 2905 N N . GLU D 1 32 ? -10.238 35.781 100.641 1.00 33.99 632 GLU D N 1
ATOM 2906 C CA . GLU D 1 32 ? -11.390 34.991 101.077 1.00 36.35 632 GLU D CA 1
ATOM 2907 C C . GLU D 1 32 ? -11.343 34.762 102.577 1.00 37.23 632 GLU D C 1
ATOM 2908 O O . GLU D 1 32 ? -10.837 33.744 103.032 1.00 37.51 632 GLU D O 1
ATOM 2914 N N . SER D 1 33 ? -11.876 35.703 103.352 1.00 95.66 633 SER D N 1
ATOM 2915 C CA . SER D 1 33 ? -11.870 35.559 104.807 1.00 97.33 633 SER D CA 1
ATOM 2916 C C . SER D 1 33 ? -12.663 34.339 105.268 1.00 97.08 633 SER D C 1
ATOM 2917 O O . SER D 1 33 ? -12.529 33.908 106.413 1.00 97.29 633 SER D O 1
ATOM 2920 N N . ASN D 1 34 ? -13.485 33.788 104.384 1.00 56.24 634 ASN D N 1
ATOM 2921 C CA . ASN D 1 34 ? -14.287 32.627 104.751 1.00 54.06 634 ASN D CA 1
ATOM 2922 C C . ASN D 1 34 ? -13.990 31.409 103.903 1.00 51.81 634 ASN D C 1
ATOM 2923 O O . ASN D 1 34 ? -14.873 30.851 103.242 1.00 51.54 634 ASN D O 1
ATOM 2928 N N . LEU D 1 35 ? -12.720 30.995 103.939 1.00 34.92 635 LEU D N 1
ATOM 2929 C CA . LEU D 1 35 ? -12.268 29.835 103.196 1.00 31.19 635 LEU D CA 1
ATOM 2930 C C . LEU D 1 35 ? -11.536 28.886 104.140 1.00 28.82 635 LEU D C 1
ATOM 2931 O O . LEU D 1 35 ? -10.979 29.313 105.149 1.00 26.61 635 LEU D O 1
ATOM 2936 N N . ASP D 1 36 ? -11.558 27.604 103.804 1.00 31.37 636 ASP D N 1
ATOM 2937 C CA . ASP D 1 36 ? -10.905 26.582 104.605 1.00 29.10 636 ASP D CA 1
ATOM 2938 C C . ASP D 1 36 ? -9.532 26.269 104.005 1.00 27.11 636 ASP D C 1
ATOM 2939 O O . ASP D 1 36 ? -9.403 25.405 103.136 1.00 28.10 636 ASP D O 1
ATOM 2944 N N . LEU D 1 37 ? -8.521 26.990 104.467 1.00 23.71 637 LEU D N 1
ATOM 2945 C CA . LEU D 1 37 ? -7.140 26.831 103.984 1.00 22.18 637 LEU D CA 1
ATOM 2946 C C . LEU D 1 37 ? -6.324 26.006 104.984 1.00 20.49 637 LEU D C 1
ATOM 2947 O O . LEU D 1 37 ? -6.357 26.265 106.191 1.00 20.59 637 LEU D O 1
ATOM 2952 N N . ARG D 1 38 ? -5.597 25.006 104.497 1.00 13.74 638 ARG D N 1
ATOM 2953 C CA . ARG D 1 38 ? -4.811 24.158 105.395 1.00 14.19 638 ARG D CA 1
ATOM 2954 C C . ARG D 1 38 ? -3.383 24.004 104.915 1.00 12.67 638 ARG D C 1
ATOM 2955 O O . ARG D 1 38 ? -3.125 23.827 103.725 1.00 11.59 638 ARG D O 1
ATOM 2963 N N . LEU D 1 39 ? -2.440 24.061 105.849 1.00 15.16 639 LEU D N 1
ATOM 2964 C CA . LEU D 1 39 ? -1.036 23.964 105.487 1.00 14.80 639 LEU D CA 1
ATOM 2965 C C . LEU D 1 39 ? -0.337 22.730 106.049 1.00 12.99 639 LEU D C 1
ATOM 2966 O O . LEU D 1 39 ? -0.425 22.450 107.242 1.00 10.89 639 LEU D O 1
ATOM 2971 N N . PHE D 1 40 ? 0.361 22.012 105.175 1.00 17.20 640 PHE D N 1
ATOM 2972 C CA . PHE D 1 40 ? 1.101 20.837 105.584 1.00 15.55 640 PHE D CA 1
ATOM 2973 C C . PHE D 1 40 ? 2.539 20.980 105.108 1.00 15.74 640 PHE D C 1
ATOM 2974 O O . PHE D 1 40 ? 2.777 21.238 103.924 1.00 14.68 640 PHE D O 1
ATOM 2982 N N . LEU D 1 41 ? 3.500 20.837 106.023 1.00 15.77 641 LEU D N 1
ATOM 2983 C CA . LEU D 1 41 ? 4.912 20.970 105.662 1.00 15.13 641 LEU D CA 1
ATOM 2984 C C . LEU D 1 41 ? 5.611 19.615 105.763 1.00 16.92 641 LEU D C 1
ATOM 2985 O O . LEU D 1 41 ? 5.566 18.964 106.812 1.00 16.93 641 LEU D O 1
ATOM 2998 N N . SER D 1 43 ? 9.279 17.223 104.641 1.00 16.49 643 SER D N 1
ATOM 2999 C CA . SER D 1 43 ? 10.726 17.333 104.467 1.00 16.66 643 SER D CA 1
ATOM 3000 C C . SER D 1 43 ? 11.399 18.484 105.192 1.00 17.29 643 SER D C 1
ATOM 3001 O O . SER D 1 43 ? 11.100 18.784 106.347 1.00 17.97 643 SER D O 1
ATOM 3004 N N . ASP D 1 44 ? 12.313 19.119 104.474 1.00 22.14 644 ASP D N 1
ATOM 3005 C CA . ASP D 1 44 ? 13.109 20.235 104.946 1.00 23.59 644 ASP D CA 1
ATOM 3006 C C . ASP D 1 44 ? 12.255 21.413 105.399 1.00 23.47 644 ASP D C 1
ATOM 3007 O O . ASP D 1 44 ? 12.685 22.222 106.215 1.00 24.27 644 ASP D O 1
ATOM 3012 N N . ALA D 1 45 ? 11.044 21.500 104.880 1.00 20.40 645 ALA D N 1
ATOM 3013 C CA . ALA D 1 45 ? 10.135 22.587 105.238 1.00 20.31 645 ALA D CA 1
ATOM 3014 C C . ALA D 1 45 ? 9.753 22.492 106.708 1.00 20.70 645 ALA D C 1
ATOM 3015 O O . ALA D 1 45 ? 9.335 23.480 107.337 1.00 20.13 645 ALA D O 1
ATOM 3017 N N . VAL D 1 46 ? 9.906 21.294 107.245 1.00 23.54 646 VAL D N 1
ATOM 3018 C CA . VAL D 1 46 ? 9.563 20.991 108.629 1.00 22.39 646 VAL D CA 1
ATOM 3019 C C . VAL D 1 46 ? 10.277 21.853 109.674 1.00 22.20 646 VAL D C 1
ATOM 3020 O O . VAL D 1 46 ? 9.677 22.226 110.672 1.00 22.32 646 VAL D O 1
ATOM 3024 N N . THR D 1 47 ? 11.551 22.170 109.440 1.00 16.39 647 THR D N 1
ATOM 3025 C CA . THR D 1 47 ? 12.289 22.982 110.413 1.00 16.07 647 THR D CA 1
ATOM 3026 C C . THR D 1 47 ? 11.782 24.414 110.482 1.00 14.45 647 THR D C 1
ATOM 3027 O O . THR D 1 47 ? 12.187 25.176 111.353 1.00 15.06 647 THR D O 1
ATOM 3031 N N . ALA D 1 48 ? 10.891 24.788 109.560 1.00 18.55 648 ALA D N 1
ATOM 3032 C CA . ALA D 1 48 ? 10.319 26.130 109.530 1.00 18.74 648 ALA D CA 1
ATOM 3033 C C . ALA D 1 48 ? 9.421 26.340 110.743 1.00 18.21 648 ALA D C 1
ATOM 3034 O O . ALA D 1 48 ? 9.043 27.459 111.059 1.00 20.41 648 ALA D O 1
ATOM 3036 N N . GLY D 1 49 ? 9.084 25.249 111.415 1.00 11.28 649 GLY D N 1
ATOM 3037 C CA . GLY D 1 49 ? 8.236 25.344 112.577 1.00 11.99 649 GLY D CA 1
ATOM 3038 C C . GLY D 1 49 ? 8.939 25.739 113.872 1.00 12.44 649 GLY D C 1
ATOM 3039 O O . GLY D 1 49 ? 8.259 26.094 114.852 1.00 11.30 649 GLY D O 1
ATOM 3040 N N . LEU D 1 50 ? 10.277 25.682 113.895 1.00 15.12 650 LEU D N 1
ATOM 3041 C CA . LEU D 1 50 ? 11.033 26.047 115.096 1.00 17.26 650 LEU D CA 1
ATOM 3042 C C . LEU D 1 50 ? 10.772 27.496 115.506 1.00 20.39 650 LEU D C 1
ATOM 3043 O O . LEU D 1 50 ? 10.492 28.353 114.653 1.00 22.19 650 LEU D O 1
ATOM 3048 N N . ARG D 1 51 ? 10.883 27.772 116.794 1.00 21.02 651 ARG D N 1
ATOM 3049 C CA . ARG D 1 51 ? 10.707 29.143 117.287 1.00 23.25 651 ARG D CA 1
ATOM 3050 C C . ARG D 1 51 ? 12.092 29.794 117.309 1.00 23.08 651 ARG D C 1
ATOM 3051 O O . ARG D 1 51 ? 13.096 29.156 116.990 1.00 23.73 651 ARG D O 1
ATOM 3059 N N . GLY D 1 52 ? 12.142 31.080 117.658 1.00 21.47 652 GLY D N 1
ATOM 3060 C CA . GLY D 1 52 ? 13.419 31.772 117.751 1.00 20.61 652 GLY D CA 1
ATOM 3061 C C . GLY D 1 52 ? 14.145 32.096 116.456 1.00 20.56 652 GLY D C 1
ATOM 3062 O O . GLY D 1 52 ? 15.354 32.263 116.468 1.00 21.28 652 GLY D O 1
ATOM 3063 N N . GLN D 1 53 ? 13.425 32.202 115.351 1.00 23.56 653 GLN D N 1
ATOM 3064 C CA . GLN D 1 53 ? 14.049 32.533 114.078 1.00 24.13 653 GLN D CA 1
ATOM 3065 C C . GLN D 1 53 ? 14.316 34.027 113.989 1.00 23.60 653 GLN D C 1
ATOM 3066 O O . GLN D 1 53 ? 13.390 34.801 113.773 1.00 22.26 653 GLN D O 1
ATOM 3072 N N . LYS D 1 54 ? 15.561 34.449 114.162 1.00 31.22 654 LYS D N 1
ATOM 3073 C CA . LYS D 1 54 ? 15.849 35.879 114.047 1.00 33.32 654 LYS D CA 1
ATOM 3074 C C . LYS D 1 54 ? 16.816 36.185 112.916 1.00 33.50 654 LYS D C 1
ATOM 3075 O O . LYS D 1 54 ? 18.015 36.373 113.130 1.00 33.10 654 LYS D O 1
ATOM 3081 N N . PRO D 1 55 ? 16.301 36.237 111.685 1.00 36.73 655 PRO D N 1
ATOM 3082 C CA . PRO D 1 55 ? 17.089 36.523 110.490 1.00 37.50 655 PRO D CA 1
ATOM 3083 C C . PRO D 1 55 ? 17.361 38.023 110.460 1.00 38.89 655 PRO D C 1
ATOM 3084 O O . PRO D 1 55 ? 16.458 38.820 110.710 1.00 39.32 655 PRO D O 1
ATOM 3088 N N . GLY D 1 56 ? 18.591 38.401 110.154 1.00 28.77 656 GLY D N 1
ATOM 3089 C CA . GLY D 1 56 ? 18.910 39.813 110.099 1.00 30.10 656 GLY D CA 1
ATOM 3090 C C . GLY D 1 56 ? 18.714 40.352 108.696 1.00 30.31 656 GLY D C 1
ATOM 3091 O O . GLY D 1 56 ? 18.997 41.519 108.430 1.00 28.87 656 GLY D O 1
ATOM 3092 N N . GLU D 1 57 ? 18.213 39.500 107.804 1.00 46.65 657 GLU D N 1
ATOM 3093 C CA . GLU D 1 57 ? 18.013 39.875 106.412 1.00 46.29 657 GLU D CA 1
ATOM 3094 C C . GLU D 1 57 ? 16.623 40.349 106.041 1.00 44.44 657 GLU D C 1
ATOM 3095 O O . GLU D 1 57 ? 16.169 41.392 106.501 1.00 46.81 657 GLU D O 1
ATOM 3101 N N . GLY D 1 58 ? 15.949 39.574 105.197 1.00 34.47 658 GLY D N 1
ATOM 3102 C CA . GLY D 1 58 ? 14.626 39.950 104.728 1.00 30.83 658 GLY D CA 1
ATOM 3103 C C . GLY D 1 58 ? 13.443 39.303 105.415 1.00 28.31 658 GLY D C 1
ATOM 3104 O O . GLY D 1 58 ? 13.225 39.484 106.603 1.00 27.90 658 GLY D O 1
ATOM 3105 N N . TYR D 1 59 ? 12.674 38.541 104.653 1.00 25.52 659 TYR D N 1
ATOM 3106 C CA . TYR D 1 59 ? 11.501 37.906 105.205 1.00 24.34 659 TYR D CA 1
ATOM 3107 C C . TYR D 1 59 ? 11.785 37.022 106.410 1.00 24.22 659 TYR D C 1
ATOM 3108 O O . TYR D 1 59 ? 12.820 36.384 106.508 1.00 24.58 659 TYR D O 1
ATOM 3117 N N . ASN D 1 60 ? 10.838 37.018 107.343 1.00 24.71 660 ASN D N 1
ATOM 3118 C CA . ASN D 1 60 ? 10.967 36.219 108.554 1.00 22.28 660 ASN D CA 1
ATOM 3119 C C . ASN D 1 60 ? 9.886 35.158 108.528 1.00 21.27 660 ASN D C 1
ATOM 3120 O O . ASN D 1 60 ? 8.714 35.446 108.760 1.00 21.01 660 ASN D O 1
ATOM 3125 N N . ILE D 1 61 ? 10.281 33.925 108.252 1.00 13.99 661 ILE D N 1
ATOM 3126 C CA . ILE D 1 61 ? 9.323 32.836 108.148 1.00 13.16 661 ILE D CA 1
ATOM 3127 C C . ILE D 1 61 ? 8.531 32.496 109.414 1.00 14.17 661 ILE D C 1
ATOM 3128 O O . ILE D 1 61 ? 7.432 31.946 109.331 1.00 13.47 661 ILE D O 1
ATOM 3133 N N . GLN D 1 62 ? 9.076 32.814 110.582 1.00 22.80 662 GLN D N 1
ATOM 3134 C CA . GLN D 1 62 ? 8.346 32.522 111.802 1.00 22.89 662 GLN D CA 1
ATOM 3135 C C . GLN D 1 62 ? 7.127 33.439 111.825 1.00 24.16 662 GLN D C 1
ATOM 3136 O O . GLN D 1 62 ? 6.007 32.991 112.060 1.00 24.33 662 GLN D O 1
ATOM 3142 N N . GLN D 1 63 ? 7.355 34.718 111.559 1.00 30.45 663 GLN D N 1
ATOM 3143 C CA . GLN D 1 63 ? 6.291 35.717 111.548 1.00 29.71 663 GLN D CA 1
ATOM 3144 C C . GLN D 1 63 ? 5.186 35.384 110.548 1.00 28.49 663 GLN D C 1
ATOM 3145 O O . GLN D 1 63 ? 4.009 35.517 110.863 1.00 29.79 663 GLN D O 1
ATOM 3159 N N . LEU D 1 65 ? 4.301 32.523 109.613 1.00 19.87 665 LEU D N 1
ATOM 3160 C CA . LEU D 1 65 ? 3.574 31.383 110.152 1.00 20.40 665 LEU D CA 1
ATOM 3161 C C . LEU D 1 65 ? 2.659 31.793 111.297 1.00 20.02 665 LEU D C 1
ATOM 3162 O O . LEU D 1 65 ? 1.614 31.184 111.514 1.00 18.58 665 LEU D O 1
ATOM 3167 N N . GLU D 1 66 ? 3.040 32.817 112.029 1.00 24.52 666 GLU D N 1
ATOM 3168 C CA . GLU D 1 66 ? 2.214 33.279 113.136 1.00 25.42 666 GLU D CA 1
ATOM 3169 C C . GLU D 1 66 ? 0.981 33.994 112.588 1.00 25.57 666 GLU D C 1
ATOM 3170 O O . GLU D 1 66 ? -0.122 33.853 113.126 1.00 26.04 666 GLU D O 1
ATOM 3176 N N . ILE D 1 67 ? 1.150 34.744 111.499 1.00 17.87 667 ILE D N 1
ATOM 3177 C CA . ILE D 1 67 ? 0.046 35.467 110.872 1.00 16.75 667 ILE D CA 1
ATOM 3178 C C . ILE D 1 67 ? -1.043 34.520 110.340 1.00 15.76 667 ILE D C 1
ATOM 3179 O O . ILE D 1 67 ? -2.201 34.901 110.237 1.00 14.11 667 ILE D O 1
ATOM 3184 N N . LEU D 1 68 ? -0.655 33.303 110.018 1.00 18.54 668 LEU D N 1
ATOM 3185 C CA . LEU D 1 68 ? -1.582 32.286 109.516 1.00 18.56 668 LEU D CA 1
ATOM 3186 C C . LEU D 1 68 ? -2.270 31.566 110.677 1.00 19.04 668 LEU D C 1
ATOM 3187 O O . LEU D 1 68 ? -3.492 31.428 110.696 1.00 19.95 668 LEU D O 1
ATOM 3192 N N . THR D 1 69 ? -1.474 31.116 111.647 1.00 18.36 669 THR D N 1
ATOM 3193 C CA . THR D 1 69 ? -2.003 30.422 112.807 1.00 18.97 669 THR D CA 1
ATOM 3194 C C . THR D 1 69 ? -2.956 31.317 113.565 1.00 21.31 669 THR D C 1
ATOM 3195 O O . THR D 1 69 ? -3.981 30.854 114.084 1.00 23.25 669 THR D O 1
ATOM 3199 N N . ALA D 1 70 ? -2.620 32.604 113.630 1.00 26.22 670 ALA D N 1
ATOM 3200 C CA . ALA D 1 70 ? -3.442 33.592 114.311 1.00 25.41 670 ALA D CA 1
ATOM 3201 C C . ALA D 1 70 ? -4.808 33.626 113.657 1.00 26.56 670 ALA D C 1
ATOM 3202 O O . ALA D 1 70 ? -5.803 33.971 114.283 1.00 28.22 670 ALA D O 1
ATOM 3204 N N . GLN D 1 71 ? -4.842 33.256 112.374 1.00 19.08 671 GLN D N 1
ATOM 3205 C CA . GLN D 1 71 ? -6.087 33.242 111.618 1.00 19.67 671 GLN D CA 1
ATOM 3206 C C . GLN D 1 71 ? -6.682 31.852 111.507 1.00 19.98 671 GLN D C 1
ATOM 3207 O O . GLN D 1 71 ? -7.383 31.542 110.541 1.00 20.10 671 GLN D O 1
ATOM 3213 N N . ASN D 1 72 ? -6.385 31.016 112.494 1.00 35.94 672 ASN D N 1
ATOM 3214 C CA . ASN D 1 72 ? -6.924 29.664 112.550 1.00 36.65 672 ASN D CA 1
ATOM 3215 C C . ASN D 1 72 ? -6.616 28.768 111.354 1.00 35.63 672 ASN D C 1
ATOM 3216 O O . ASN D 1 72 ? -7.404 27.884 111.021 1.00 36.54 672 ASN D O 1
ATOM 3221 N N . VAL D 1 73 ? -5.469 28.988 110.725 1.00 17.81 673 VAL D N 1
ATOM 3222 C CA . VAL D 1 73 ? -5.081 28.172 109.586 1.00 16.79 673 VAL D CA 1
ATOM 3223 C C . VAL D 1 73 ? -4.214 27.014 110.107 1.00 15.44 673 VAL D C 1
ATOM 3224 O O . VAL D 1 73 ? -3.095 27.242 110.557 1.00 16.35 673 VAL D O 1
ATOM 3228 N N . PRO D 1 74 ? -4.720 25.770 110.051 1.00 22.98 674 PRO D N 1
ATOM 3229 C CA . PRO D 1 74 ? -3.979 24.588 110.526 1.00 20.95 674 PRO D CA 1
ATOM 3230 C C . PRO D 1 74 ? -2.605 24.427 109.874 1.00 20.49 674 PRO D C 1
ATOM 3231 O O . PRO D 1 74 ? -2.495 24.358 108.646 1.00 21.80 674 PRO D O 1
ATOM 3235 N N . VAL D 1 75 ? -1.555 24.359 110.703 1.00 15.48 675 VAL D N 1
ATOM 3236 C CA . VAL D 1 75 ? -0.207 24.160 110.196 1.00 15.31 675 VAL D CA 1
ATOM 3237 C C . VAL D 1 75 ? 0.363 22.871 110.796 1.00 15.59 675 VAL D C 1
ATOM 3238 O O . VAL D 1 75 ? 0.700 22.816 111.975 1.00 17.85 675 VAL D O 1
ATOM 3242 N N . LYS D 1 76 ? 0.466 21.822 109.970 1.00 13.69 676 LYS D N 1
ATOM 3243 C CA . LYS D 1 76 ? 0.979 20.539 110.431 1.00 15.17 676 LYS D CA 1
ATOM 3244 C C . LYS D 1 76 ? 2.359 20.150 109.874 1.00 15.20 676 LYS D C 1
ATOM 3245 O O . LYS D 1 76 ? 2.646 20.339 108.680 1.00 14.28 676 LYS D O 1
ATOM 3251 N N . LEU D 1 77 ? 3.204 19.616 110.753 1.00 8.63 677 LEU D N 1
ATOM 3252 C CA . LEU D 1 77 ? 4.541 19.187 110.358 1.00 8.63 677 LEU D CA 1
ATOM 3253 C C . LEU D 1 77 ? 4.531 17.677 110.250 1.00 9.13 677 LEU D C 1
ATOM 3254 O O . LEU D 1 77 ? 4.091 16.991 111.182 1.00 8.70 677 LEU D O 1
ATOM 3259 N N . CYS D 1 78 ? 4.995 17.141 109.129 1.00 17.30 678 CYS D N 1
ATOM 3260 C CA . CYS D 1 78 ? 5.011 15.692 108.952 1.00 19.43 678 CYS D CA 1
ATOM 3261 C C . CYS D 1 78 ? 5.778 15.035 110.102 1.00 20.36 678 CYS D C 1
ATOM 3262 O O . CYS D 1 78 ? 6.926 15.402 110.402 1.00 19.35 678 CYS D O 1
ATOM 3265 N N . LYS D 1 79 ? 5.127 14.071 110.746 1.00 25.35 679 LYS D N 1
ATOM 3266 C CA . LYS D 1 79 ? 5.681 13.345 111.894 1.00 25.20 679 LYS D CA 1
ATOM 3267 C C . LYS D 1 79 ? 7.022 12.634 111.679 1.00 25.13 679 LYS D C 1
ATOM 3268 O O . LYS D 1 79 ? 7.919 12.755 112.516 1.00 25.46 679 LYS D O 1
ATOM 3274 N N . THR D 1 80 ? 7.172 11.898 110.580 1.00 18.30 680 THR D N 1
ATOM 3275 C CA . THR D 1 80 ? 8.426 11.193 110.352 1.00 18.37 680 THR D CA 1
ATOM 3276 C C . THR D 1 80 ? 9.536 12.129 109.919 1.00 18.86 680 THR D C 1
ATOM 3277 O O . THR D 1 80 ? 10.714 11.868 110.170 1.00 18.40 680 THR D O 1
ATOM 3281 N N . CYS D 1 81 ? 9.171 13.235 109.274 1.00 16.92 681 CYS D N 1
ATOM 3282 C CA . CYS D 1 81 ? 10.169 14.194 108.847 1.00 18.43 681 CYS D CA 1
ATOM 3283 C C . CYS D 1 81 ? 10.728 14.905 110.071 1.00 18.06 681 CYS D C 1
ATOM 3284 O O . CYS D 1 81 ? 11.923 15.128 110.166 1.00 16.94 681 CYS D O 1
ATOM 3287 N N . THR D 1 82 ? 9.859 15.249 111.011 1.00 18.10 682 THR D N 1
ATOM 3288 C CA . THR D 1 82 ? 10.300 15.929 112.217 1.00 18.54 682 THR D CA 1
ATOM 3289 C C . THR D 1 82 ? 11.067 14.967 113.141 1.00 19.59 682 THR D C 1
ATOM 3290 O O . THR D 1 82 ? 11.898 15.400 113.937 1.00 19.18 682 THR D O 1
ATOM 3294 N N . ASP D 1 83 ? 10.796 13.665 113.039 1.00 29.68 683 ASP D N 1
ATOM 3295 C CA . ASP D 1 83 ? 11.518 12.693 113.869 1.00 32.43 683 ASP D CA 1
ATOM 3296 C C . ASP D 1 83 ? 12.981 12.638 113.423 1.00 32.65 683 ASP D C 1
ATOM 3297 O O . ASP D 1 83 ? 13.892 12.638 114.239 1.00 33.32 683 ASP D O 1
ATOM 3302 N N . GLY D 1 84 ? 13.184 12.599 112.113 1.00 31.12 684 GLY D N 1
ATOM 3303 C CA . GLY D 1 84 ? 14.528 12.517 111.556 1.00 31.11 684 GLY D CA 1
ATOM 3304 C C . GLY D 1 84 ? 15.441 13.708 111.785 1.00 31.83 684 GLY D C 1
ATOM 3305 O O . GLY D 1 84 ? 16.667 13.545 111.800 1.00 31.43 684 GLY D O 1
ATOM 3306 N N . ARG D 1 85 ? 14.869 14.896 111.957 1.00 28.51 685 ARG D N 1
ATOM 3307 C CA . ARG D 1 85 ? 15.672 16.102 112.179 1.00 27.07 685 ARG D CA 1
ATOM 3308 C C . ARG D 1 85 ? 15.796 16.404 113.670 1.00 26.82 685 ARG D C 1
ATOM 3309 O O . ARG D 1 85 ? 16.699 17.132 114.094 1.00 26.34 685 ARG D O 1
ATOM 3317 N N . GLY D 1 86 ? 14.888 15.842 114.463 1.00 24.20 686 GLY D N 1
ATOM 3318 C CA . GLY D 1 86 ? 14.905 16.086 115.895 1.00 23.91 686 GLY D CA 1
ATOM 3319 C C . GLY D 1 86 ? 14.168 17.367 116.249 1.00 24.13 686 GLY D C 1
ATOM 3320 O O . GLY D 1 86 ? 14.544 18.065 117.190 1.00 23.81 686 GLY D O 1
ATOM 3321 N N . ILE D 1 87 ? 13.121 17.666 115.487 1.00 28.64 687 ILE D N 1
ATOM 3322 C CA . ILE D 1 87 ? 12.315 18.859 115.686 1.00 29.51 687 ILE D CA 1
ATOM 3323 C C . ILE D 1 87 ? 11.017 18.508 116.429 1.00 30.07 687 ILE D C 1
ATOM 3324 O O . ILE D 1 87 ? 10.321 19.392 116.943 1.00 30.91 687 ILE D O 1
ATOM 3329 N N . SER D 1 88 ? 10.719 17.220 116.507 1.00 22.76 688 SER D N 1
ATOM 3330 C CA . SER D 1 88 ? 9.506 16.757 117.170 1.00 22.56 688 SER D CA 1
ATOM 3331 C C . SER D 1 88 ? 9.477 17.082 118.661 1.00 22.52 688 SER D C 1
ATOM 3332 O O . SER D 1 88 ? 8.390 17.232 119.249 1.00 21.63 688 SER D O 1
ATOM 3335 N N . THR D 1 89 ? 10.657 17.182 119.270 1.00 32.75 689 THR D N 1
ATOM 3336 C CA . THR D 1 89 ? 10.773 17.456 120.699 1.00 32.84 689 THR D CA 1
ATOM 3337 C C . THR D 1 89 ? 11.160 18.894 120.978 1.00 33.26 689 THR D C 1
ATOM 3338 O O . THR D 1 89 ? 11.118 19.345 122.120 1.00 34.38 689 THR D O 1
ATOM 3342 N N . LEU D 1 90 ? 11.555 19.618 119.938 1.00 30.09 690 LEU D N 1
ATOM 3343 C CA . LEU D 1 90 ? 11.947 21.017 120.101 1.00 29.46 690 LEU D CA 1
ATOM 3344 C C . LEU D 1 90 ? 10.724 21.901 120.240 1.00 28.93 690 LEU D C 1
ATOM 3345 O O . LEU D 1 90 ? 9.606 21.501 119.902 1.00 28.08 690 LEU D O 1
ATOM 3350 N N . PRO D 1 91 ? 10.908 23.115 120.767 1.00 32.92 691 PRO D N 1
ATOM 3351 C CA . PRO D 1 91 ? 9.810 24.070 120.953 1.00 32.78 691 PRO D CA 1
ATOM 3352 C C . PRO D 1 91 ? 9.279 24.588 119.614 1.00 32.30 691 PRO D C 1
ATOM 3353 O O . PRO D 1 91 ? 9.990 25.283 118.894 1.00 32.43 691 PRO D O 1
ATOM 3357 N N . LEU D 1 92 ? 8.030 24.239 119.294 1.00 22.62 692 LEU D N 1
ATOM 3358 C CA . LEU D 1 92 ? 7.408 24.667 118.046 1.00 21.65 692 LEU D CA 1
ATOM 3359 C C . LEU D 1 92 ? 6.674 26.009 118.160 1.00 20.95 692 LEU D C 1
ATOM 3360 O O . LEU D 1 92 ? 6.360 26.465 119.244 1.00 20.53 692 LEU D O 1
ATOM 3365 N N . ILE D 1 93 ? 6.405 26.625 117.011 1.00 19.62 693 ILE D N 1
ATOM 3366 C CA . ILE D 1 93 ? 5.723 27.909 116.945 1.00 18.36 693 ILE D CA 1
ATOM 3367 C C . ILE D 1 93 ? 4.281 27.881 117.440 1.00 20.05 693 ILE D C 1
ATOM 3368 O O . ILE D 1 93 ? 3.651 26.818 117.526 1.00 18.83 693 ILE D O 1
ATOM 3373 N N . ASP D 1 94 ? 3.795 29.073 117.761 1.00 29.25 694 ASP D N 1
ATOM 3374 C CA . ASP D 1 94 ? 2.442 29.340 118.238 1.00 30.93 694 ASP D CA 1
ATOM 3375 C C . ASP D 1 94 ? 1.448 28.252 117.906 1.00 30.37 694 ASP D C 1
ATOM 3376 O O . ASP D 1 94 ? 1.131 27.430 118.749 1.00 33.32 694 ASP D O 1
ATOM 3381 N N . GLY D 1 95 ? 0.952 28.243 116.670 1.00 20.51 695 GLY D N 1
ATOM 3382 C CA . GLY D 1 95 ? -0.038 27.250 116.306 1.00 20.46 695 GLY D CA 1
ATOM 3383 C C . GLY D 1 95 ? 0.409 26.083 115.456 1.00 20.28 695 GLY D C 1
ATOM 3384 O O . GLY D 1 95 ? -0.431 25.332 114.936 1.00 20.08 695 GLY D O 1
ATOM 3385 N N . VAL D 1 96 ? 1.728 25.919 115.309 1.00 22.04 696 VAL D N 1
ATOM 3386 C CA . VAL D 1 96 ? 2.296 24.826 114.505 1.00 21.48 696 VAL D CA 1
ATOM 3387 C C . VAL D 1 96 ? 2.341 23.532 115.300 1.00 22.19 696 VAL D C 1
ATOM 3388 O O . VAL D 1 96 ? 2.913 23.492 116.389 1.00 23.41 696 VAL D O 1
ATOM 3392 N N . GLU D 1 97 ? 1.740 22.485 114.750 1.00 27.10 697 GLU D N 1
ATOM 3393 C CA . GLU D 1 97 ? 1.684 21.166 115.399 1.00 27.17 697 GLU D CA 1
ATOM 3394 C C . GLU D 1 97 ? 2.176 20.032 114.504 1.00 25.63 697 GLU D C 1
ATOM 3395 O O . GLU D 1 97 ? 2.197 20.151 113.277 1.00 25.36 697 GLU D O 1
ATOM 3401 N N . ILE D 1 98 ? 2.562 18.925 115.125 1.00 18.86 698 ILE D N 1
ATOM 3402 C CA . ILE D 1 98 ? 3.044 17.779 114.365 1.00 17.64 698 ILE D CA 1
ATOM 3403 C C . ILE D 1 98 ? 1.909 16.932 113.815 1.00 17.19 698 ILE D C 1
ATOM 3404 O O . ILE D 1 98 ? 1.015 16.516 114.552 1.00 17.38 698 ILE D O 1
ATOM 3409 N N . GLY D 1 99 ? 1.955 16.697 112.507 1.00 25.98 699 GLY D N 1
ATOM 3410 C CA . GLY D 1 99 ? 0.928 15.920 111.847 1.00 24.92 699 GLY D CA 1
ATOM 3411 C C . GLY D 1 99 ? 1.475 14.678 111.179 1.00 24.73 699 GLY D C 1
ATOM 3412 O O . GLY D 1 99 ? 2.675 14.417 111.226 1.00 25.14 699 GLY D O 1
ATOM 3413 N N . THR D 1 100 ? 0.590 13.922 110.547 1.00 21.84 700 THR D N 1
ATOM 3414 C CA . THR D 1 100 ? 0.980 12.683 109.882 1.00 20.79 700 THR D CA 1
ATOM 3415 C C . THR D 1 100 ? 0.569 12.655 108.418 1.00 21.36 700 THR D C 1
ATOM 3416 O O . THR D 1 100 ? -0.222 13.471 107.968 1.00 22.14 700 THR D O 1
ATOM 3420 N N . LEU D 1 101 ? 1.119 11.700 107.687 1.00 30.87 701 LEU D N 1
ATOM 3421 C CA . LEU D 1 101 ? 0.825 11.542 106.271 1.00 31.96 701 LEU D CA 1
ATOM 3422 C C . LEU D 1 101 ? -0.645 11.204 106.081 1.00 32.51 701 LEU D C 1
ATOM 3423 O O . LEU D 1 101 ? -1.310 11.779 105.228 1.00 33.04 701 LEU D O 1
ATOM 3428 N N . VAL D 1 102 ? -1.132 10.256 106.879 1.00 31.64 702 VAL D N 1
ATOM 3429 C CA . VAL D 1 102 ? -2.523 9.812 106.852 1.00 30.96 702 VAL D CA 1
ATOM 3430 C C . VAL D 1 102 ? -3.461 11.009 106.891 1.00 31.97 702 VAL D C 1
ATOM 3431 O O . VAL D 1 102 ? -4.472 11.047 106.181 1.00 32.01 702 VAL D O 1
ATOM 3435 N N . GLU D 1 103 ? -3.120 11.993 107.737 1.00 30.84 703 GLU D N 1
ATOM 3436 C CA . GLU D 1 103 ? -3.916 13.199 107.880 1.00 30.55 703 GLU D CA 1
ATOM 3437 C C . GLU D 1 103 ? -3.905 14.000 106.580 1.00 28.76 703 GLU D C 1
ATOM 3438 O O . GLU D 1 103 ? -4.933 14.555 106.175 1.00 29.51 703 GLU D O 1
ATOM 3444 N N . LEU D 1 104 ? -2.750 14.052 105.923 1.00 15.91 704 LEU D N 1
ATOM 3445 C CA . LEU D 1 104 ? -2.601 14.791 104.667 1.00 14.46 704 LEU D CA 1
ATOM 3446 C C . LEU D 1 104 ? -3.452 14.116 103.585 1.00 14.39 704 LEU D C 1
ATOM 3447 O O . LEU D 1 104 ? -4.128 14.795 102.803 1.00 13.36 704 LEU D O 1
ATOM 3452 N N . ALA D 1 105 ? -3.414 12.785 103.548 1.00 24.21 705 ALA D N 1
ATOM 3453 C CA . ALA D 1 105 ? -4.192 12.035 102.583 1.00 26.62 705 ALA D CA 1
ATOM 3454 C C . ALA D 1 105 ? -5.657 12.408 102.738 1.00 28.66 705 ALA D C 1
ATOM 3455 O O . ALA D 1 105 ? -6.405 12.479 101.765 1.00 33.52 705 ALA D O 1
ATOM 3457 N N . GLN D 1 106 ? -6.066 12.659 103.980 1.00 17.91 706 GLN D N 1
ATOM 3458 C CA . GLN D 1 106 ? -7.449 13.003 104.267 1.00 17.42 706 GLN D CA 1
ATOM 3459 C C . GLN D 1 106 ? -7.753 14.414 103.825 1.00 17.89 706 GLN D C 1
ATOM 3460 O O . GLN D 1 106 ? -8.802 14.673 103.239 1.00 17.67 706 GLN D O 1
ATOM 3466 N N . TRP D 1 107 ? -6.843 15.337 104.100 1.00 27.65 707 TRP D N 1
ATOM 3467 C CA . TRP D 1 107 ? -7.035 16.719 103.692 1.00 27.47 707 TRP D CA 1
ATOM 3468 C C . TRP D 1 107 ? -7.146 16.786 102.175 1.00 27.18 707 TRP D C 1
ATOM 3469 O O . TRP D 1 107 ? -8.003 17.483 101.633 1.00 27.93 707 TRP D O 1
ATOM 3480 N N . THR D 1 108 ? -6.259 16.058 101.488 1.00 18.50 708 THR D N 1
ATOM 3481 C CA . THR D 1 108 ? -6.238 16.028 100.031 1.00 19.09 708 THR D CA 1
ATOM 3482 C C . THR D 1 108 ? -7.540 15.468 99.487 1.00 19.58 708 THR D C 1
ATOM 3483 O O . THR D 1 108 ? -8.050 15.947 98.470 1.00 19.81 708 THR D O 1
ATOM 3487 N N . LEU D 1 109 ? -8.066 14.460 100.158 1.00 28.51 709 LEU D N 1
ATOM 3488 C CA . LEU D 1 109 ? -9.306 13.839 99.734 1.00 29.12 709 LEU D CA 1
ATOM 3489 C C . LEU D 1 109 ? -10.523 14.729 99.870 1.00 29.94 709 LEU D C 1
ATOM 3490 O O . LEU D 1 109 ? -11.422 14.673 99.027 1.00 31.44 709 LEU D O 1
ATOM 3495 N N . SER D 1 110 ? -10.566 15.559 100.911 1.00 33.07 710 SER D N 1
ATOM 3496 C CA . SER D 1 110 ? -11.720 16.437 101.102 1.00 34.65 710 SER D CA 1
ATOM 3497 C C . SER D 1 110 ? -11.521 17.855 100.572 1.00 34.87 710 SER D C 1
ATOM 3498 O O . SER D 1 110 ? -12.384 18.710 100.776 1.00 36.47 710 SER D O 1
ATOM 3501 N N . ALA D 1 111 ? -10.416 18.099 99.889 1.00 27.63 711 ALA D N 1
ATOM 3502 C CA . ALA D 1 111 ? -10.120 19.426 99.345 1.00 27.94 711 ALA D CA 1
ATOM 3503 C C . ALA D 1 111 ? -10.645 19.622 97.919 1.00 27.38 711 ALA D C 1
ATOM 3504 O O . ALA D 1 111 ? -10.950 18.655 97.233 1.00 28.06 711 ALA D O 1
ATOM 3506 N N . ASP D 1 112 ? -10.753 20.875 97.475 1.00 35.58 712 ASP D N 1
ATOM 3507 C CA . ASP D 1 112 ? -11.209 21.176 96.114 1.00 35.89 712 ASP D CA 1
ATOM 3508 C C . ASP D 1 112 ? -9.971 21.268 95.238 1.00 35.96 712 ASP D C 1
ATOM 3509 O O . ASP D 1 112 ? -9.964 20.853 94.081 1.00 35.97 712 ASP D O 1
ATOM 3514 N N . LYS D 1 113 ? -8.919 21.841 95.813 1.00 20.10 713 LYS D N 1
ATOM 3515 C CA . LYS D 1 113 ? -7.667 22.001 95.112 1.00 19.49 713 LYS D CA 1
ATOM 3516 C C . LYS D 1 113 ? -6.539 21.828 96.092 1.00 19.43 713 LYS D C 1
ATOM 3517 O O . LYS D 1 113 ? -6.701 22.070 97.287 1.00 19.88 713 LYS D O 1
ATOM 3523 N N . VAL D 1 114 ? -5.399 21.380 95.591 1.00 24.63 714 VAL D N 1
ATOM 3524 C CA . VAL D 1 114 ? -4.227 21.175 96.429 1.00 24.97 714 VAL D CA 1
ATOM 3525 C C . VAL D 1 114 ? -3.040 21.820 95.737 1.00 26.33 714 VAL D C 1
ATOM 3526 O O . VAL D 1 114 ? -2.708 21.470 94.607 1.00 27.89 714 VAL D O 1
ATOM 3530 N N . LEU D 1 115 ? -2.420 22.777 96.400 1.00 32.28 715 LEU D N 1
ATOM 3531 C CA . LEU D 1 115 ? -1.268 23.463 95.826 1.00 31.98 715 LEU D CA 1
ATOM 3532 C C . LEU D 1 115 ? -0.020 22.901 96.486 1.00 31.61 715 LEU D C 1
ATOM 3533 O O . LEU D 1 115 ? 0.035 22.782 97.706 1.00 31.28 715 LEU D O 1
ATOM 3538 N N . THR D 1 116 ? 0.974 22.533 95.681 1.00 22.42 716 THR D N 1
ATOM 3539 C CA . THR D 1 116 ? 2.220 21.964 96.188 1.00 24.98 716 THR D CA 1
ATOM 3540 C C . THR D 1 116 ? 3.448 22.741 95.711 1.00 26.54 716 THR D C 1
ATOM 3541 O O . THR D 1 116 ? 3.679 22.864 94.506 1.00 26.37 716 THR D O 1
ATOM 3545 N N . PHE D 1 117 ? 4.236 23.261 96.657 1.00 47.92 717 PHE D N 1
ATOM 3546 C CA . PHE D 1 117 ? 5.432 24.040 96.334 1.00 51.26 717 PHE D CA 1
ATOM 3547 C C . PHE D 1 117 ? 6.727 23.331 96.737 1.00 53.60 717 PHE D C 1
ATOM 3548 O O . PHE D 1 117 ? 7.614 23.186 95.865 1.00 54.42 717 PHE D O 1
ATOM 3565 N N . GLN E 1 2 ? -14.217 9.961 91.935 1.00 42.38 802 GLN E N 1
ATOM 3566 C CA . GLN E 1 2 ? -13.138 10.909 92.246 1.00 40.68 802 GLN E CA 1
ATOM 3567 C C . GLN E 1 2 ? -11.891 10.593 91.409 1.00 39.31 802 GLN E C 1
ATOM 3568 O O . GLN E 1 2 ? -11.299 9.509 91.531 1.00 38.58 802 GLN E O 1
ATOM 3574 N N . LYS E 1 3 ? -11.486 11.535 90.556 1.00 25.64 803 LYS E N 1
ATOM 3575 C CA . LYS E 1 3 ? -10.313 11.335 89.710 1.00 23.28 803 LYS E CA 1
ATOM 3576 C C . LYS E 1 3 ? -9.161 12.223 90.160 1.00 20.79 803 LYS E C 1
ATOM 3577 O O . LYS E 1 3 ? -9.243 13.448 90.075 1.00 19.76 803 LYS E O 1
ATOM 3583 N N . ILE E 1 4 ? -8.088 11.596 90.640 1.00 24.09 804 ILE E N 1
ATOM 3584 C CA . ILE E 1 4 ? -6.923 12.337 91.096 1.00 22.16 804 ILE E CA 1
ATOM 3585 C C . ILE E 1 4 ? -5.679 11.973 90.312 1.00 20.73 804 ILE E C 1
ATOM 3586 O O . ILE E 1 4 ? -5.397 10.801 90.095 1.00 20.96 804 ILE E O 1
ATOM 3591 N N . VAL E 1 5 ? -4.937 12.987 89.883 1.00 12.52 805 VAL E N 1
ATOM 3592 C CA . VAL E 1 5 ? -3.713 12.747 89.135 1.00 11.04 805 VAL E CA 1
ATOM 3593 C C . VAL E 1 5 ? -2.514 13.286 89.904 1.00 10.46 805 VAL E C 1
ATOM 3594 O O . VAL E 1 5 ? -2.563 14.380 90.487 1.00 8.63 805 VAL E O 1
ATOM 3598 N N . ILE E 1 6 ? -1.437 12.492 89.915 1.00 15.44 806 ILE E N 1
ATOM 3599 C CA . ILE E 1 6 ? -0.207 12.853 90.591 1.00 16.26 806 ILE E CA 1
ATOM 3600 C C . ILE E 1 6 ? 0.906 12.901 89.559 1.00 16.72 806 ILE E C 1
ATOM 3601 O O . ILE E 1 6 ? 1.079 11.960 88.783 1.00 16.20 806 ILE E O 1
ATOM 3606 N N . VAL E 1 7 ? 1.669 13.993 89.561 1.00 24.02 807 VAL E N 1
ATOM 3607 C CA . VAL E 1 7 ? 2.769 14.127 88.633 1.00 23.58 807 VAL E CA 1
ATOM 3608 C C . VAL E 1 7 ? 4.072 14.341 89.380 1.00 24.52 807 VAL E C 1
ATOM 3609 O O . VAL E 1 7 ? 4.268 15.373 90.026 1.00 26.04 807 VAL E O 1
ATOM 3613 N N . ALA E 1 8 ? 4.964 13.352 89.299 1.00 11.35 808 ALA E N 1
ATOM 3614 C CA . ALA E 1 8 ? 6.264 13.438 89.947 1.00 11.98 808 ALA E CA 1
ATOM 3615 C C . ALA E 1 8 ? 7.248 13.896 88.880 1.00 12.71 808 ALA E C 1
ATOM 3616 O O . ALA E 1 8 ? 7.147 13.488 87.731 1.00 12.12 808 ALA E O 1
ATOM 3618 N N . ASN E 1 9 ? 8.216 14.734 89.263 1.00 29.21 809 ASN E N 1
ATOM 3619 C CA . ASN E 1 9 ? 9.204 15.272 88.327 1.00 30.68 809 ASN E CA 1
ATOM 3620 C C . ASN E 1 9 ? 10.630 14.979 88.764 1.00 30.60 809 ASN E C 1
ATOM 3621 O O . ASN E 1 9 ? 11.544 14.961 87.942 1.00 29.25 809 ASN E O 1
ATOM 3626 N N . GLY E 1 10 ? 10.809 14.762 90.063 1.00 37.80 810 GLY E N 1
ATOM 3627 C CA . GLY E 1 10 ? 12.133 14.531 90.617 1.00 38.03 810 GLY E CA 1
ATOM 3628 C C . GLY E 1 10 ? 12.753 13.161 90.467 1.00 37.98 810 GLY E C 1
ATOM 3629 O O . GLY E 1 10 ? 12.070 12.142 90.417 1.00 39.09 810 GLY E O 1
ATOM 3630 N N . ALA E 1 11 ? 14.081 13.137 90.426 1.00 29.25 811 ALA E N 1
ATOM 3631 C CA . ALA E 1 11 ? 14.832 11.895 90.277 1.00 28.93 811 ALA E CA 1
ATOM 3632 C C . ALA E 1 11 ? 14.766 10.971 91.481 1.00 27.00 811 ALA E C 1
ATOM 3633 O O . ALA E 1 11 ? 14.795 11.416 92.630 1.00 28.10 811 ALA E O 1
ATOM 3635 N N . PRO E 1 12 ? 14.683 9.660 91.236 1.00 26.23 812 PRO E N 1
ATOM 3636 C CA . PRO E 1 12 ? 14.625 8.677 92.319 1.00 25.33 812 PRO E CA 1
ATOM 3637 C C . PRO E 1 12 ? 15.841 8.792 93.256 1.00 23.56 812 PRO E C 1
ATOM 3638 O O . PRO E 1 12 ? 16.973 8.914 92.791 1.00 22.37 812 PRO E O 1
ATOM 3642 N N . TYR E 1 13 ? 15.576 8.772 94.571 1.00 21.66 813 TYR E N 1
ATOM 3643 C CA . TYR E 1 13 ? 16.635 8.815 95.583 1.00 20.96 813 TYR E CA 1
ATOM 3644 C C . TYR E 1 13 ? 17.408 10.129 95.720 1.00 21.45 813 TYR E C 1
ATOM 3645 O O . TYR E 1 13 ? 17.970 10.407 96.779 1.00 20.25 813 TYR E O 1
ATOM 3654 N N . GLY E 1 14 ? 17.443 10.925 94.655 1.00 24.66 814 GLY E N 1
ATOM 3655 C CA . GLY E 1 14 ? 18.162 12.182 94.703 1.00 25.13 814 GLY E CA 1
ATOM 3656 C C . GLY E 1 14 ? 17.627 13.095 95.773 1.00 25.59 814 GLY E C 1
ATOM 3657 O O . GLY E 1 14 ? 18.383 13.763 96.464 1.00 26.14 814 GLY E O 1
ATOM 3658 N N . SER E 1 15 ? 16.305 13.115 95.911 1.00 34.42 815 SER E N 1
ATOM 3659 C CA . SER E 1 15 ? 15.644 13.948 96.905 1.00 36.85 815 SER E CA 1
ATOM 3660 C C . SER E 1 15 ? 14.419 13.211 97.438 1.00 36.69 815 SER E C 1
ATOM 3661 O O . SER E 1 15 ? 13.985 12.228 96.860 1.00 39.04 815 SER E O 1
ATOM 3664 N N . GLU E 1 16 ? 13.870 13.704 98.548 1.00 35.43 816 GLU E N 1
ATOM 3665 C CA . GLU E 1 16 ? 12.705 13.081 99.150 1.00 34.44 816 GLU E CA 1
ATOM 3666 C C . GLU E 1 16 ? 11.470 13.301 98.295 1.00 33.63 816 GLU E C 1
ATOM 3667 O O . GLU E 1 16 ? 10.466 12.616 98.456 1.00 33.42 816 GLU E O 1
ATOM 3673 N N . SER E 1 17 ? 11.561 14.255 97.371 1.00 28.09 817 SER E N 1
ATOM 3674 C CA . SER E 1 17 ? 10.445 14.612 96.490 1.00 25.99 817 SER E CA 1
ATOM 3675 C C . SER E 1 17 ? 9.645 13.466 95.860 1.00 25.03 817 SER E C 1
ATOM 3676 O O . SER E 1 17 ? 8.464 13.298 96.147 1.00 24.49 817 SER E O 1
ATOM 3679 N N . LEU E 1 18 ? 10.274 12.698 94.979 1.00 16.34 818 LEU E N 1
ATOM 3680 C CA . LEU E 1 18 ? 9.579 11.575 94.336 1.00 15.73 818 LEU E CA 1
ATOM 3681 C C . LEU E 1 18 ? 9.043 10.646 95.437 1.00 14.94 818 LEU E C 1
ATOM 3682 O O . LEU E 1 18 ? 7.929 10.126 95.345 1.00 14.70 818 LEU E O 1
ATOM 3687 N N . PHE E 1 19 ? 9.845 10.460 96.482 1.00 16.37 819 PHE E N 1
ATOM 3688 C CA . PHE E 1 19 ? 9.489 9.602 97.594 1.00 15.70 819 PHE E CA 1
ATOM 3689 C C . PHE E 1 19 ? 8.223 10.072 98.278 1.00 17.03 819 PHE E C 1
ATOM 3690 O O . PHE E 1 19 ? 7.388 9.261 98.672 1.00 18.29 819 PHE E O 1
ATOM 3698 N N . ASN E 1 20 ? 8.065 11.374 98.428 1.00 22.69 820 ASN E N 1
ATOM 3699 C CA . ASN E 1 20 ? 6.862 11.868 99.073 1.00 24.04 820 ASN E CA 1
ATOM 3700 C C . ASN E 1 20 ? 5.628 11.631 98.216 1.00 23.19 820 ASN E C 1
ATOM 3701 O O . ASN E 1 20 ? 4.613 11.151 98.698 1.00 25.54 820 ASN E O 1
ATOM 3706 N N . SER E 1 21 ? 5.710 11.958 96.936 1.00 18.31 821 SER E N 1
ATOM 3707 C CA . SER E 1 21 ? 4.564 11.769 96.070 1.00 18.46 821 SER E CA 1
ATOM 3708 C C . SER E 1 21 ? 4.098 10.318 96.126 1.00 19.30 821 SER E C 1
ATOM 3709 O O . SER E 1 21 ? 2.910 10.051 96.328 1.00 19.43 821 SER E O 1
ATOM 3712 N N . LEU E 1 22 ? 5.028 9.377 95.959 1.00 11.05 822 LEU E N 1
ATOM 3713 C CA . LEU E 1 22 ? 4.657 7.963 96.004 1.00 11.01 822 LEU E CA 1
ATOM 3714 C C . LEU E 1 22 ? 4.062 7.621 97.361 1.00 9.94 822 LEU E C 1
ATOM 3715 O O . LEU E 1 22 ? 3.140 6.816 97.470 1.00 8.63 822 LEU E O 1
ATOM 3720 N N . ARG E 1 23 ? 4.600 8.259 98.390 1.00 15.61 823 ARG E N 1
ATOM 3721 C CA . ARG E 1 23 ? 4.159 8.041 99.748 1.00 15.73 823 ARG E CA 1
ATOM 3722 C C . ARG E 1 23 ? 2.745 8.603 99.940 1.00 15.43 823 ARG E C 1
ATOM 3723 O O . ARG E 1 23 ? 1.900 7.981 100.604 1.00 15.91 823 ARG E O 1
ATOM 3731 N N . LEU E 1 24 ? 2.458 9.749 99.340 1.00 16.65 824 LEU E N 1
ATOM 3732 C CA . LEU E 1 24 ? 1.128 10.334 99.458 1.00 17.00 824 LEU E CA 1
ATOM 3733 C C . LEU E 1 24 ? 0.138 9.446 98.711 1.00 17.85 824 LEU E C 1
ATOM 3734 O O . LEU E 1 24 ? -0.925 9.068 99.233 1.00 16.22 824 LEU E O 1
ATOM 3739 N N . ALA E 1 25 ? 0.497 9.109 97.473 1.00 18.68 825 ALA E N 1
ATOM 3740 C CA . ALA E 1 25 ? -0.342 8.290 96.625 1.00 18.13 825 ALA E CA 1
ATOM 3741 C C . ALA E 1 25 ? -0.752 6.974 97.285 1.00 19.09 825 ALA E C 1
ATOM 3742 O O . ALA E 1 25 ? -1.912 6.564 97.200 1.00 18.92 825 ALA E O 1
ATOM 3744 N N . ILE E 1 26 ? 0.190 6.294 97.940 1.00 20.86 826 ILE E N 1
ATOM 3745 C CA . ILE E 1 26 ? -0.147 5.044 98.593 1.00 20.52 826 ILE E CA 1
ATOM 3746 C C . ILE E 1 26 ? -1.146 5.354 99.703 1.00 21.83 826 ILE E C 1
ATOM 3747 O O . ILE E 1 26 ? -2.113 4.620 99.900 1.00 20.78 826 ILE E O 1
ATOM 3752 N N . ALA E 1 27 ? -0.916 6.457 100.410 1.00 30.34 827 ALA E N 1
ATOM 3753 C CA . ALA E 1 27 ? -1.809 6.864 101.496 1.00 30.93 827 ALA E CA 1
ATOM 3754 C C . ALA E 1 27 ? -3.221 7.151 100.984 1.00 32.25 827 ALA E C 1
ATOM 3755 O O . ALA E 1 27 ? -4.214 6.819 101.644 1.00 33.72 827 ALA E O 1
ATOM 3757 N N . LEU E 1 28 ? -3.318 7.786 99.811 1.00 17.60 828 LEU E N 1
ATOM 3758 C CA . LEU E 1 28 ? -4.625 8.090 99.241 1.00 18.26 828 LEU E CA 1
ATOM 3759 C C . LEU E 1 28 ? -5.366 6.795 98.948 1.00 18.90 828 LEU E C 1
ATOM 3760 O O . LEU E 1 28 ? -6.512 6.625 99.329 1.00 18.34 828 LEU E O 1
ATOM 3765 N N . ARG E 1 29 ? -4.682 5.878 98.267 1.00 21.56 829 ARG E N 1
ATOM 3766 C CA . ARG E 1 29 ? -5.270 4.601 97.903 1.00 23.39 829 ARG E CA 1
ATOM 3767 C C . ARG E 1 29 ? -5.657 3.749 99.101 1.00 25.57 829 ARG E C 1
ATOM 3768 O O . ARG E 1 29 ? -6.571 2.927 99.011 1.00 27.57 829 ARG E O 1
ATOM 3776 N N . GLU E 1 30 ? -4.965 3.933 100.225 1.00 24.07 830 GLU E N 1
ATOM 3777 C CA . GLU E 1 30 ? -5.273 3.165 101.421 1.00 26.04 830 GLU E CA 1
ATOM 3778 C C . GLU E 1 30 ? -6.420 3.823 102.202 1.00 25.91 830 GLU E C 1
ATOM 3779 O O . GLU E 1 30 ? -6.918 3.275 103.177 1.00 25.50 830 GLU E O 1
ATOM 3785 N N . GLN E 1 31 ? -6.841 5.011 101.776 1.00 30.04 831 GLN E N 1
ATOM 3786 C CA . GLN E 1 31 ? -7.938 5.704 102.427 1.00 31.31 831 GLN E CA 1
ATOM 3787 C C . GLN E 1 31 ? -9.208 5.519 101.596 1.00 31.47 831 GLN E C 1
ATOM 3788 O O . GLN E 1 31 ? -10.316 5.636 102.104 1.00 32.78 831 GLN E O 1
ATOM 3794 N N . GLU E 1 32 ? -9.037 5.226 100.311 1.00 23.44 832 GLU E N 1
ATOM 3795 C CA . GLU E 1 32 ? -10.179 5.019 99.426 1.00 25.26 832 GLU E CA 1
ATOM 3796 C C . GLU E 1 32 ? -9.851 3.884 98.460 1.00 25.90 832 GLU E C 1
ATOM 3797 O O . GLU E 1 32 ? -9.073 4.045 97.517 1.00 26.19 832 GLU E O 1
ATOM 3803 N N . SER E 1 33 ? -10.453 2.731 98.707 1.00 45.25 833 SER E N 1
ATOM 3804 C CA . SER E 1 33 ? -10.221 1.544 97.903 1.00 46.17 833 SER E CA 1
ATOM 3805 C C . SER E 1 33 ? -10.386 1.737 96.399 1.00 45.78 833 SER E C 1
ATOM 3806 O O . SER E 1 33 ? -9.538 1.294 95.624 1.00 46.11 833 SER E O 1
ATOM 3809 N N . ASN E 1 34 ? -11.462 2.400 95.983 1.00 41.90 834 ASN E N 1
ATOM 3810 C CA . ASN E 1 34 ? -11.712 2.592 94.554 1.00 40.79 834 ASN E CA 1
ATOM 3811 C C . ASN E 1 34 ? -11.619 4.042 94.052 1.00 39.16 834 ASN E C 1
ATOM 3812 O O . ASN E 1 34 ? -12.498 4.522 93.330 1.00 39.44 834 ASN E O 1
ATOM 3817 N N . LEU E 1 35 ? -10.543 4.713 94.439 1.00 27.04 835 LEU E N 1
ATOM 3818 C CA . LEU E 1 35 ? -10.253 6.093 94.041 1.00 22.44 835 LEU E CA 1
ATOM 3819 C C . LEU E 1 35 ? -9.533 6.030 92.707 1.00 20.71 835 LEU E C 1
ATOM 3820 O O . LEU E 1 35 ? -8.480 5.411 92.602 1.00 21.06 835 LEU E O 1
ATOM 3825 N N . ASP E 1 36 ? -10.090 6.659 91.680 1.00 20.37 836 ASP E N 1
ATOM 3826 C CA . ASP E 1 36 ? -9.456 6.671 90.361 1.00 18.85 836 ASP E CA 1
ATOM 3827 C C . ASP E 1 36 ? -8.188 7.527 90.483 1.00 16.81 836 ASP E C 1
ATOM 3828 O O . ASP E 1 36 ? -8.216 8.733 90.250 1.00 15.86 836 ASP E O 1
ATOM 3833 N N . LEU E 1 37 ? -7.084 6.883 90.849 1.00 19.64 837 LEU E N 1
ATOM 3834 C CA . LEU E 1 37 ? -5.795 7.539 91.056 1.00 18.85 837 LEU E CA 1
ATOM 3835 C C . LEU E 1 37 ? -4.806 7.176 89.943 1.00 19.59 837 LEU E C 1
ATOM 3836 O O . LEU E 1 37 ? -4.555 6.003 89.683 1.00 19.28 837 LEU E O 1
ATOM 3841 N N . ARG E 1 38 ? -4.248 8.185 89.293 1.00 15.70 838 ARG E N 1
ATOM 3842 C CA . ARG E 1 38 ? -3.302 7.940 88.207 1.00 17.64 838 ARG E CA 1
ATOM 3843 C C . ARG E 1 38 ? -1.972 8.652 88.434 1.00 19.79 838 ARG E C 1
ATOM 3844 O O . ARG E 1 38 ? -1.939 9.816 88.846 1.00 20.88 838 ARG E O 1
ATOM 3852 N N . LEU E 1 39 ? -0.879 7.954 88.142 1.00 27.10 839 LEU E N 1
ATOM 3853 C CA . LEU E 1 39 ? 0.458 8.506 88.306 1.00 26.94 839 LEU E CA 1
ATOM 3854 C C . LEU E 1 39 ? 1.103 8.788 86.967 1.00 27.60 839 LEU E C 1
ATOM 3855 O O . LEU E 1 39 ? 0.959 8.009 86.019 1.00 27.20 839 LEU E O 1
ATOM 3860 N N . PHE E 1 40 ? 1.815 9.905 86.890 1.00 30.11 840 PHE E N 1
ATOM 3861 C CA . PHE E 1 40 ? 2.517 10.265 85.670 1.00 29.29 840 PHE E CA 1
ATOM 3862 C C . PHE E 1 40 ? 3.893 10.803 86.039 1.00 27.86 840 PHE E C 1
ATOM 3863 O O . PHE E 1 40 ? 4.014 11.833 86.695 1.00 27.74 840 PHE E O 1
ATOM 3871 N N . LEU E 1 41 ? 4.925 10.082 85.624 1.00 19.82 841 LEU E N 1
ATOM 3872 C CA . LEU E 1 41 ? 6.295 10.456 85.913 1.00 19.40 841 LEU E CA 1
ATOM 3873 C C . LEU E 1 41 ? 6.960 11.128 84.726 1.00 19.68 841 LEU E C 1
ATOM 3874 O O . LEU E 1 41 ? 7.060 10.521 83.659 1.00 19.89 841 LEU E O 1
ATOM 3887 N N . SER E 1 43 ? 10.273 13.976 83.264 1.00 18.64 843 SER E N 1
ATOM 3888 C CA . SER E 1 43 ? 11.677 14.336 83.434 1.00 18.43 843 SER E CA 1
ATOM 3889 C C . SER E 1 43 ? 12.554 13.321 84.170 1.00 17.72 843 SER E C 1
ATOM 3890 O O . SER E 1 43 ? 12.607 12.157 83.798 1.00 17.55 843 SER E O 1
ATOM 3893 N N . ASP E 1 44 ? 13.233 13.789 85.211 1.00 22.50 844 ASP E N 1
ATOM 3894 C CA . ASP E 1 44 ? 14.145 12.987 86.031 1.00 23.00 844 ASP E CA 1
ATOM 3895 C C . ASP E 1 44 ? 13.542 11.752 86.704 1.00 22.74 844 ASP E C 1
ATOM 3896 O O . ASP E 1 44 ? 14.230 10.740 86.891 1.00 23.21 844 ASP E O 1
ATOM 3901 N N . ALA E 1 45 ? 12.268 11.850 87.076 1.00 21.46 845 ALA E N 1
ATOM 3902 C CA . ALA E 1 45 ? 11.563 10.780 87.767 1.00 20.41 845 ALA E CA 1
ATOM 3903 C C . ALA E 1 45 ? 11.291 9.561 86.903 1.00 19.55 845 ALA E C 1
ATOM 3904 O O . ALA E 1 45 ? 10.889 8.505 87.400 1.00 19.35 845 ALA E O 1
ATOM 3906 N N . VAL E 1 46 ? 11.530 9.700 85.604 1.00 15.30 846 VAL E N 1
ATOM 3907 C CA . VAL E 1 46 ? 11.252 8.619 84.689 1.00 14.20 846 VAL E CA 1
ATOM 3908 C C . VAL E 1 46 ? 12.124 7.396 84.892 1.00 13.09 846 VAL E C 1
ATOM 3909 O O . VAL E 1 46 ? 11.781 6.297 84.454 1.00 11.75 846 VAL E O 1
ATOM 3913 N N . THR E 1 47 ? 13.246 7.571 85.591 1.00 18.46 847 THR E N 1
ATOM 3914 C CA . THR E 1 47 ? 14.144 6.443 85.817 1.00 18.83 847 THR E CA 1
ATOM 3915 C C . THR E 1 47 ? 13.664 5.540 86.950 1.00 19.68 847 THR E C 1
ATOM 3916 O O . THR E 1 47 ? 14.193 4.466 87.168 1.00 20.81 847 THR E O 1
ATOM 3920 N N . ALA E 1 48 ? 12.631 5.984 87.666 1.00 16.02 848 ALA E N 1
ATOM 3921 C CA . ALA E 1 48 ? 12.090 5.188 88.762 1.00 17.77 848 ALA E CA 1
ATOM 3922 C C . ALA E 1 48 ? 11.451 3.900 88.236 1.00 19.03 848 ALA E C 1
ATOM 3923 O O . ALA E 1 48 ? 11.356 2.901 88.950 1.00 19.86 848 ALA E O 1
ATOM 3925 N N . GLY E 1 49 ? 11.015 3.918 86.977 1.00 21.59 849 GLY E N 1
ATOM 3926 C CA . GLY E 1 49 ? 10.395 2.748 86.400 1.00 21.60 849 GLY E CA 1
ATOM 3927 C C . GLY E 1 49 ? 11.356 1.590 86.174 1.00 23.16 849 GLY E C 1
ATOM 3928 O O . GLY E 1 49 ? 10.945 0.538 85.687 1.00 22.38 849 GLY E O 1
ATOM 3929 N N . LEU E 1 50 ? 12.626 1.769 86.515 1.00 26.64 850 LEU E N 1
ATOM 3930 C CA . LEU E 1 50 ? 13.609 0.713 86.318 1.00 27.60 850 LEU E CA 1
ATOM 3931 C C . LEU E 1 50 ? 13.408 -0.456 87.272 1.00 28.32 850 LEU E C 1
ATOM 3932 O O . LEU E 1 50 ? 13.131 -0.287 88.466 1.00 27.79 850 LEU E O 1
ATOM 3937 N N . ARG E 1 51 ? 13.577 -1.652 86.716 1.00 26.65 851 ARG E N 1
ATOM 3938 C CA . ARG E 1 51 ? 13.354 -2.883 87.442 1.00 27.24 851 ARG E CA 1
ATOM 3939 C C . ARG E 1 51 ? 14.400 -3.402 88.437 1.00 26.11 851 ARG E C 1
ATOM 3940 O O . ARG E 1 51 ? 14.035 -3.869 89.521 1.00 27.04 851 ARG E O 1
ATOM 3948 N N . GLY E 1 52 ? 15.686 -3.326 88.120 1.00 23.66 852 GLY E N 1
ATOM 3949 C CA . GLY E 1 52 ? 16.663 -3.875 89.058 1.00 23.99 852 GLY E CA 1
ATOM 3950 C C . GLY E 1 52 ? 17.030 -3.121 90.346 1.00 23.27 852 GLY E C 1
ATOM 3951 O O . GLY E 1 52 ? 18.081 -3.372 90.940 1.00 21.94 852 GLY E O 1
ATOM 3952 N N . GLN E 1 53 ? 16.158 -2.225 90.796 1.00 18.70 853 GLN E N 1
ATOM 3953 C CA . GLN E 1 53 ? 16.456 -1.437 91.975 1.00 16.78 853 GLN E CA 1
ATOM 3954 C C . GLN E 1 53 ? 16.713 -2.221 93.223 1.00 17.92 853 GLN E C 1
ATOM 3955 O O . GLN E 1 53 ? 15.859 -2.964 93.702 1.00 18.20 853 GLN E O 1
ATOM 3961 N N . LYS E 1 54 ? 17.912 -2.047 93.769 1.00 18.77 854 LYS E N 1
ATOM 3962 C CA . LYS E 1 54 ? 18.268 -2.738 94.996 1.00 21.55 854 LYS E CA 1
ATOM 3963 C C . LYS E 1 54 ? 19.000 -1.836 95.996 1.00 22.90 854 LYS E C 1
ATOM 3964 O O . LYS E 1 54 ? 20.209 -1.977 96.230 1.00 20.38 854 LYS E O 1
ATOM 3970 N N . PRO E 1 55 ? 18.271 -0.878 96.594 1.00 50.57 855 PRO E N 1
ATOM 3971 C CA . PRO E 1 55 ? 18.894 0.015 97.573 1.00 53.10 855 PRO E CA 1
ATOM 3972 C C . PRO E 1 55 ? 19.297 -0.903 98.729 1.00 56.31 855 PRO E C 1
ATOM 3973 O O . PRO E 1 55 ? 19.105 -2.112 98.658 1.00 57.34 855 PRO E O 1
ATOM 3977 N N . GLY E 1 56 ? 19.836 -0.333 99.794 1.00 50.52 856 GLY E N 1
ATOM 3978 C CA . GLY E 1 56 ? 20.226 -1.154 100.921 1.00 51.76 856 GLY E CA 1
ATOM 3979 C C . GLY E 1 56 ? 20.300 -0.197 102.076 1.00 52.85 856 GLY E C 1
ATOM 3980 O O . GLY E 1 56 ? 21.289 -0.129 102.814 1.00 52.95 856 GLY E O 1
ATOM 3981 N N . GLU E 1 57 ? 19.222 0.556 102.236 1.00 61.77 857 GLU E N 1
ATOM 3982 C CA . GLU E 1 57 ? 19.188 1.554 103.269 1.00 60.31 857 GLU E CA 1
ATOM 3983 C C . GLU E 1 57 ? 17.798 1.756 103.824 1.00 58.50 857 GLU E C 1
ATOM 3984 O O . GLU E 1 57 ? 17.379 1.071 104.760 1.00 60.22 857 GLU E O 1
ATOM 3990 N N . GLY E 1 58 ? 17.084 2.701 103.229 1.00 33.31 858 GLY E N 1
ATOM 3991 C CA . GLY E 1 58 ? 15.751 3.014 103.684 1.00 28.51 858 GLY E CA 1
ATOM 3992 C C . GLY E 1 58 ? 14.630 2.648 102.735 1.00 25.00 858 GLY E C 1
ATOM 3993 O O . GLY E 1 58 ? 14.260 1.477 102.634 1.00 25.27 858 GLY E O 1
ATOM 3994 N N . TYR E 1 59 ? 14.104 3.641 102.036 1.00 17.94 859 TYR E N 1
ATOM 3995 C CA . TYR E 1 59 ? 12.989 3.402 101.125 1.00 16.79 859 TYR E CA 1
ATOM 3996 C C . TYR E 1 59 ? 13.339 2.879 99.748 1.00 16.56 859 TYR E C 1
ATOM 3997 O O . TYR E 1 59 ? 14.361 3.240 99.168 1.00 17.05 859 TYR E O 1
ATOM 4006 N N . ASN E 1 60 ? 12.472 2.009 99.224 1.00 22.15 860 ASN E N 1
ATOM 4007 C CA . ASN E 1 60 ? 12.679 1.447 97.898 1.00 20.91 860 ASN E CA 1
ATOM 4008 C C . ASN E 1 60 ? 11.602 1.941 96.945 1.00 20.74 860 ASN E C 1
ATOM 4009 O O . ASN E 1 60 ? 10.447 1.533 97.014 1.00 20.92 860 ASN E O 1
ATOM 4014 N N . ILE E 1 61 ? 11.988 2.831 96.042 1.00 13.22 861 ILE E N 1
ATOM 4015 C CA . ILE E 1 61 ? 11.063 3.398 95.065 1.00 12.63 861 ILE E CA 1
ATOM 4016 C C . ILE E 1 61 ? 10.411 2.331 94.196 1.00 12.64 861 ILE E C 1
ATOM 4017 O O . ILE E 1 61 ? 9.231 2.412 93.883 1.00 11.48 861 ILE E O 1
ATOM 4022 N N . GLN E 1 62 ? 11.161 1.311 93.794 1.00 32.92 862 GLN E N 1
ATOM 4023 C CA . GLN E 1 62 ? 10.571 0.263 92.970 1.00 34.85 862 GLN E CA 1
ATOM 4024 C C . GLN E 1 62 ? 9.421 -0.410 93.707 1.00 37.07 862 GLN E C 1
ATOM 4025 O O . GLN E 1 62 ? 8.343 -0.623 93.155 1.00 37.97 862 GLN E O 1
ATOM 4031 N N . GLN E 1 63 ? 9.668 -0.750 94.965 1.00 33.49 863 GLN E N 1
ATOM 4032 C CA . GLN E 1 63 ? 8.675 -1.392 95.813 1.00 34.00 863 GLN E CA 1
ATOM 4033 C C . GLN E 1 63 ? 7.424 -0.531 95.972 1.00 33.51 863 GLN E C 1
ATOM 4034 O O . GLN E 1 63 ? 6.304 -1.036 95.904 1.00 33.70 863 GLN E O 1
ATOM 4048 N N . LEU E 1 65 ? 6.268 1.550 93.908 1.00 21.98 865 LEU E N 1
ATOM 4049 C CA . LEU E 1 65 ? 5.545 1.540 92.642 1.00 22.45 865 LEU E CA 1
ATOM 4050 C C . LEU E 1 65 ? 4.764 0.243 92.492 1.00 23.80 865 LEU E C 1
ATOM 4051 O O . LEU E 1 65 ? 3.664 0.209 91.934 1.00 23.72 865 LEU E O 1
ATOM 4056 N N . GLU E 1 66 ? 5.338 -0.839 93.003 1.00 23.33 866 GLU E N 1
ATOM 4057 C CA . GLU E 1 66 ? 4.700 -2.131 92.919 1.00 24.57 866 GLU E CA 1
ATOM 4058 C C . GLU E 1 66 ? 3.476 -2.198 93.828 1.00 24.69 866 GLU E C 1
ATOM 4059 O O . GLU E 1 66 ? 2.534 -2.938 93.536 1.00 25.15 866 GLU E O 1
ATOM 4065 N N . ILE E 1 67 ? 3.478 -1.413 94.900 1.00 22.02 867 ILE E N 1
ATOM 4066 C CA . ILE E 1 67 ? 2.346 -1.384 95.820 1.00 21.33 867 ILE E CA 1
ATOM 4067 C C . ILE E 1 67 ? 1.216 -0.627 95.153 1.00 21.80 867 ILE E C 1
ATOM 4068 O O . ILE E 1 67 ? 0.042 -0.867 95.418 1.00 21.76 867 ILE E O 1
ATOM 4073 N N . LEU E 1 68 ? 1.580 0.283 94.262 1.00 17.91 868 LEU E N 1
ATOM 4074 C CA . LEU E 1 68 ? 0.593 1.068 93.531 1.00 18.67 868 LEU E CA 1
ATOM 4075 C C . LEU E 1 68 ? 0.106 0.291 92.300 1.00 19.05 868 LEU E C 1
ATOM 4076 O O . LEU E 1 68 ? -1.094 0.208 92.070 1.00 17.84 868 LEU E O 1
ATOM 4081 N N . THR E 1 69 ? 1.022 -0.276 91.517 1.00 40.72 869 THR E N 1
ATOM 4082 C CA . THR E 1 69 ? 0.614 -1.045 90.342 1.00 42.80 869 THR E CA 1
ATOM 4083 C C . THR E 1 69 ? 0.437 -2.501 90.754 1.00 42.50 869 THR E C 1
ATOM 4084 O O . THR E 1 69 ? 1.308 -3.341 90.544 1.00 45.83 869 THR E O 1
ATOM 4088 N N . ALA E 1 70 ? -0.712 -2.773 91.360 1.00 23.68 870 ALA E N 1
ATOM 4089 C CA . ALA E 1 70 ? -1.100 -4.092 91.849 1.00 22.33 870 ALA E CA 1
ATOM 4090 C C . ALA E 1 70 ? -2.472 -3.841 92.453 1.00 22.94 870 ALA E C 1
ATOM 4091 O O . ALA E 1 70 ? -3.254 -4.765 92.692 1.00 21.97 870 ALA E O 1
ATOM 4093 N N . GLN E 1 71 ? -2.731 -2.564 92.722 1.00 22.06 871 GLN E N 1
ATOM 4094 C CA . GLN E 1 71 ? -4.011 -2.097 93.232 1.00 22.39 871 GLN E CA 1
ATOM 4095 C C . GLN E 1 71 ? -4.592 -1.436 91.989 1.00 22.15 871 GLN E C 1
ATOM 4096 O O . GLN E 1 71 ? -5.437 -0.546 92.058 1.00 22.31 871 GLN E O 1
ATOM 4102 N N . ASN E 1 72 ? -4.079 -1.894 90.851 1.00 28.29 872 ASN E N 1
ATOM 4103 C CA . ASN E 1 72 ? -4.465 -1.429 89.532 1.00 28.76 872 ASN E CA 1
ATOM 4104 C C . ASN E 1 72 ? -4.379 0.073 89.318 1.00 28.39 872 ASN E C 1
ATOM 4105 O O . ASN E 1 72 ? -5.234 0.655 88.647 1.00 30.68 872 ASN E O 1
ATOM 4110 N N . VAL E 1 73 ? -3.350 0.693 89.881 1.00 24.59 873 VAL E N 1
ATOM 4111 C CA . VAL E 1 73 ? -3.130 2.129 89.711 1.00 22.67 873 VAL E CA 1
ATOM 4112 C C . VAL E 1 73 ? -2.221 2.365 88.508 1.00 21.71 873 VAL E C 1
ATOM 4113 O O . VAL E 1 73 ? -1.072 1.916 88.480 1.00 20.40 873 VAL E O 1
ATOM 4117 N N . PRO E 1 74 ? -2.726 3.069 87.492 1.00 24.09 874 PRO E N 1
ATOM 4118 C CA . PRO E 1 74 ? -1.923 3.354 86.293 1.00 22.12 874 PRO E CA 1
ATOM 4119 C C . PRO E 1 74 ? -0.687 4.145 86.695 1.00 20.93 874 PRO E C 1
ATOM 4120 O O . PRO E 1 74 ? -0.738 4.984 87.592 1.00 22.53 874 PRO E O 1
ATOM 4124 N N . VAL E 1 75 ? 0.432 3.873 86.024 1.00 8.63 875 VAL E N 1
ATOM 4125 C CA . VAL E 1 75 ? 1.678 4.585 86.294 1.00 8.63 875 VAL E CA 1
ATOM 4126 C C . VAL E 1 75 ? 2.397 4.744 84.955 1.00 9.36 875 VAL E C 1
ATOM 4127 O O . VAL E 1 75 ? 2.971 3.779 84.410 1.00 9.45 875 VAL E O 1
ATOM 4131 N N . LYS E 1 76 ? 2.369 5.966 84.421 1.00 16.25 876 LYS E N 1
ATOM 4132 C CA . LYS E 1 76 ? 2.984 6.235 83.125 1.00 18.15 876 LYS E CA 1
ATOM 4133 C C . LYS E 1 76 ? 4.302 6.993 83.168 1.00 19.16 876 LYS E C 1
ATOM 4134 O O . LYS E 1 76 ? 4.473 7.912 83.962 1.00 21.58 876 LYS E O 1
ATOM 4140 N N . LEU E 1 77 ? 5.239 6.600 82.315 1.00 14.95 877 LEU E N 1
ATOM 4141 C CA . LEU E 1 77 ? 6.520 7.269 82.220 1.00 15.58 877 LEU E CA 1
ATOM 4142 C C . LEU E 1 77 ? 6.416 8.019 80.899 1.00 16.72 877 LEU E C 1
ATOM 4143 O O . LEU E 1 77 ? 6.023 7.422 79.894 1.00 16.18 877 LEU E O 1
ATOM 4148 N N . CYS E 1 78 ? 6.758 9.315 80.890 1.00 18.85 878 CYS E N 1
ATOM 4149 C CA . CYS E 1 78 ? 6.664 10.146 79.691 1.00 18.01 878 CYS E CA 1
ATOM 4150 C C . CYS E 1 78 ? 7.594 9.687 78.588 1.00 16.54 878 CYS E C 1
ATOM 4151 O O . CYS E 1 78 ? 8.812 9.686 78.756 1.00 15.39 878 CYS E O 1
ATOM 4154 N N . LYS E 1 79 ? 7.007 9.330 77.454 1.00 18.96 879 LYS E N 1
ATOM 4155 C CA . LYS E 1 79 ? 7.747 8.827 76.304 1.00 20.69 879 LYS E CA 1
ATOM 4156 C C . LYS E 1 79 ? 9.032 9.552 75.943 1.00 21.48 879 LYS E C 1
ATOM 4157 O O . LYS E 1 79 ? 10.069 8.912 75.797 1.00 23.12 879 LYS E O 1
ATOM 4163 N N . THR E 1 80 ? 8.982 10.873 75.785 1.00 22.25 880 THR E N 1
ATOM 4164 C CA . THR E 1 80 ? 10.184 11.611 75.395 1.00 23.04 880 THR E CA 1
ATOM 4165 C C . THR E 1 80 ? 11.245 11.626 76.482 1.00 23.72 880 THR E C 1
ATOM 4166 O O . THR E 1 80 ? 12.439 11.638 76.189 1.00 24.92 880 THR E O 1
ATOM 4170 N N . CYS E 1 81 ? 10.813 11.631 77.731 1.00 19.46 881 CYS E N 1
ATOM 4171 C CA . CYS E 1 81 ? 11.739 11.630 78.843 1.00 20.68 881 CYS E CA 1
ATOM 4172 C C . CYS E 1 81 ? 12.469 10.290 78.866 1.00 20.01 881 CYS E C 1
ATOM 4173 O O . CYS E 1 81 ? 13.676 10.246 79.079 1.00 19.61 881 CYS E O 1
ATOM 4176 N N . THR E 1 82 ? 11.739 9.194 78.623 1.00 23.46 882 THR E N 1
ATOM 4177 C CA . THR E 1 82 ? 12.350 7.875 78.607 1.00 23.74 882 THR E CA 1
ATOM 4178 C C . THR E 1 82 ? 13.241 7.711 77.383 1.00 24.09 882 THR E C 1
ATOM 4179 O O . THR E 1 82 ? 14.328 7.143 77.476 1.00 24.15 882 THR E O 1
ATOM 4183 N N . ASP E 1 83 ? 12.784 8.201 76.237 1.00 27.98 883 ASP E N 1
ATOM 4184 C CA . ASP E 1 83 ? 13.580 8.083 75.016 1.00 28.89 883 ASP E CA 1
ATOM 4185 C C . ASP E 1 83 ? 14.889 8.835 75.150 1.00 28.03 883 ASP E C 1
ATOM 4186 O O . ASP E 1 83 ? 15.905 8.443 74.579 1.00 28.36 883 ASP E O 1
ATOM 4191 N N . GLY E 1 84 ? 14.868 9.919 75.933 1.00 17.68 884 GLY E N 1
ATOM 4192 C CA . GLY E 1 84 ? 16.075 10.701 76.143 1.00 17.65 884 GLY E CA 1
ATOM 4193 C C . GLY E 1 84 ? 17.138 9.991 76.984 1.00 18.34 884 GLY E C 1
ATOM 4194 O O . GLY E 1 84 ? 18.309 10.009 76.630 1.00 18.20 884 GLY E O 1
ATOM 4195 N N . ARG E 1 85 ? 16.738 9.359 78.078 1.00 24.96 885 ARG E N 1
ATOM 4196 C CA . ARG E 1 85 ? 17.685 8.677 78.956 1.00 26.20 885 ARG E CA 1
ATOM 4197 C C . ARG E 1 85 ? 17.931 7.194 78.642 1.00 26.38 885 ARG E C 1
ATOM 4198 O O . ARG E 1 85 ? 18.640 6.516 79.393 1.00 26.27 885 ARG E O 1
ATOM 4206 N N . GLY E 1 86 ? 17.356 6.699 77.545 1.00 27.79 886 GLY E N 1
ATOM 4207 C CA . GLY E 1 86 ? 17.539 5.309 77.161 1.00 26.43 886 GLY E CA 1
ATOM 4208 C C . GLY E 1 86 ? 16.825 4.293 78.035 1.00 25.98 886 GLY E C 1
ATOM 4209 O O . GLY E 1 86 ? 17.367 3.235 78.358 1.00 25.68 886 GLY E O 1
ATOM 4210 N N . ILE E 1 87 ? 15.597 4.600 78.409 1.00 19.40 887 ILE E N 1
ATOM 4211 C CA . ILE E 1 87 ? 14.787 3.739 79.257 1.00 19.56 887 ILE E CA 1
ATOM 4212 C C . ILE E 1 87 ? 13.656 3.070 78.467 1.00 19.89 887 ILE E C 1
ATOM 4213 O O . ILE E 1 87 ? 13.147 2.021 78.859 1.00 19.05 887 ILE E O 1
ATOM 4218 N N . SER E 1 88 ? 13.270 3.681 77.347 1.00 21.48 888 SER E N 1
ATOM 4219 C CA . SER E 1 88 ? 12.183 3.179 76.512 1.00 22.07 888 SER E CA 1
ATOM 4220 C C . SER E 1 88 ? 12.231 1.705 76.153 1.00 22.53 888 SER E C 1
ATOM 4221 O O . SER E 1 88 ? 11.186 1.083 75.944 1.00 22.49 888 SER E O 1
ATOM 4224 N N . THR E 1 89 ? 13.427 1.135 76.085 1.00 37.26 889 THR E N 1
ATOM 4225 C CA . THR E 1 89 ? 13.566 -0.261 75.701 1.00 38.22 889 THR E CA 1
ATOM 4226 C C . THR E 1 89 ? 13.889 -1.259 76.813 1.00 39.32 889 THR E C 1
ATOM 4227 O O . THR E 1 89 ? 13.606 -2.453 76.680 1.00 41.10 889 THR E O 1
ATOM 4231 N N . LEU E 1 90 ? 14.478 -0.778 77.903 1.00 30.73 890 LEU E N 1
ATOM 4232 C CA . LEU E 1 90 ? 14.834 -1.642 79.024 1.00 31.09 890 LEU E CA 1
ATOM 4233 C C . LEU E 1 90 ? 13.607 -2.139 79.795 1.00 31.33 890 LEU E C 1
ATOM 4234 O O . LEU E 1 90 ? 12.495 -1.630 79.612 1.00 30.94 890 LEU E O 1
ATOM 4239 N N . PRO E 1 91 ? 13.791 -3.154 80.665 1.00 36.89 891 PRO E N 1
ATOM 4240 C CA . PRO E 1 91 ? 12.698 -3.714 81.469 1.00 35.85 891 PRO E CA 1
ATOM 4241 C C . PRO E 1 91 ? 12.237 -2.741 82.558 1.00 33.82 891 PRO E C 1
ATOM 4242 O O . PRO E 1 91 ? 13.039 -2.247 83.351 1.00 33.31 891 PRO E O 1
ATOM 4246 N N . LEU E 1 92 ? 10.937 -2.484 82.588 1.00 20.06 892 LEU E N 1
ATOM 4247 C CA . LEU E 1 92 ? 10.355 -1.571 83.560 1.00 19.63 892 LEU E CA 1
ATOM 4248 C C . LEU E 1 92 ? 9.555 -2.338 84.594 1.00 20.39 892 LEU E C 1
ATOM 4249 O O . LEU E 1 92 ? 9.186 -3.483 84.373 1.00 21.26 892 LEU E O 1
ATOM 4254 N N . ILE E 1 93 ? 9.287 -1.703 85.732 1.00 32.61 893 ILE E N 1
ATOM 4255 C CA . ILE E 1 93 ? 8.525 -2.326 86.811 1.00 34.01 893 ILE E CA 1
ATOM 4256 C C . ILE E 1 93 ? 7.172 -2.798 86.289 1.00 35.87 893 ILE E C 1
ATOM 4257 O O . ILE E 1 93 ? 6.641 -2.233 85.326 1.00 37.36 893 ILE E O 1
ATOM 4262 N N . ASP E 1 94 ? 6.622 -3.826 86.938 1.00 38.20 894 ASP E N 1
ATOM 4263 C CA . ASP E 1 94 ? 5.341 -4.438 86.568 1.00 39.00 894 ASP E CA 1
ATOM 4264 C C . ASP E 1 94 ? 4.332 -3.611 85.767 1.00 37.98 894 ASP E C 1
ATOM 4265 O O . ASP E 1 94 ? 4.436 -3.515 84.548 1.00 40.44 894 ASP E O 1
ATOM 4270 N N . GLY E 1 95 ? 3.345 -3.024 86.440 1.00 18.70 895 GLY E N 1
ATOM 4271 C CA . GLY E 1 95 ? 2.343 -2.258 85.728 1.00 16.16 895 GLY E CA 1
ATOM 4272 C C . GLY E 1 95 ? 2.745 -0.843 85.346 1.00 15.38 895 GLY E C 1
ATOM 4273 O O . GLY E 1 95 ? 1.898 0.030 85.174 1.00 15.26 895 GLY E O 1
ATOM 4274 N N . VAL E 1 96 ? 4.053 -0.620 85.230 1.00 24.21 896 VAL E N 1
ATOM 4275 C CA . VAL E 1 96 ? 4.580 0.679 84.873 1.00 23.43 896 VAL E CA 1
ATOM 4276 C C . VAL E 1 96 ? 4.713 0.695 83.364 1.00 23.85 896 VAL E C 1
ATOM 4277 O O . VAL E 1 96 ? 5.172 -0.273 82.773 1.00 25.18 896 VAL E O 1
ATOM 4281 N N . GLU E 1 97 ? 4.297 1.799 82.728 1.00 23.63 897 GLU E N 1
ATOM 4282 C CA . GLU E 1 97 ? 4.370 1.876 81.274 1.00 23.24 897 GLU E CA 1
ATOM 4283 C C . GLU E 1 97 ? 4.775 3.213 80.714 1.00 22.48 897 GLU E C 1
ATOM 4284 O O . GLU E 1 97 ? 5.029 4.171 81.438 1.00 22.36 897 GLU E O 1
ATOM 4290 N N . ILE E 1 98 ? 4.827 3.269 79.389 1.00 29.72 898 ILE E N 1
ATOM 4291 C CA . ILE E 1 98 ? 5.208 4.487 78.707 1.00 30.21 898 ILE E CA 1
ATOM 4292 C C . ILE E 1 98 ? 4.011 5.199 78.088 1.00 29.00 898 ILE E C 1
ATOM 4293 O O . ILE E 1 98 ? 3.268 4.623 77.296 1.00 30.23 898 ILE E O 1
ATOM 4298 N N . GLY E 1 99 ? 3.828 6.453 78.489 1.00 18.44 899 GLY E N 1
ATOM 4299 C CA . GLY E 1 99 ? 2.731 7.256 77.983 1.00 17.91 899 GLY E CA 1
ATOM 4300 C C . GLY E 1 99 ? 3.215 8.485 77.261 1.00 17.80 899 GLY E C 1
ATOM 4301 O O . GLY E 1 99 ? 4.406 8.639 77.019 1.00 18.45 899 GLY E O 1
ATOM 4302 N N . THR E 1 100 ? 2.309 9.388 76.919 1.00 21.71 900 THR E N 1
ATOM 4303 C CA . THR E 1 100 ? 2.679 10.580 76.190 1.00 22.12 900 THR E CA 1
ATOM 4304 C C . THR E 1 100 ? 2.134 11.833 76.840 1.00 22.48 900 THR E C 1
ATOM 4305 O O . THR E 1 100 ? 1.230 11.745 77.676 1.00 22.71 900 THR E O 1
ATOM 4309 N N . LEU E 1 101 ? 2.686 12.985 76.455 1.00 24.65 901 LEU E N 1
ATOM 4310 C CA . LEU E 1 101 ? 2.242 14.273 76.990 1.00 24.46 901 LEU E CA 1
ATOM 4311 C C . LEU E 1 101 ? 0.764 14.472 76.667 1.00 24.52 901 LEU E C 1
ATOM 4312 O O . LEU E 1 101 ? 0.027 15.113 77.415 1.00 26.45 901 LEU E O 1
ATOM 4317 N N . VAL E 1 102 ? 0.337 13.915 75.530 1.00 16.24 902 VAL E N 1
ATOM 4318 C CA . VAL E 1 102 ? -1.047 13.976 75.098 1.00 1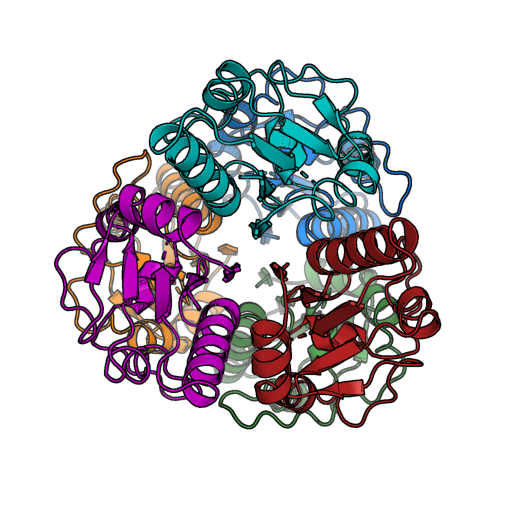6.53 902 VAL E CA 1
ATOM 4319 C C . VAL E 1 102 ? -1.952 13.311 76.147 1.00 17.25 902 VAL E C 1
ATOM 4320 O O . VAL E 1 102 ? -3.058 13.781 76.434 1.00 15.26 902 VAL E O 1
ATOM 4324 N N . GLU E 1 103 ? -1.467 12.208 76.696 1.00 30.54 903 GLU E N 1
ATOM 4325 C CA . GLU E 1 103 ? -2.185 11.452 77.709 1.00 31.40 903 GLU E CA 1
ATOM 4326 C C . GLU E 1 103 ? -2.300 12.215 79.039 1.00 31.56 903 GLU E C 1
ATOM 4327 O O . GLU E 1 103 ? -3.319 12.127 79.722 1.00 31.74 903 GLU E O 1
ATOM 4333 N N . LEU E 1 104 ? -1.252 12.961 79.407 1.00 16.92 904 LEU E N 1
ATOM 4334 C CA . LEU E 1 104 ? -1.263 13.702 80.662 1.00 14.29 904 LEU E CA 1
ATOM 4335 C C . LEU E 1 104 ? -2.203 14.887 80.554 1.00 13.79 904 LEU E C 1
ATOM 4336 O O . LEU E 1 104 ? -2.848 15.266 81.536 1.00 12.62 904 LEU E O 1
ATOM 4341 N N . ALA E 1 105 ? -2.295 15.480 79.364 1.00 11.32 905 ALA E N 1
ATOM 4342 C CA . ALA E 1 105 ? -3.180 16.629 79.168 1.00 11.68 905 ALA E CA 1
ATOM 4343 C C . ALA E 1 105 ? -4.601 16.108 79.211 1.00 10.70 905 ALA E C 1
ATOM 4344 O O . ALA E 1 105 ? -5.496 16.751 79.742 1.00 10.22 905 ALA E O 1
ATOM 4346 N N . GLN E 1 106 ? -4.766 14.931 78.636 1.00 17.80 906 GLN E N 1
ATOM 4347 C CA . GLN E 1 106 ? -6.033 14.202 78.581 1.00 20.29 906 GLN E CA 1
ATOM 4348 C C . GLN E 1 106 ? -6.458 13.885 80.033 1.00 19.76 906 GLN E C 1
ATOM 4349 O O . GLN E 1 106 ? -7.601 14.117 80.429 1.00 19.79 906 GLN E O 1
ATOM 4355 N N . TRP E 1 107 ? -5.522 13.377 80.829 1.00 25.07 907 TRP E N 1
ATOM 4356 C CA . TRP E 1 107 ? -5.796 13.065 82.225 1.00 25.10 907 TRP E CA 1
ATOM 4357 C C . TRP E 1 107 ? -6.148 14.336 82.993 1.00 25.28 907 TRP E C 1
ATOM 4358 O O . TRP E 1 107 ? -7.233 14.450 83.578 1.00 25.58 907 TRP E O 1
ATOM 4369 N N . THR E 1 108 ? -5.219 15.284 82.986 1.00 21.87 908 THR E N 1
ATOM 4370 C CA . THR E 1 108 ? -5.394 16.543 83.698 1.00 21.75 908 THR E CA 1
ATOM 4371 C C . THR E 1 108 ? -6.752 17.193 83.514 1.00 21.94 908 THR E C 1
ATOM 4372 O O . THR E 1 108 ? -7.434 17.510 84.482 1.00 21.85 908 THR E O 1
ATOM 4376 N N . LEU E 1 109 ? -7.140 17.400 82.260 1.00 22.81 909 LEU E N 1
ATOM 4377 C CA . LEU E 1 109 ? -8.405 18.041 81.975 1.00 23.74 909 LEU E CA 1
ATOM 4378 C C . LEU E 1 109 ? -9.601 17.352 82.625 1.00 23.80 909 LEU E C 1
ATOM 4379 O O . LEU E 1 109 ? -10.444 18.023 83.230 1.00 24.59 909 LEU E O 1
ATOM 4384 N N . SER E 1 110 ? -9.668 16.029 82.536 1.00 19.43 910 SER E N 1
ATOM 4385 C CA . SER E 1 110 ? -10.789 15.273 83.111 1.00 18.62 910 SER E CA 1
ATOM 4386 C C . SER E 1 110 ? -10.593 14.862 84.579 1.00 17.62 910 SER E C 1
ATOM 4387 O O . SER E 1 110 ? -11.288 13.978 85.065 1.00 17.03 910 SER E O 1
ATOM 4390 N N . ALA E 1 111 ? -9.675 15.519 85.275 1.00 24.83 911 ALA E N 1
ATOM 4391 C CA . ALA E 1 111 ? -9.393 15.190 86.670 1.00 26.09 911 ALA E CA 1
ATOM 4392 C C . ALA E 1 111 ? -9.910 16.211 87.660 1.00 27.31 911 ALA E C 1
ATOM 4393 O O . ALA E 1 111 ? -9.931 17.410 87.390 1.00 29.52 911 ALA E O 1
ATOM 4395 N N . ASP E 1 112 ? -10.318 15.732 88.835 1.00 18.14 912 ASP E N 1
ATOM 4396 C CA . ASP E 1 112 ? -10.838 16.611 89.878 1.00 19.19 912 ASP E CA 1
ATOM 4397 C C . ASP E 1 112 ? -9.699 17.342 90.575 1.00 19.10 912 ASP E C 1
ATOM 4398 O O . ASP E 1 112 ? -9.809 18.521 90.884 1.00 20.86 912 ASP E O 1
ATOM 4403 N N . LYS E 1 113 ? -8.602 16.636 90.807 1.00 18.65 913 LYS E N 1
ATOM 4404 C CA . LYS E 1 113 ? -7.455 17.247 91.463 1.00 17.93 913 LYS E CA 1
ATOM 4405 C C . LYS E 1 113 ? -6.198 16.811 90.727 1.00 18.08 913 LYS E C 1
ATOM 4406 O O . LYS E 1 113 ? -6.123 15.690 90.209 1.00 18.11 913 LYS E O 1
ATOM 4412 N N . VAL E 1 114 ? -5.216 17.700 90.684 1.00 19.38 914 VAL E N 1
ATOM 4413 C CA . VAL E 1 114 ? -3.968 17.377 90.030 1.00 20.65 914 VAL E CA 1
ATOM 4414 C C . VAL E 1 114 ? -2.796 17.828 90.881 1.00 22.99 914 VAL E C 1
ATOM 4415 O O . VAL E 1 114 ? -2.348 18.976 90.806 1.00 24.26 914 VAL E O 1
ATOM 4419 N N . LEU E 1 115 ? -2.309 16.914 91.719 1.00 19.92 915 LEU E N 1
ATOM 4420 C CA . LEU E 1 115 ? -1.185 17.191 92.594 1.00 21.44 915 LEU E CA 1
ATOM 4421 C C . LEU E 1 115 ? 0.079 17.080 91.763 1.00 23.00 915 LEU E C 1
ATOM 4422 O O . LEU E 1 115 ? 0.470 15.989 91.342 1.00 21.54 915 LEU E O 1
ATOM 4427 N N . THR E 1 116 ? 0.704 18.223 91.520 1.00 49.76 916 THR E N 1
ATOM 4428 C CA . THR E 1 116 ? 1.916 18.296 90.720 1.00 51.76 916 THR E CA 1
ATOM 4429 C C . THR E 1 116 ? 3.200 18.318 91.540 1.00 52.87 916 THR E C 1
ATOM 4430 O O . THR E 1 116 ? 3.741 19.382 91.829 1.00 53.17 916 THR E O 1
ATOM 4434 N N . PHE E 1 117 ? 3.677 17.134 91.915 1.00 56.60 917 PHE E N 1
ATOM 4435 C CA . PHE E 1 117 ? 4.922 17.012 92.670 1.00 58.97 917 PHE E CA 1
ATOM 4436 C C . PHE E 1 117 ? 6.068 16.998 91.654 1.00 60.93 917 PHE E C 1
ATOM 4437 O O . PHE E 1 117 ? 7.077 16.296 91.903 1.00 61.73 917 PHE E O 1
ATOM 4454 N N . GLN F 1 2 ? -13.699 25.696 81.648 1.00 32.41 1002 GLN F N 1
ATOM 4455 C CA . GLN F 1 2 ? -12.975 25.133 82.777 1.00 28.69 1002 GLN F CA 1
ATOM 4456 C C . GLN F 1 2 ? -11.738 25.984 83.033 1.00 25.93 1002 GLN F C 1
ATOM 4457 O O . GLN F 1 2 ? -10.897 26.167 82.153 1.00 25.60 1002 GLN F O 1
ATOM 4463 N N . LYS F 1 3 ? -11.639 26.499 84.254 1.00 26.64 1003 LYS F N 1
ATOM 4464 C CA . LYS F 1 3 ? -10.524 27.346 84.651 1.00 22.70 1003 LYS F CA 1
ATOM 4465 C C . LYS F 1 3 ? -9.311 26.593 85.188 1.00 21.22 1003 LYS F C 1
ATOM 4466 O O . LYS F 1 3 ? -9.378 25.981 86.248 1.00 19.50 1003 LYS F O 1
ATOM 4472 N N . ILE F 1 4 ? -8.202 26.651 84.457 1.00 18.02 1004 ILE F N 1
ATOM 4473 C CA . ILE F 1 4 ? -6.976 26.012 84.898 1.00 17.00 1004 ILE F CA 1
ATOM 4474 C C . ILE F 1 4 ? -5.867 27.037 85.011 1.00 17.45 1004 ILE F C 1
ATOM 4475 O O . ILE F 1 4 ? -5.666 27.837 84.105 1.00 18.49 1004 ILE F O 1
ATOM 4480 N N . VAL F 1 5 ? -5.160 27.021 86.131 1.00 22.64 1005 VAL F N 1
ATOM 4481 C CA . VAL F 1 5 ? -4.070 27.965 86.367 1.00 22.21 1005 VAL F CA 1
ATOM 4482 C C . VAL F 1 5 ? -2.762 27.231 86.590 1.00 22.94 1005 VAL F C 1
ATOM 4483 O O . VAL F 1 5 ? -2.659 26.378 87.476 1.00 23.11 1005 VAL F O 1
ATOM 4487 N N . ILE F 1 6 ? -1.764 27.575 85.783 1.00 18.56 1006 ILE F N 1
ATOM 4488 C CA . ILE F 1 6 ? -0.451 26.966 85.882 1.00 17.09 1006 ILE F CA 1
ATOM 4489 C C . ILE F 1 6 ? 0.504 27.954 86.516 1.00 17.95 1006 ILE F C 1
ATOM 4490 O O . ILE F 1 6 ? 0.474 29.133 86.188 1.00 18.66 1006 ILE F O 1
ATOM 4495 N N . VAL F 1 7 ? 1.334 27.483 87.443 1.00 24.99 1007 VAL F N 1
ATOM 4496 C CA . VAL F 1 7 ? 2.297 28.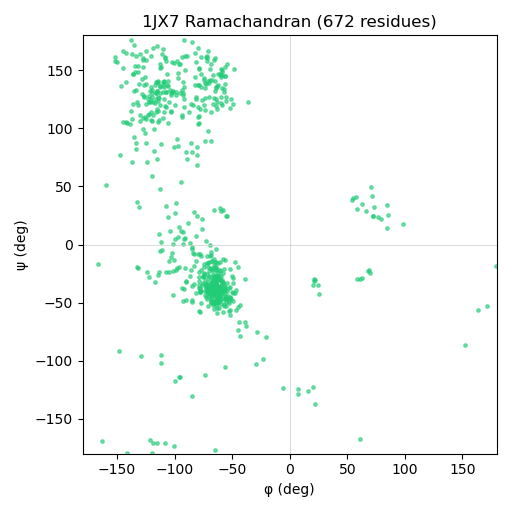361 88.125 1.00 26.30 1007 VAL F CA 1
ATOM 4497 C C . VAL F 1 7 ? 3.712 27.799 88.112 1.00 27.44 1007 VAL F C 1
ATOM 4498 O O . VAL F 1 7 ? 4.020 26.859 88.839 1.00 30.07 1007 VAL F O 1
ATOM 4502 N N . ALA F 1 8 ? 4.576 28.389 87.282 1.00 9.70 1008 ALA F N 1
ATOM 4503 C CA . ALA F 1 8 ? 5.962 27.947 87.185 1.00 9.62 1008 ALA F CA 1
ATOM 4504 C C . ALA F 1 8 ? 6.822 28.729 88.165 1.00 10.49 1008 ALA F C 1
ATOM 4505 O O . ALA F 1 8 ? 6.554 29.892 88.462 1.00 10.02 1008 ALA F O 1
ATOM 4507 N N . ASN F 1 9 ? 7.885 28.098 88.643 1.00 26.19 1009 ASN F N 1
ATOM 4508 C CA . ASN F 1 9 ? 8.758 28.725 89.634 1.00 27.47 1009 ASN F CA 1
ATOM 4509 C C . ASN F 1 9 ? 10.236 28.600 89.271 1.00 25.92 1009 ASN F C 1
ATOM 4510 O O . ASN F 1 9 ? 11.060 29.341 89.787 1.00 25.75 1009 ASN F O 1
ATOM 4515 N N . GLY F 1 10 ? 10.562 27.659 88.390 1.00 27.61 1010 GLY F N 1
ATOM 4516 C CA . GLY F 1 10 ? 11.946 27.434 88.013 1.00 26.80 1010 GLY F CA 1
ATOM 4517 C C . GLY F 1 10 ? 12.545 28.358 86.960 1.00 26.63 1010 GLY F C 1
ATOM 4518 O O . GLY F 1 10 ? 11.829 28.948 86.162 1.00 27.91 1010 GLY F O 1
ATOM 4519 N N . ALA F 1 11 ? 13.869 28.456 86.963 1.00 23.04 1011 ALA F N 1
ATOM 4520 C CA . ALA F 1 11 ? 14.581 29.308 86.018 1.00 24.65 1011 ALA F CA 1
ATOM 4521 C C . ALA F 1 11 ? 14.614 28.700 84.623 1.00 25.26 1011 ALA F C 1
ATOM 4522 O O . ALA F 1 11 ? 14.733 27.492 84.462 1.00 26.66 1011 ALA F O 1
ATOM 4524 N N . PRO F 1 12 ? 14.516 29.539 83.590 1.00 26.27 1012 PRO F N 1
ATOM 4525 C CA . PRO F 1 12 ? 14.533 29.052 82.207 1.00 26.99 1012 PRO F CA 1
ATOM 4526 C C . PRO F 1 12 ? 15.854 28.369 81.825 1.00 27.50 1012 PRO F C 1
ATOM 4527 O O . PRO F 1 12 ? 16.931 28.862 82.144 1.00 28.76 1012 PRO F O 1
ATOM 4531 N N . TYR F 1 13 ? 15.756 27.235 81.141 1.00 24.93 1013 TYR F N 1
ATOM 4532 C CA . TYR F 1 13 ? 16.920 26.477 80.689 1.00 23.86 1013 TYR F CA 1
ATOM 4533 C C . TYR F 1 13 ? 17.709 25.823 81.827 1.00 23.80 1013 TYR F C 1
ATOM 4534 O O . TYR F 1 13 ? 18.443 24.871 81.613 1.00 23.25 1013 TYR F O 1
ATOM 4543 N N . GLY F 1 14 ? 17.561 26.347 83.040 1.00 39.05 1014 GLY F N 1
ATOM 4544 C CA . GLY F 1 14 ? 18.283 25.774 84.156 1.00 40.53 1014 GLY F CA 1
ATOM 4545 C C . GLY F 1 14 ? 17.785 24.381 84.475 1.00 41.67 1014 GLY F C 1
ATOM 4546 O O . GLY F 1 14 ? 18.565 23.496 84.836 1.00 42.14 1014 GLY F O 1
ATOM 4547 N N . SER F 1 15 ? 16.474 24.184 84.334 1.00 38.34 1015 SER F N 1
ATOM 4548 C CA . SER F 1 15 ? 15.857 22.896 84.608 1.00 38.35 1015 SER F CA 1
ATOM 4549 C C . SER F 1 15 ? 14.622 22.680 83.734 1.00 38.16 1015 SER F C 1
ATOM 4550 O O . SER F 1 15 ? 14.009 23.642 83.257 1.00 39.10 1015 SER F O 1
ATOM 4553 N N . GLU F 1 16 ? 14.266 21.415 83.542 1.00 21.54 1016 GLU F N 1
ATOM 4554 C CA . GLU F 1 16 ? 13.099 21.041 82.749 1.00 20.24 1016 GLU F CA 1
ATOM 4555 C C . GLU F 1 16 ? 11.837 21.524 83.447 1.00 18.97 1016 GLU F C 1
ATOM 4556 O O . GLU F 1 16 ? 10.757 21.542 82.860 1.00 18.61 1016 GLU F O 1
ATOM 4562 N N . SER F 1 17 ? 11.985 21.925 84.698 1.00 28.01 1017 SER F N 1
ATOM 4563 C CA . SER F 1 17 ? 10.859 22.389 85.497 1.00 28.45 1017 SER F CA 1
ATOM 4564 C C . SER F 1 17 ? 9.950 23.374 84.771 1.00 28.51 1017 SER F C 1
ATOM 4565 O O . SER F 1 17 ? 8.746 23.132 84.655 1.00 29.03 1017 SER F O 1
ATOM 4568 N N . LEU F 1 18 ? 10.507 24.488 84.278 1.00 26.77 1018 LEU F N 1
ATOM 4569 C CA . LEU F 1 18 ? 9.699 25.481 83.571 1.00 25.97 1018 LEU F CA 1
ATOM 4570 C C . LEU F 1 18 ? 9.412 25.032 82.137 1.00 25.98 1018 LEU F C 1
ATOM 4571 O O . LEU F 1 18 ? 8.397 25.411 81.548 1.00 25.59 1018 LEU F O 1
ATOM 4576 N N . PHE F 1 19 ? 10.304 24.232 81.575 1.00 32.43 1019 PHE F N 1
ATOM 4577 C CA . PHE F 1 19 ? 10.107 23.730 80.228 1.00 32.18 1019 PHE F CA 1
ATOM 4578 C C . PHE F 1 19 ? 8.863 22.827 80.212 1.00 31.97 1019 PHE F C 1
ATOM 4579 O O . PHE F 1 19 ? 7.979 22.993 79.370 1.00 31.49 1019 PHE F O 1
ATOM 4587 N N . ASN F 1 20 ? 8.795 21.884 81.155 1.00 21.98 1020 ASN F N 1
ATOM 4588 C CA . ASN F 1 20 ? 7.655 20.972 81.248 1.00 21.94 1020 ASN F CA 1
ATOM 4589 C C . ASN F 1 20 ? 6.341 21.702 81.515 1.00 21.11 1020 ASN F C 1
ATOM 4590 O O . ASN F 1 20 ? 5.292 21.318 81.024 1.00 21.84 1020 ASN F O 1
ATOM 4595 N N . SER F 1 21 ? 6.394 22.767 82.311 1.00 18.61 1021 SER F N 1
ATOM 4596 C CA . SER F 1 21 ? 5.184 23.524 82.613 1.00 16.47 1021 SER F CA 1
ATOM 4597 C C . SER F 1 21 ? 4.626 24.159 81.356 1.00 15.03 1021 SER F C 1
ATOM 4598 O O . SER F 1 21 ? 3.425 24.389 81.260 1.00 14.63 1021 SER F O 1
ATOM 4601 N N . LEU F 1 22 ? 5.490 24.450 80.389 1.00 14.24 1022 LEU F N 1
ATOM 4602 C CA . LEU F 1 22 ? 5.044 25.068 79.127 1.00 15.69 1022 LEU F CA 1
ATOM 4603 C C . LEU F 1 22 ? 4.561 24.029 78.126 1.00 17.39 1022 LEU F C 1
ATOM 4604 O O . LEU F 1 22 ? 3.625 24.293 77.361 1.00 17.34 1022 LEU F O 1
ATOM 4609 N N . ARG F 1 23 ? 5.216 22.866 78.132 1.00 29.76 1023 ARG F N 1
ATOM 4610 C CA . ARG F 1 23 ? 4.837 21.769 77.250 1.00 30.16 1023 ARG F CA 1
ATOM 4611 C C . ARG F 1 23 ? 3.431 21.335 77.651 1.00 28.27 1023 ARG F C 1
ATOM 4612 O O . ARG F 1 23 ? 2.572 21.092 76.804 1.00 28.09 1023 ARG F O 1
ATOM 4620 N N . LEU F 1 24 ? 3.219 21.234 78.952 1.00 18.33 1024 LEU F N 1
ATOM 4621 C CA . LEU F 1 24 ? 1.935 20.829 79.491 1.00 18.18 1024 LEU F CA 1
ATOM 4622 C C . LEU F 1 24 ? 0.911 21.910 79.185 1.00 17.45 1024 LEU F C 1
ATOM 4623 O O . LEU F 1 24 ? -0.237 21.615 78.873 1.00 17.92 1024 LEU F O 1
ATOM 4628 N N . ALA F 1 25 ? 1.346 23.168 79.260 1.00 15.57 1025 ALA F N 1
ATOM 4629 C CA . ALA F 1 25 ? 0.470 24.294 78.977 1.00 15.41 1025 ALA F CA 1
ATOM 4630 C C . ALA F 1 25 ? 0.007 24.263 77.512 1.00 16.28 1025 ALA F C 1
ATOM 4631 O O . ALA F 1 25 ? -1.195 24.298 77.217 1.00 15.54 1025 ALA F O 1
ATOM 4633 N N . ILE F 1 26 ? 0.978 24.212 76.602 1.00 30.17 1026 ILE F N 1
ATOM 4634 C CA . ILE F 1 26 ? 0.676 24.183 75.179 1.00 29.79 1026 ILE F CA 1
ATOM 4635 C C . ILE F 1 26 ? -0.185 22.984 74.822 1.00 32.73 1026 ILE F C 1
ATOM 4636 O O . ILE F 1 26 ? -1.120 23.092 74.035 1.00 35.65 1026 ILE F O 1
ATOM 4641 N N . ALA F 1 27 ? 0.129 21.834 75.412 1.00 26.11 1027 ALA F N 1
ATOM 4642 C CA . ALA F 1 27 ? -0.615 20.613 75.140 1.00 26.64 1027 ALA F CA 1
ATOM 4643 C C . ALA F 1 27 ? -2.080 20.694 75.599 1.00 25.77 1027 ALA F C 1
ATOM 4644 O O . ALA F 1 27 ? -2.972 20.212 74.904 1.00 25.05 1027 ALA F O 1
ATOM 4646 N N . LEU F 1 28 ? -2.325 21.300 76.752 1.00 17.21 1028 LEU F N 1
ATOM 4647 C CA . LEU F 1 28 ? -3.691 21.431 77.279 1.00 17.82 1028 LEU F CA 1
ATOM 4648 C C . LEU F 1 28 ? -4.577 22.197 76.325 1.00 18.76 1028 LEU F C 1
ATOM 4649 O O . LEU F 1 28 ? -5.722 21.816 76.093 1.00 18.62 1028 LEU F O 1
ATOM 4654 N N . ARG F 1 29 ? -4.045 23.284 75.785 1.00 27.56 1029 ARG F N 1
ATOM 4655 C CA . ARG F 1 29 ? -4.803 24.123 74.848 1.00 28.07 1029 ARG F CA 1
ATOM 4656 C C . ARG F 1 29 ? -5.060 23.470 73.497 1.00 28.85 1029 ARG F C 1
ATOM 4657 O O . ARG F 1 29 ? -5.965 23.871 72.775 1.00 28.10 1029 ARG F O 1
ATOM 4665 N N . GLU F 1 30 ? -4.260 22.460 73.151 1.00 23.35 1030 GLU F N 1
ATOM 4666 C CA . GLU F 1 30 ? -4.477 21.775 71.892 1.00 25.44 1030 GLU F CA 1
ATOM 4667 C C . GLU F 1 30 ? -5.649 20.799 72.023 1.00 25.19 1030 GLU F C 1
ATOM 4668 O O . GLU F 1 30 ? -6.451 20.657 71.100 1.00 24.38 1030 GLU F O 1
ATOM 4674 N N . GLN F 1 31 ? -5.760 20.148 73.178 1.00 21.75 1031 GLN F N 1
ATOM 4675 C CA . GLN F 1 31 ? -6.875 19.230 73.422 1.00 23.10 1031 GLN F CA 1
ATOM 4676 C C . GLN F 1 31 ? -8.174 20.049 73.414 1.00 23.66 1031 GLN F C 1
ATOM 4677 O O . GLN F 1 31 ? -9.185 19.599 72.872 1.00 23.99 1031 GLN F O 1
ATOM 4683 N N . GLU F 1 32 ? -8.140 21.246 74.015 1.00 23.85 1032 GLU F N 1
ATOM 4684 C CA . GLU F 1 32 ? -9.320 22.113 74.087 1.00 24.35 1032 GLU F CA 1
ATOM 4685 C C . GLU F 1 32 ? -8.998 23.591 73.898 1.00 23.38 1032 GLU F C 1
ATOM 4686 O O . GLU F 1 32 ? -8.509 24.242 74.819 1.00 23.59 1032 GLU F O 1
ATOM 4692 N N . SER F 1 33 ? -9.318 24.126 72.729 1.00 24.85 1033 SER F N 1
ATOM 4693 C CA . SER F 1 33 ? -9.038 25.523 72.447 1.00 24.98 1033 SER F CA 1
ATOM 4694 C C . SER F 1 33 ? -9.851 26.554 73.247 1.00 25.37 1033 SER F C 1
ATOM 4695 O O . SER F 1 33 ? -9.575 27.750 73.143 1.00 27.01 1033 SER F O 1
ATOM 4698 N N . ASN F 1 34 ? -10.832 26.118 74.033 1.00 31.96 1034 ASN F N 1
ATOM 4699 C CA . ASN F 1 34 ? -11.664 27.043 74.829 1.00 31.32 1034 ASN F CA 1
ATOM 4700 C C . ASN F 1 34 ? -11.135 27.306 76.238 1.00 30.61 1034 ASN F C 1
ATOM 4701 O O . ASN F 1 34 ? -11.509 28.284 76.880 1.00 31.79 1034 ASN F O 1
ATOM 4706 N N . LEU F 1 35 ? -10.288 26.400 76.708 1.00 22.23 1035 LEU F N 1
ATOM 4707 C CA . LEU F 1 35 ? -9.709 26.466 78.038 1.00 18.79 1035 LEU F CA 1
ATOM 4708 C C . LEU F 1 35 ? -9.383 27.862 78.536 1.00 18.63 1035 LEU F C 1
ATOM 4709 O O . LEU F 1 35 ? -8.618 28.582 77.875 1.00 17.47 1035 LEU F O 1
ATOM 4714 N N . ASP F 1 36 ? -9.944 28.246 79.680 1.00 18.21 1036 ASP F N 1
ATOM 4715 C CA . ASP F 1 36 ? -9.588 29.528 80.263 1.00 17.94 1036 ASP F CA 1
ATOM 4716 C C . ASP F 1 36 ? -8.314 29.168 81.045 1.00 18.15 1036 ASP F C 1
ATOM 4717 O O . ASP F 1 36 ? -8.340 28.939 82.262 1.00 17.61 1036 ASP F O 1
ATOM 4722 N N . LEU F 1 37 ? -7.212 29.092 80.308 1.00 23.04 1037 LEU F N 1
ATOM 4723 C CA . LEU F 1 37 ? -5.904 28.729 80.837 1.00 22.11 1037 LEU F CA 1
ATOM 4724 C C . LEU F 1 37 ? -5.088 29.986 81.089 1.00 21.69 1037 LEU F C 1
ATOM 4725 O O . LEU F 1 37 ? -5.007 30.851 80.216 1.00 21.36 1037 LEU F O 1
ATOM 4730 N N . ARG F 1 38 ? -4.498 30.087 82.283 1.00 11.13 1038 ARG F N 1
ATOM 4731 C CA . ARG F 1 38 ? -3.681 31.241 82.669 1.00 11.24 1038 ARG F CA 1
ATOM 4732 C C . ARG F 1 38 ? -2.309 30.845 83.198 1.00 9.80 1038 ARG F C 1
ATOM 4733 O O . ARG F 1 38 ? -2.163 29.837 83.897 1.00 8.63 1038 ARG F O 1
ATOM 4741 N N . LEU F 1 39 ? -1.289 31.635 82.861 1.00 23.94 1039 LEU F N 1
ATOM 4742 C CA . LEU F 1 39 ? 0.093 31.364 83.263 1.00 25.09 1039 LEU F CA 1
ATOM 4743 C C . LEU F 1 39 ? 0.639 32.451 84.177 1.00 25.59 1039 LEU F C 1
ATOM 4744 O O . LEU F 1 39 ? 0.537 33.642 83.882 1.00 26.06 1039 LEU F O 1
ATOM 4749 N N . PHE F 1 40 ? 1.231 32.034 85.293 1.00 20.30 1040 PHE F N 1
ATOM 4750 C CA . PHE F 1 40 ? 1.810 32.973 86.247 1.00 18.70 1040 PHE F CA 1
ATOM 4751 C C . PHE F 1 40 ? 3.236 32.524 86.518 1.00 18.73 1040 PHE F C 1
ATOM 4752 O O . PHE F 1 40 ? 3.490 31.347 86.817 1.00 17.40 1040 PHE F O 1
ATOM 4760 N N . LEU F 1 41 ? 4.182 33.447 86.407 1.00 22.36 1041 LEU F N 1
ATOM 4761 C CA . LEU F 1 41 ? 5.584 33.110 86.627 1.00 23.10 1041 LEU F CA 1
ATOM 4762 C C . LEU F 1 41 ? 6.145 33.726 87.904 1.00 23.79 1041 LEU F C 1
ATOM 4763 O O . LEU F 1 41 ? 6.109 34.948 88.076 1.00 24.73 1041 LEU F O 1
ATOM 4776 N N . SER F 1 43 ? 9.291 34.108 91.010 1.00 21.11 1043 SER F N 1
ATOM 4777 C CA . SER F 1 43 ? 10.718 34.188 91.257 1.00 21.58 1043 SER F CA 1
ATOM 4778 C C . SER F 1 43 ? 11.649 33.996 90.059 1.00 23.21 1043 SER F C 1
ATOM 4779 O O . SER F 1 43 ? 11.544 34.726 89.077 1.00 24.07 1043 SER F O 1
ATOM 4782 N N . ASP F 1 44 ? 12.555 33.031 90.142 1.00 29.31 1044 ASP F N 1
ATOM 4783 C CA . ASP F 1 44 ? 13.467 32.742 89.039 1.00 29.64 1044 ASP F CA 1
ATOM 4784 C C . ASP F 1 44 ? 12.898 32.504 87.644 1.00 29.39 1044 ASP F C 1
ATOM 4785 O O . ASP F 1 44 ? 13.616 32.642 86.649 1.00 29.20 1044 ASP F O 1
ATOM 4790 N N . ALA F 1 45 ? 11.620 32.153 87.575 1.00 21.11 1045 ALA F N 1
ATOM 4791 C CA . ALA F 1 45 ? 10.973 31.899 86.297 1.00 20.61 1045 ALA F CA 1
ATOM 4792 C C . ALA F 1 45 ? 10.701 33.207 85.552 1.00 20.80 1045 ALA F C 1
ATOM 4793 O O . ALA F 1 45 ? 10.608 33.233 84.320 1.00 21.48 1045 ALA F O 1
ATOM 4795 N N . VAL F 1 46 ? 10.601 34.292 86.318 1.00 29.17 1046 VAL F N 1
ATOM 4796 C CA . VAL F 1 46 ? 10.332 35.632 85.806 1.00 28.26 1046 VAL F CA 1
ATOM 4797 C C . VAL F 1 46 ? 11.206 36.087 84.625 1.00 27.82 1046 VAL F C 1
ATOM 4798 O O . VAL F 1 46 ? 10.752 36.831 83.759 1.00 29.09 1046 VAL F O 1
ATOM 4802 N N . THR F 1 47 ? 12.444 35.646 84.598 1.00 16.59 1047 THR F N 1
ATOM 4803 C CA . THR F 1 47 ? 13.355 36.033 83.514 1.00 15.11 1047 THR F CA 1
ATOM 4804 C C . THR F 1 47 ? 13.009 35.365 82.171 1.00 13.86 1047 THR F C 1
ATOM 4805 O O . THR F 1 47 ? 13.555 35.726 81.126 1.00 11.77 1047 THR F O 1
ATOM 4809 N N . ALA F 1 48 ? 12.097 34.393 82.208 1.00 16.71 1048 ALA F N 1
ATOM 4810 C CA . ALA F 1 48 ? 11.669 33.712 80.980 1.00 17.35 1048 ALA F CA 1
ATOM 4811 C C . ALA F 1 48 ? 10.946 34.690 80.054 1.00 18.19 1048 ALA F C 1
ATOM 4812 O O . ALA F 1 48 ? 10.978 34.545 78.848 1.00 18.96 1048 ALA F O 1
ATOM 4814 N N . GLY F 1 49 ? 10.302 35.704 80.644 1.00 23.00 1049 GLY F N 1
ATOM 4815 C CA . GLY F 1 49 ? 9.580 36.679 79.850 1.00 23.96 1049 GLY F CA 1
ATOM 4816 C C . GLY F 1 49 ? 10.424 37.669 79.058 1.00 25.62 1049 GLY F C 1
ATOM 4817 O O . GLY F 1 49 ? 9.884 38.559 78.411 1.00 27.06 1049 GLY F O 1
ATOM 4818 N N . LEU F 1 50 ? 11.742 37.532 79.090 1.00 32.82 1050 LEU F N 1
ATOM 4819 C CA . LEU F 1 50 ? 12.588 38.458 78.343 1.00 33.85 1050 LEU F CA 1
ATOM 4820 C C . LEU F 1 50 ? 12.653 38.140 76.863 1.00 35.63 1050 LEU F C 1
ATOM 4821 O O . LEU F 1 50 ? 12.510 36.992 76.447 1.00 36.23 1050 LEU F O 1
ATOM 4826 N N . ARG F 1 51 ? 12.885 39.181 76.066 1.00 27.87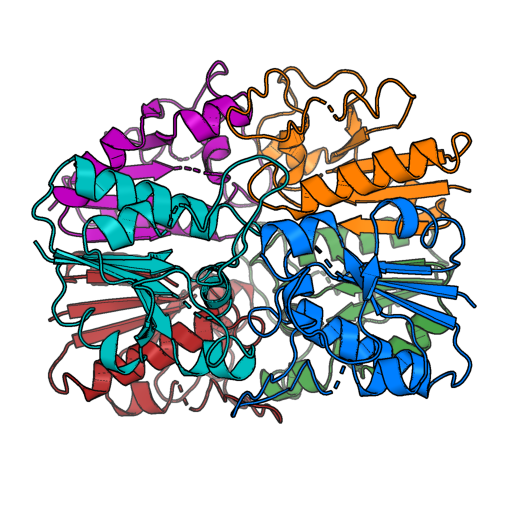 1051 ARG F N 1
ATOM 4827 C CA . ARG F 1 51 ? 12.991 39.034 74.621 1.00 29.31 1051 ARG F CA 1
ATOM 4828 C C . ARG F 1 51 ? 14.461 38.911 74.215 1.00 29.82 1051 ARG F C 1
ATOM 4829 O O . ARG F 1 51 ? 15.361 39.372 74.923 1.00 30.31 1051 ARG F O 1
ATOM 4837 N N . GLY F 1 52 ? 14.716 38.281 73.072 1.00 26.88 1052 GLY F N 1
ATOM 4838 C CA . GLY F 1 52 ? 16.088 38.130 72.615 1.00 26.99 1052 GLY F CA 1
ATOM 4839 C C . GLY F 1 52 ? 16.659 36.771 72.951 1.00 27.34 1052 GLY F C 1
ATOM 4840 O O . GLY F 1 52 ? 17.871 36.569 72.939 1.00 25.41 1052 GLY F O 1
ATOM 4841 N N . GLN F 1 53 ? 15.777 35.831 73.253 1.00 36.22 1053 GLN F N 1
ATOM 4842 C CA . GLN F 1 53 ? 16.209 34.490 73.595 1.00 37.13 1053 GLN F CA 1
ATOM 4843 C C . GLN F 1 53 ? 16.573 33.722 72.337 1.00 38.48 1053 GLN F C 1
ATOM 4844 O O . GLN F 1 53 ? 15.728 33.485 71.469 1.00 38.66 1053 GLN F O 1
ATOM 4850 N N . LYS F 1 54 ? 17.845 33.353 72.246 1.00 24.56 1054 LYS F N 1
ATOM 4851 C CA . LYS F 1 54 ? 18.355 32.605 71.113 1.00 26.22 1054 LYS F CA 1
ATOM 4852 C C . LYS F 1 54 ? 19.195 31.467 71.645 1.00 27.46 1054 LYS F C 1
ATOM 4853 O O . LYS F 1 54 ? 20.421 31.558 71.727 1.00 27.24 1054 LYS F O 1
ATOM 4859 N N . PRO F 1 55 ? 18.540 30.369 72.040 1.00 42.60 1055 PRO F N 1
ATOM 4860 C CA . PRO F 1 55 ? 19.165 29.167 72.588 1.00 42.65 1055 PRO F CA 1
ATOM 4861 C C . PRO F 1 55 ? 20.173 28.549 71.625 1.00 42.90 1055 PRO F C 1
ATOM 4862 O O . PRO F 1 55 ? 19.890 28.402 70.438 1.00 43.50 1055 PRO F O 1
ATOM 4866 N N . GLY F 1 56 ? 21.342 28.181 72.141 1.00 42.92 1056 GLY F N 1
ATOM 4867 C CA . GLY F 1 56 ? 22.357 27.572 71.289 1.00 45.16 1056 GLY F CA 1
ATOM 4868 C C . GLY F 1 56 ? 21.835 26.339 70.573 1.00 45.88 1056 GLY F C 1
ATOM 4869 O O . GLY F 1 56 ? 22.192 26.073 69.419 1.00 46.04 1056 GLY F O 1
ATOM 4870 N N . GLU F 1 57 ? 21.002 25.577 71.272 1.00 47.65 1057 GLU F N 1
ATOM 4871 C CA . GLU F 1 57 ? 20.389 24.368 70.745 1.00 46.03 1057 GLU F CA 1
ATOM 4872 C C . GLU F 1 57 ? 19.213 24.057 71.665 1.00 43.61 1057 GLU F C 1
ATOM 4873 O O . GLU F 1 57 ? 18.839 24.887 72.497 1.00 43.12 1057 GLU F O 1
ATOM 4879 N N . GLY F 1 58 ? 18.632 22.876 71.508 1.00 27.57 1058 GLY F N 1
ATOM 4880 C CA . GLY F 1 58 ? 17.510 22.511 72.350 1.00 23.92 1058 GLY F CA 1
ATOM 4881 C C . GLY F 1 58 ? 16.323 23.442 72.213 1.00 22.30 1058 GLY F C 1
ATOM 4882 O O . GLY F 1 58 ? 16.262 24.272 71.302 1.00 22.84 1058 GLY F O 1
ATOM 4883 N N . TYR F 1 59 ? 15.371 23.316 73.130 1.00 23.36 1059 TYR F N 1
ATOM 4884 C CA . TYR F 1 59 ? 14.166 24.125 73.104 1.00 21.34 1059 TYR F CA 1
ATOM 4885 C C . TYR F 1 59 ? 14.390 25.614 73.340 1.00 21.32 1059 TYR F C 1
ATOM 4886 O O . TYR F 1 59 ? 15.396 26.028 73.901 1.00 22.74 1059 TYR F O 1
ATOM 4895 N N . ASN F 1 60 ? 13.418 26.407 72.888 1.00 19.21 1060 ASN F N 1
ATOM 4896 C CA . ASN F 1 60 ? 13.449 27.853 73.027 1.00 17.74 1060 ASN F CA 1
ATOM 4897 C C . ASN F 1 60 ? 12.236 28.312 73.842 1.00 16.05 1060 ASN F C 1
ATOM 4898 O O . ASN F 1 60 ? 11.106 28.325 73.355 1.00 14.88 1060 ASN F O 1
ATOM 4903 N N . ILE F 1 61 ? 12.477 28.699 75.075 1.00 24.12 1061 ILE F N 1
ATOM 4904 C CA . ILE F 1 61 ? 11.410 29.139 75.953 1.00 22.02 1061 ILE F CA 1
ATOM 4905 C C . ILE F 1 61 ? 10.612 30.354 75.486 1.00 22.18 1061 ILE F C 1
ATOM 4906 O O . ILE F 1 61 ? 9.433 30.468 75.796 1.00 22.42 1061 ILE F O 1
ATOM 4911 N N . GLN F 1 62 ? 11.244 31.252 74.742 1.00 19.52 1062 GLN F N 1
ATOM 4912 C CA . GLN F 1 62 ? 10.542 32.441 74.259 1.00 20.18 1062 GLN F CA 1
ATOM 4913 C C . GLN F 1 62 ? 9.446 32.066 73.276 1.00 21.25 1062 GLN F C 1
ATOM 4914 O O . GLN F 1 62 ? 8.292 32.483 73.400 1.00 19.13 1062 GLN F O 1
ATOM 4920 N N . GLN F 1 63 ? 9.811 31.264 72.285 1.00 28.21 1063 GLN F N 1
ATOM 4921 C CA . GLN F 1 63 ? 8.869 30.814 71.291 1.00 30.12 1063 GLN F CA 1
ATOM 4922 C C . GLN F 1 63 ? 7.677 30.157 71.993 1.00 29.66 1063 GLN F C 1
ATOM 4923 O O . GLN F 1 63 ? 6.536 30.534 71.762 1.00 31.17 1063 GLN F O 1
ATOM 4937 N N . LEU F 1 65 ? 6.503 30.524 74.953 1.00 17.12 1065 LEU F N 1
ATOM 4938 C CA . LEU F 1 65 ? 5.660 31.528 75.594 1.00 18.41 1065 LEU F CA 1
ATOM 4939 C C . LEU F 1 65 ? 4.882 32.328 74.551 1.00 20.12 1065 LEU F C 1
ATOM 4940 O O . LEU F 1 65 ? 3.736 32.721 74.780 1.00 19.16 1065 LEU F O 1
ATOM 4945 N N . GLU F 1 66 ? 5.512 32.570 73.398 1.00 28.40 1066 GLU F N 1
ATOM 4946 C CA . GLU F 1 66 ? 4.866 33.305 72.315 1.00 28.34 1066 GLU F CA 1
ATOM 4947 C C . GLU F 1 66 ? 3.718 32.489 71.721 1.00 28.60 1066 GLU F C 1
ATOM 4948 O O . GLU F 1 66 ? 2.662 33.037 71.407 1.00 28.41 1066 GLU F O 1
ATOM 4954 N N . ILE F 1 67 ? 3.932 31.185 71.567 1.00 19.51 1067 ILE F N 1
ATOM 4955 C CA . ILE F 1 67 ? 2.907 30.291 71.039 1.00 20.61 1067 ILE F CA 1
ATOM 4956 C C . ILE F 1 67 ? 1.706 30.239 71.976 1.00 22.22 1067 ILE F C 1
ATOM 4957 O O . ILE F 1 67 ? 0.617 29.853 71.579 1.00 24.44 1067 ILE F O 1
ATOM 4962 N N . LEU F 1 68 ? 1.903 30.636 73.239 1.00 25.42 1068 LEU F N 1
ATOM 4963 C CA . LEU F 1 68 ? 0.809 30.653 74.198 1.00 25.77 1068 LEU F CA 1
ATOM 4964 C C . LEU F 1 68 ? 0.108 32.002 74.182 1.00 25.94 1068 LEU F C 1
ATOM 4965 O O . LEU F 1 68 ? -1.119 32.067 74.126 1.00 26.25 1068 LEU F O 1
ATOM 4970 N N . THR F 1 69 ? 0.886 33.073 74.238 1.00 22.93 1069 THR F N 1
ATOM 4971 C CA . THR F 1 69 ? 0.330 34.420 74.238 1.00 23.01 1069 THR F CA 1
ATOM 4972 C C . THR F 1 69 ? -0.389 34.716 72.932 1.00 23.59 1069 THR F C 1
ATOM 4973 O O . THR F 1 69 ? -1.240 35.608 72.881 1.00 23.08 1069 THR F O 1
ATOM 4977 N N . ALA F 1 70 ? -0.042 33.975 71.892 1.00 28.03 1070 ALA F N 1
ATOM 4978 C CA . ALA F 1 70 ? -0.664 34.147 70.568 1.00 29.12 1070 ALA F CA 1
ATOM 4979 C C . ALA F 1 70 ? -2.111 33.698 70.626 1.00 30.15 1070 ALA F C 1
ATOM 4980 O O . ALA F 1 70 ? -2.970 34.277 69.974 1.00 30.90 1070 AL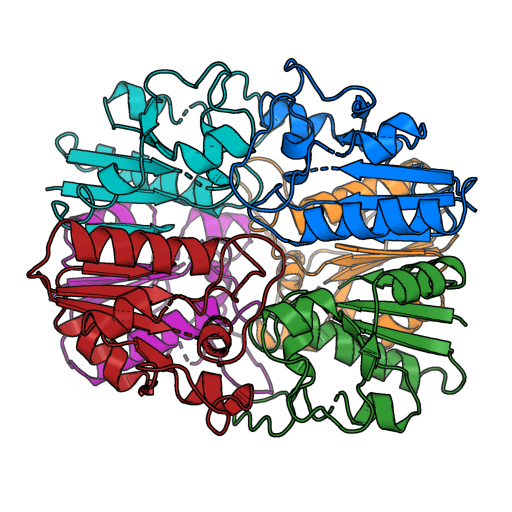A F O 1
ATOM 4982 N N . GLN F 1 71 ? -2.372 32.658 71.413 1.00 34.16 1071 GLN F N 1
ATOM 4983 C CA . GLN F 1 71 ? -3.719 32.123 71.572 1.00 34.40 1071 GLN F CA 1
ATOM 4984 C C . GLN F 1 71 ? -4.440 32.918 72.650 1.00 34.07 1071 GLN F C 1
ATOM 4985 O O . GLN F 1 71 ? -5.603 32.666 72.945 1.00 35.21 1071 GLN F O 1
ATOM 4991 N N . ASN F 1 72 ? -3.739 33.879 73.248 1.00 28.81 1072 ASN F N 1
ATOM 4992 C CA . ASN F 1 72 ? -4.304 34.734 74.296 1.00 29.70 1072 ASN F CA 1
ATOM 4993 C C . ASN F 1 72 ? -4.230 34.160 75.699 1.00 27.89 1072 ASN F C 1
ATOM 4994 O O . ASN F 1 72 ? -5.036 34.518 76.560 1.00 27.61 1072 ASN F O 1
ATOM 4999 N N . VAL F 1 73 ? -3.272 33.276 75.935 1.00 27.54 1073 VAL F N 1
ATOM 5000 C CA . VAL F 1 73 ? -3.106 32.683 77.250 1.00 25.77 1073 VAL F CA 1
ATOM 5001 C C . VAL F 1 73 ? -2.388 33.685 78.148 1.00 25.30 1073 VAL F C 1
ATOM 5002 O O . VAL F 1 73 ? -1.179 33.886 78.019 1.00 26.95 1073 VAL F O 1
ATOM 5006 N N . PRO F 1 74 ? -3.115 34.339 79.059 1.00 28.18 1074 PRO F N 1
ATOM 5007 C CA . PRO F 1 74 ? -2.524 35.329 79.974 1.00 27.20 1074 PRO F CA 1
ATOM 5008 C C . PRO F 1 74 ? -1.262 34.797 80.667 1.00 26.05 1074 PRO F C 1
ATOM 5009 O O . PRO F 1 74 ? -1.290 33.770 81.353 1.00 27.07 1074 PRO F O 1
ATOM 5013 N N . VAL F 1 75 ? -0.152 35.491 80.472 1.00 15.25 1075 VAL F N 1
ATOM 5014 C CA . VAL F 1 75 ? 1.106 35.108 81.098 1.00 14.98 1075 VAL F CA 1
ATOM 5015 C C . VAL F 1 75 ? 1.512 36.306 81.948 1.00 15.36 1075 VAL F C 1
ATOM 5016 O O . VAL F 1 75 ? 1.804 37.379 81.415 1.00 15.18 1075 VAL F O 1
ATOM 5020 N N . LYS F 1 76 ? 1.514 36.120 83.263 1.00 28.83 1076 LYS F N 1
ATOM 5021 C CA . LYS F 1 76 ? 1.840 37.207 84.171 1.00 30.97 1076 LYS F CA 1
ATOM 5022 C C . LYS F 1 76 ? 3.113 36.989 84.975 1.00 31.37 1076 LYS F C 1
ATOM 5023 O O . LYS F 1 76 ? 3.316 35.924 85.562 1.00 33.14 1076 LYS F O 1
ATOM 5029 N N . LEU F 1 77 ? 3.973 38.010 85.003 1.00 19.55 1077 LEU F N 1
ATOM 5030 C CA . LEU F 1 77 ? 5.215 37.959 85.765 1.00 18.86 1077 LEU F CA 1
ATOM 5031 C C . LEU F 1 77 ? 5.009 38.693 87.089 1.00 19.06 1077 LEU F C 1
ATOM 5032 O O . LEU F 1 77 ? 4.543 39.831 87.107 1.00 18.66 1077 LEU F O 1
ATOM 5037 N N . CYS F 1 78 ? 5.353 38.030 88.187 1.00 17.27 1078 CYS F N 1
ATOM 5038 C CA . CYS F 1 78 ? 5.207 38.603 89.525 1.00 17.31 1078 CYS F CA 1
ATOM 5039 C C . CYS F 1 78 ? 6.017 39.901 89.694 1.00 17.04 1078 CYS F C 1
ATOM 5040 O O . CYS F 1 78 ? 7.237 39.905 89.531 1.00 14.67 1078 CYS F O 1
ATOM 5043 N N . LYS F 1 79 ? 5.324 40.992 90.030 1.00 18.46 1079 LYS F N 1
ATOM 5044 C CA . LYS F 1 79 ? 5.940 42.312 90.210 1.00 19.80 1079 LYS F CA 1
ATOM 5045 C C . LYS F 1 79 ? 7.182 42.370 91.106 1.00 19.94 1079 LYS F C 1
ATOM 5046 O O . LYS F 1 79 ? 8.195 42.960 90.731 1.00 19.95 1079 LYS F O 1
ATOM 5052 N N . THR F 1 80 ? 7.115 41.771 92.286 1.00 20.69 1080 THR F N 1
ATOM 5053 C CA . THR F 1 80 ? 8.251 41.816 93.198 1.00 21.73 1080 THR F CA 1
ATOM 5054 C C . THR F 1 80 ? 9.493 41.107 92.682 1.00 22.08 1080 THR F C 1
ATOM 5055 O O . THR F 1 80 ? 10.617 41.609 92.841 1.00 22.85 1080 THR F O 1
ATOM 5059 N N . CYS F 1 81 ? 9.298 39.952 92.070 1.00 19.50 1081 CYS F N 1
ATOM 5060 C CA . CYS F 1 81 ? 10.410 39.172 91.539 1.00 18.41 1081 CYS F CA 1
ATOM 5061 C C . CYS F 1 81 ? 11.034 39.899 90.345 1.00 17.58 1081 CYS F C 1
ATOM 5062 O O . CYS F 1 81 ? 12.242 39.860 90.165 1.00 17.20 1081 CYS F O 1
ATOM 5065 N N . THR F 1 82 ? 10.207 40.568 89.542 1.00 16.52 1082 THR F N 1
ATOM 5066 C CA . THR F 1 82 ? 10.740 41.282 88.383 1.00 16.34 1082 THR F CA 1
ATOM 5067 C C . THR F 1 82 ? 11.558 42.493 88.813 1.00 17.21 1082 THR F C 1
ATOM 5068 O O . THR F 1 82 ? 12.612 42.756 88.236 1.00 16.54 1082 THR F O 1
ATOM 5072 N N . ASP F 1 83 ? 11.078 43.223 89.819 1.00 28.47 1083 ASP F N 1
ATOM 5073 C CA . ASP F 1 83 ? 11.802 44.388 90.307 1.00 28.33 1083 ASP F CA 1
ATOM 5074 C C . ASP F 1 83 ? 13.204 43.992 90.759 1.00 28.95 1083 ASP F C 1
ATOM 5075 O O . ASP F 1 83 ? 14.204 44.495 90.241 1.00 31.09 1083 ASP F O 1
ATOM 5080 N N . GLY F 1 84 ? 13.271 43.077 91.710 1.00 17.49 1084 GLY F N 1
ATOM 5081 C CA . GLY F 1 84 ? 14.561 42.637 92.230 1.00 16.91 1084 GLY F CA 1
ATOM 5082 C C . GLY F 1 84 ? 15.545 42.060 91.232 1.00 16.82 1084 GLY F C 1
ATOM 5083 O O . GLY F 1 84 ? 16.720 41.883 91.559 1.00 16.00 1084 GLY F O 1
ATOM 5084 N N . ARG F 1 85 ? 15.097 41.749 90.021 1.00 21.67 1085 ARG F N 1
ATOM 5085 C CA . ARG F 1 85 ? 15.985 41.200 89.011 1.00 22.00 1085 ARG F CA 1
ATOM 5086 C C . ARG F 1 85 ? 16.188 42.177 87.872 1.00 22.41 1085 ARG F C 1
ATOM 5087 O O . ARG F 1 85 ? 17.003 41.937 86.982 1.00 23.21 1085 ARG F O 1
ATOM 5095 N N . GLY F 1 86 ? 15.454 43.284 87.910 1.00 23.00 1086 GLY F N 1
ATOM 5096 C CA . GLY F 1 86 ? 15.574 44.285 86.875 1.00 25.33 1086 GLY F CA 1
ATOM 5097 C C . GLY F 1 86 ? 14.946 43.859 85.566 1.00 26.20 1086 GLY F C 1
ATOM 5098 O O . GLY F 1 86 ? 15.422 44.233 84.504 1.00 28.22 1086 GLY F O 1
ATOM 5099 N N . ILE F 1 87 ? 13.878 43.072 85.644 1.00 26.50 1087 ILE F N 1
ATOM 5100 C CA . ILE F 1 87 ? 13.165 42.588 84.462 1.00 27.78 1087 ILE F CA 1
ATOM 5101 C C . ILE F 1 87 ? 11.928 43.453 84.167 1.00 28.89 1087 ILE F C 1
ATOM 5102 O O . ILE F 1 87 ? 11.427 43.457 83.038 1.00 29.96 1087 ILE F O 1
ATOM 5107 N N . SER F 1 88 ? 11.456 44.180 85.174 1.00 25.32 1088 SER F N 1
ATOM 5108 C CA . SER F 1 88 ? 10.270 45.028 85.073 1.00 24.82 1088 SER F CA 1
ATOM 5109 C C . SER F 1 88 ? 10.335 46.061 83.949 1.00 27.36 1088 SER F C 1
ATOM 5110 O O . SER F 1 88 ? 9.423 46.168 83.124 1.00 27.26 1088 SER F O 1
ATOM 5113 N N . THR F 1 89 ? 11.416 46.830 83.947 1.00 44.19 1089 THR F N 1
ATOM 5114 C CA . THR F 1 89 ? 11.619 47.884 82.972 1.00 46.03 1089 THR F CA 1
ATOM 5115 C C . THR F 1 89 ? 12.089 47.406 81.603 1.00 45.93 1089 THR F C 1
ATOM 5116 O O . THR F 1 89 ? 11.885 48.094 80.603 1.00 46.44 1089 THR F O 1
ATOM 5120 N N . LEU F 1 90 ? 12.713 46.232 81.560 1.00 32.64 1090 LEU F N 1
ATOM 5121 C CA . LEU F 1 90 ? 13.209 45.670 80.308 1.00 32.56 1090 LEU F CA 1
ATOM 5122 C C . LEU F 1 90 ? 12.105 45.167 79.363 1.00 32.51 1090 LEU F C 1
ATOM 5123 O O . LEU F 1 90 ? 10.958 44.963 79.774 1.00 32.05 1090 LEU F O 1
ATOM 5128 N N . PRO F 1 91 ? 12.434 44.975 78.072 1.00 34.03 1091 PRO F N 1
ATOM 5129 C CA . PRO F 1 91 ? 11.506 44.509 77.037 1.00 33.76 1091 PRO F CA 1
ATOM 5130 C C . PRO F 1 91 ? 11.032 43.069 77.231 1.00 33.61 1091 PRO F C 1
ATOM 5131 O O . PRO F 1 91 ? 11.836 42.138 77.241 1.00 33.35 1091 PRO F O 1
ATOM 5135 N N . LEU F 1 92 ? 9.714 42.897 77.349 1.00 32.65 1092 LEU F N 1
ATOM 5136 C CA . LEU F 1 92 ? 9.113 41.588 77.555 1.00 32.59 1092 LEU F CA 1
ATOM 5137 C C . LEU F 1 92 ? 8.629 40.884 76.283 1.00 33.45 1092 LEU F C 1
ATOM 5138 O O . LEU F 1 92 ? 8.315 41.528 75.282 1.00 33.18 1092 LEU F O 1
ATOM 5143 N N . ILE F 1 93 ? 8.569 39.554 76.355 1.00 44.21 1093 ILE F N 1
ATOM 5144 C CA . ILE F 1 93 ? 8.182 38.657 75.257 1.00 45.06 1093 ILE F CA 1
ATOM 5145 C C . ILE F 1 93 ? 6.971 38.977 74.385 1.00 46.33 1093 ILE F C 1
ATOM 5146 O O . ILE F 1 93 ? 6.856 38.408 73.303 1.00 48.58 1093 ILE F O 1
ATOM 5151 N N . ASP F 1 94 ? 6.083 39.823 74.868 1.00 35.99 1094 ASP F N 1
ATOM 5152 C CA . ASP F 1 94 ? 4.921 40.301 74.106 1.00 37.21 1094 ASP F CA 1
ATOM 5153 C C . ASP F 1 94 ? 3.773 40.671 75.034 1.00 37.14 1094 ASP F C 1
ATOM 5154 O O . ASP F 1 94 ? 3.584 41.819 75.431 1.00 39.87 1094 ASP F O 1
ATOM 5159 N N . GLY F 1 95 ? 3.025 39.598 75.320 1.00 28.18 1095 GLY F N 1
ATOM 5160 C CA . GLY F 1 95 ? 1.651 39.689 75.826 1.00 27.47 1095 GLY F CA 1
ATOM 5161 C C . GLY F 1 95 ? 2.005 38.701 76.945 1.00 27.00 1095 GLY F C 1
ATOM 5162 O O . GLY F 1 95 ? 1.205 37.911 77.428 1.00 26.21 1095 GLY F O 1
ATOM 5163 N N . VAL F 1 96 ? 3.275 38.852 77.300 1.00 40.62 1096 VAL F N 1
ATOM 5164 C CA . VAL F 1 96 ? 3.690 38.917 78.697 1.00 40.00 1096 VAL F CA 1
ATOM 5165 C C . VAL F 1 96 ? 3.426 40.255 79.371 1.00 40.13 1096 VAL F C 1
ATOM 5166 O O . VAL F 1 96 ? 3.517 41.315 78.743 1.00 41.03 1096 VAL F O 1
ATOM 5170 N N . GLU F 1 97 ? 3.121 40.192 80.665 1.00 29.57 1097 GLU F N 1
ATOM 5171 C CA . GLU F 1 97 ? 2.844 41.378 81.456 1.00 28.07 1097 GLU F CA 1
ATOM 5172 C C . GLU F 1 97 ? 3.207 41.173 82.926 1.00 26.19 1097 GLU F C 1
ATOM 5173 O O . GLU F 1 97 ? 3.305 40.048 83.404 1.00 25.02 1097 GLU F O 1
ATOM 5179 N N . ILE F 1 98 ? 3.423 42.280 83.639 1.00 26.31 1098 ILE F N 1
ATOM 5180 C CA . ILE F 1 98 ? 3.767 42.241 85.053 1.00 24.97 1098 ILE F CA 1
ATOM 5181 C C . ILE F 1 98 ? 2.493 42.140 85.888 1.00 25.21 1098 ILE F C 1
ATOM 5182 O O . ILE F 1 98 ? 1.619 43.006 85.828 1.00 26.00 1098 ILE F O 1
ATOM 5187 N N . GLY F 1 99 ? 2.387 41.069 86.673 1.00 21.49 1099 GLY F N 1
ATOM 5188 C CA . GLY F 1 99 ? 1.214 40.874 87.512 1.00 20.71 1099 GLY F CA 1
ATOM 5189 C C . GLY F 1 99 ? 1.592 40.914 88.980 1.00 20.16 1099 GLY F C 1
ATOM 5190 O O . GLY F 1 99 ? 2.730 41.237 89.318 1.00 21.25 1099 GLY F O 1
ATOM 5191 N N . THR F 1 100 ? 0.652 40.566 89.857 1.00 20.50 1100 THR F N 1
ATOM 5192 C CA . THR F 1 100 ? 0.898 40.586 91.291 1.00 20.22 1100 THR F CA 1
ATOM 5193 C C . THR F 1 100 ? 0.425 39.325 92.036 1.00 20.89 1100 THR F C 1
ATOM 5194 O O . THR F 1 100 ? -0.391 38.555 91.539 1.00 19.61 1100 THR F O 1
ATOM 5198 N N . LEU F 1 101 ? 0.951 39.132 93.247 1.00 26.20 1101 LEU F N 1
ATOM 5199 C CA . LEU F 1 101 ? 0.590 37.974 94.063 1.00 26.57 1101 LEU F CA 1
ATOM 5200 C C . LEU F 1 101 ? -0.884 38.031 94.414 1.00 26.46 1101 LEU F C 1
ATOM 5201 O O . LEU F 1 101 ? -1.521 37.006 94.615 1.00 26.90 1101 LEU F O 1
ATOM 5206 N N . VAL F 1 102 ? -1.407 39.248 94.503 1.00 25.83 1102 VAL F N 1
ATOM 5207 C CA . VAL F 1 102 ? -2.823 39.441 94.811 1.00 26.42 1102 VAL F CA 1
ATOM 5208 C C . VAL F 1 102 ? -3.638 38.929 93.638 1.00 26.34 1102 VAL F C 1
ATOM 5209 O O . VAL F 1 102 ? -4.734 38.434 93.820 1.00 26.48 1102 VAL F O 1
ATOM 5213 N N . GLU F 1 103 ? -3.088 39.051 92.437 1.00 36.80 1103 GLU F N 1
ATOM 5214 C CA . GLU F 1 103 ? -3.747 38.571 91.229 1.00 37.20 1103 GLU F CA 1
ATOM 5215 C C . GLU F 1 103 ? -3.707 37.043 91.242 1.00 35.69 1103 GLU F C 1
ATOM 5216 O O . GLU F 1 103 ? -4.681 36.388 90.882 1.00 37.49 1103 GLU F O 1
ATOM 5222 N N . LEU F 1 104 ? -2.588 36.476 91.670 1.00 17.48 1104 LEU F N 1
ATOM 5223 C CA . LEU F 1 104 ? -2.475 35.016 91.736 1.00 16.25 1104 LEU F CA 1
ATOM 5224 C C . LEU F 1 104 ? -3.507 34.517 92.731 1.00 15.79 1104 LEU F C 1
ATOM 5225 O O . LEU F 1 104 ? -4.273 33.606 92.432 1.00 16.89 1104 LEU F O 1
ATOM 5230 N N . ALA F 1 105 ? -3.523 35.112 93.930 1.00 29.42 1105 ALA F N 1
ATOM 5231 C CA . ALA F 1 105 ? -4.500 34.749 94.950 1.00 30.75 1105 ALA F CA 1
ATOM 5232 C C . ALA F 1 105 ? -5.751 35.376 94.401 1.00 33.41 1105 ALA F C 1
ATOM 5233 O O . ALA F 1 105 ? -6.058 36.519 94.720 1.00 38.20 1105 ALA F O 1
ATOM 5235 N N . GLN F 1 106 ? -6.485 34.645 93.574 1.00 23.14 1106 GLN F N 1
ATOM 5236 C CA . GLN F 1 106 ? -7.671 35.205 92.942 1.00 23.84 1106 GLN F CA 1
ATOM 5237 C C . GLN F 1 106 ? -7.919 34.229 91.812 1.00 23.47 1106 GLN F C 1
ATOM 5238 O O . GLN F 1 106 ? -8.997 33.639 91.704 1.00 21.97 1106 GLN F O 1
ATOM 5244 N N . TRP F 1 107 ? -6.891 34.065 90.974 1.00 30.88 1107 TRP F N 1
ATOM 5245 C CA . TRP F 1 107 ? -6.933 33.110 89.876 1.00 30.35 1107 TRP F CA 1
ATOM 5246 C C . TRP F 1 107 ? -7.098 31.780 90.583 1.00 29.94 1107 TRP F C 1
ATOM 5247 O O . TRP F 1 107 ? -7.890 30.922 90.175 1.00 29.74 1107 TRP F O 1
ATOM 5258 N N . THR F 1 108 ? -6.330 31.637 91.657 1.00 21.65 1108 THR F N 1
ATOM 5259 C CA . THR F 1 108 ? -6.322 30.438 92.497 1.00 21.09 1108 THR F CA 1
ATOM 5260 C C . THR F 1 108 ? -7.678 30.214 93.131 1.00 20.87 1108 THR F C 1
ATOM 5261 O O . THR F 1 108 ? -8.187 29.104 93.151 1.00 19.05 1108 THR F O 1
ATOM 5265 N N . LEU F 1 109 ? -8.246 31.293 93.665 1.00 24.27 1109 LEU F N 1
ATOM 5266 C CA . LEU F 1 109 ? -9.543 31.243 94.320 1.00 24.05 1109 LEU F CA 1
ATOM 5267 C C . LEU F 1 109 ? -10.690 31.005 93.344 1.00 25.12 1109 LEU F C 1
ATOM 5268 O O . LEU F 1 109 ? -11.747 30.516 93.735 1.00 26.18 1109 LEU F O 1
ATOM 5273 N N . SER F 1 110 ? -10.469 31.329 92.070 1.00 19.89 1110 SER F N 1
ATOM 5274 C CA . SER F 1 110 ? -11.515 31.151 91.074 1.00 19.55 1110 SER F CA 1
ATOM 5275 C C . SER F 1 110 ? -11.220 30.062 90.044 1.00 20.18 1110 SER F C 1
ATOM 5276 O O . SER F 1 110 ? -12.014 29.854 89.134 1.00 21.52 1110 SER F O 1
ATOM 5279 N N . ALA F 1 111 ? -10.093 29.382 90.182 1.00 22.12 1111 ALA F N 1
ATOM 5280 C CA . ALA F 1 111 ? -9.728 28.326 89.238 1.00 21.65 1111 ALA F CA 1
ATOM 5281 C C . ALA F 1 111 ? -10.378 27.017 89.639 1.00 22.54 1111 ALA F C 1
ATOM 5282 O O . ALA F 1 111 ? -11.026 26.930 90.677 1.00 23.33 1111 ALA F O 1
ATOM 5284 N N . ASP F 1 112 ? -10.213 25.997 88.791 1.00 21.88 1112 ASP F N 1
ATOM 5285 C CA . ASP F 1 112 ? -10.749 24.664 89.064 1.00 21.58 1112 ASP F CA 1
ATOM 5286 C C . ASP F 1 112 ? -9.581 23.811 89.555 1.00 22.12 1112 ASP F C 1
ATOM 5287 O O . ASP F 1 112 ? -9.695 23.043 90.514 1.00 22.92 1112 ASP F O 1
ATOM 5292 N N . LYS F 1 113 ? -8.456 23.956 88.874 1.00 27.13 1113 LYS F N 1
ATOM 5293 C CA . LYS F 1 113 ? -7.270 23.216 89.233 1.00 27.89 1113 LYS F CA 1
ATOM 5294 C C . LYS F 1 113 ? -6.122 24.211 89.178 1.00 28.84 1113 LYS F C 1
ATOM 5295 O O . LYS F 1 113 ? -6.144 25.141 88.369 1.00 28.57 1113 LYS F O 1
ATOM 5301 N N . VAL F 1 114 ? -5.133 24.029 90.050 1.00 26.10 1114 VAL F N 1
ATOM 5302 C CA . VAL F 1 114 ? -3.973 24.899 90.051 1.00 26.66 1114 VAL F CA 1
ATOM 5303 C C . VAL F 1 114 ? -2.739 24.012 89.930 1.00 27.35 1114 VAL F C 1
ATOM 5304 O O . VAL F 1 114 ? -2.246 23.458 90.920 1.00 28.57 1114 VAL F O 1
ATOM 5308 N N . LEU F 1 115 ? -2.262 23.860 88.696 1.00 24.98 1115 LEU F N 1
ATOM 5309 C CA . LEU F 1 115 ? -1.090 23.040 88.418 1.00 24.64 1115 LEU F CA 1
ATOM 5310 C C . LEU F 1 115 ? 0.151 23.833 88.782 1.00 24.71 1115 LEU F C 1
ATOM 5311 O O . LEU F 1 115 ? 0.484 24.813 88.120 1.00 25.29 1115 LEU F O 1
ATOM 5316 N N . THR F 1 116 ? 0.819 23.400 89.842 1.00 21.05 1116 THR F N 1
ATOM 5317 C CA . THR F 1 116 ? 2.006 24.086 90.357 1.00 22.72 1116 THR F CA 1
ATOM 5318 C C . THR F 1 116 ? 3.319 23.415 90.008 1.00 22.21 1116 THR F C 1
ATOM 5319 O O . THR F 1 116 ? 3.602 22.319 90.467 1.00 21.50 1116 THR F O 1
ATOM 5323 N N . PHE F 1 117 ? 4.127 24.086 89.188 1.00 37.32 1117 PHE F N 1
ATOM 5324 C CA . PHE F 1 117 ? 5.434 23.560 88.827 1.00 40.03 1117 PHE F CA 1
ATOM 5325 C C . PHE F 1 117 ? 6.478 24.528 89.388 1.00 42.23 1117 PHE F C 1
ATOM 5326 O O . PHE F 1 117 ? 7.511 24.775 88.738 1.00 43.23 1117 PHE F O 1
#

Foldseek 3Di:
DAEEEEEEDAPPVDCRLVVSVVVVLVVCVVPVPHQYEYEYLRPQVLFAPDQDDPDDDRSLVVCSCVVSVHAYEYAPVNCVVVVNQPHDTRPNYYHDHPVVVVVSVVPGPYYHYD/DEEEEEEEDAPPVDCRLVVRVVVVLVVCVVCVPYQYEYEYLRNLCLFAPDQDDPDDDRSLVVVSCVVSPHQHEYAPVRCVVVVNQPHDTRPNYYYDHVVVVVVSVVVGPYYHYD/DQEEEEFEDAPPPDCRLVVSVVVVLVVCVVPVPYQYEYEYLNPLVLFAPDDDDPDDDRSLVVQSQVVSVYAAAYAPVSCVVVVNQPHDGRDRYYHDHVVVVVVSVVPGPYYHYD/DQEEEEEEDAPPVDCRLVVSVVVQLVVCPVCVPYQYEYEYLNNQCLFAPDQDDPDDDTSLVCCSCVVSVHYYEYAPVSCVVVVNQPHDTHDRYYHDHPVVVVVSVVPGPYYHYD/DAEEEEAEDAPPPDCRVVVSVVVQLVVCVVPLPYQYEYEYLRNLCLQDDPDDDDDDDRSLVVVSQVVSVHAHEYAPVSCVVVVNQPHHTRDNYYHDHPVVVVVSVVPGPYYHYD/DQEEEEAEDAPPPDCRVVVSVVVVLVVCVVPVVYLYAAEYLNNLCLFAPDFDDPDDDTSLVVVSCVVSPHHHEYAPVSCVVVVNQPHDTSPSYYHDHPVVVVVSVVPGDYYHYD